Protein AF-A0A3D2JBI0-F1 (afdb_monomer)

Secondary structure (DSSP, 8-state):
-EEEEEEEEEEE-TT----S--S--SEEEEEE-HHHHGGG-EEEEE-PPPSS-BTTEEEEEEEHHHHHHHT--TT-EEEEEEEEB-SSPPSS-EEEEEEEEEEEEEE--GGGTTTTTT---PPEEEEEEETTEEEEEEEEEEEEEHHHHHHHHHHHHHHTT-S--B-SS--EEEEEE---GGG--GGGHHHHHHHHHHHHHHHHHHHTT----TT--S--------TTS-BTTB--HHHHHHHHHHHHHHHHHHHHHHHHHHHHHHHHHHHHHHHHHHHHHHHHHHHTT--HHHHHHHHHHHHHHHHHHHHHHHHHHHHHHHHHHHHHHS-HHHHHHHHHHHTSHHHHHHHHHHHHHHHHHHHHHHHHHHHHHHHHHTTTSTTTGGG------HHHHTTHHHHHHHHHHHHHHHHHHHHHHTTSS-HHHIIIIIHHHHHHHHHHHHHHHHHHHHHHHHHHHHHHTT-

Nearest PDB structures (foldseek):
  3ja6-assembly1_H  TM=1.755E-01  e=7.170E+00  Escherichia coli

Radius of gyration: 37.88 Å; Cα contacts (8 Å, |Δi|>4): 504; chains: 1; bounding box: 90×50×101 Å

pLDDT: mean 74.89, std 14.41, range [35.53, 95.75]

Sequence (467 aa):
TVRRDIHSYDFAFPGATHSDGLQNPQLTIFATSLAQAAPHLKLLQGRLPSTTSFKNALEIMLTAETAGQLGVGLNSEISFIYNYYLNPPPAQPEQIRLQARVVGIFDTGKENVTYWHGENFNPQYFQQSSGTTATTITTDTFFVADTALLDLIDTISHNSHITSTFSMFDDEIDWFYTLAPLKIDISQLGSLISRLTNLQATISKLSNSSGASFPYSSLNSIDMLSPLVNTINQASTLERFRERVNASRIPVAIITIQVIALLLFVVSLLVDLLIECQVDVIAVLRSRGASRCQIFSALLVQCAALCLFAVIVGLLLVPSVVQWITQRDLPTTQLDALRLITDTPFKAVLSVGWYALAAAVVALLTMSLSLIRATRMDALSVRRESAHSTHISLWQRLRLDLVLGVVALVGYLLSLYLTSIGSLLNANMKATISTPLTLIAPTFLVLALMLLLLRFFPLLLQSGAWL

Foldseek 3Di:
DKWKKWKDQQKFAPPDDPPDDDAHGLEIEIATACVVCVVQKAFPDFDAWDLAADPLEGEWEFEPQLCVVVVHDAQDKGKMKGWWAAVVGDPGTDIDIGIYTHGTYIFSDPVNCVVVVNDGQHKDWDWDDDDPDIDIRIYHYIYGHPNHVVNSQVVVCVVVVGDHIFGPHDIDMDMDDDDDVLVDDPVCLVVVQVVQAVVQVVQVVVQVPQPDDPPPGPQNGGHDDDLQHDDPPDDHPSVLVVLVVVLVVVLVVLVVVLVLVVVLVVLLVVLLVVCVVCVVVVVVCVVVPDDLVNVLVVVLVVQLVVLVVVLVVCLVCVLVVVVVVCVPPDDPVVVVVVVSVSVCVNVVSVVCVVVSVVSSVVSSVSSSVSSVVNSVVPDPCVVPCPVDDDDDDPVNVPCVLVVLLVVLVVLLVVLVVCVVCVVPDDPVVCSNPNSSSVSVNVSSNVSSVVSVVVVCVVVVVVVVVVD

Solvent-accessible surface area (backbone atoms only — not comparable to full-atom values): 26451 Å² total; per-residue (Å²): 106,76,48,56,40,37,43,37,42,41,32,34,57,79,86,69,72,95,73,70,100,64,98,68,51,50,25,34,41,41,20,30,52,56,88,73,44,52,88,50,46,43,75,76,45,78,46,83,49,51,60,60,47,54,92,65,28,41,38,24,30,31,25,66,61,40,26,61,72,72,73,50,54,81,71,36,76,42,68,32,30,45,44,31,34,57,80,88,59,70,102,60,70,47,77,47,81,34,38,35,34,27,40,20,32,37,43,47,51,90,88,30,35,77,80,51,74,67,59,69,59,52,62,43,80,45,83,44,70,63,87,95,47,76,44,79,46,58,28,38,46,40,39,34,22,36,56,14,53,50,49,42,52,51,50,50,22,57,76,67,76,44,96,55,74,29,58,84,46,90,61,44,77,47,75,49,76,64,82,65,69,91,79,60,53,80,87,46,46,65,60,51,51,52,51,53,53,53,49,52,58,48,41,51,52,55,32,75,62,42,81,52,65,81,75,71,39,98,53,66,74,52,86,84,91,53,70,68,43,70,50,102,88,44,82,12,58,52,54,53,47,50,52,52,53,57,44,54,46,55,44,52,50,51,50,51,53,47,52,49,52,53,50,53,50,54,51,44,54,52,50,54,52,51,48,64,77,37,45,68,59,52,51,54,44,45,75,73,68,54,51,72,66,58,55,51,50,55,54,48,51,53,54,51,53,52,48,53,50,49,51,58,52,46,66,67,46,48,61,58,54,52,53,54,53,47,72,71,76,50,58,78,83,57,45,57,69,47,48,72,59,53,77,44,50,67,60,58,50,56,76,51,40,64,58,56,52,53,50,49,52,52,51,50,53,50,52,50,51,47,52,52,54,54,61,70,60,62,84,74,46,81,87,62,46,89,79,61,92,80,80,80,53,73,69,73,74,63,49,54,69,60,55,50,33,49,51,24,49,50,47,28,53,52,27,56,50,51,58,71,51,51,85,79,51,60,71,76,59,40,61,75,52,48,56,41,38,57,52,37,22,61,52,38,41,53,51,31,49,51,56,49,49,63,61,47,48,64,56,51,52,54,54,60,72,73,105

Structure (mmCIF, N/CA/C/O backbone):
data_AF-A0A3D2JBI0-F1
#
_entry.id   AF-A0A3D2JBI0-F1
#
loop_
_atom_site.group_PDB
_atom_site.id
_atom_site.type_symbol
_atom_site.label_atom_id
_atom_site.label_alt_id
_atom_site.label_comp_id
_atom_site.label_asym_id
_atom_site.label_entity_id
_atom_site.label_seq_id
_atom_site.pdbx_PDB_ins_code
_atom_site.Cartn_x
_atom_site.Cartn_y
_atom_site.Cartn_z
_atom_site.occupancy
_atom_site.B_iso_or_equiv
_atom_site.auth_seq_id
_atom_site.auth_comp_id
_atom_site.auth_asym_id
_atom_site.auth_atom_id
_atom_site.pdbx_PDB_model_num
ATOM 1 N N . THR A 1 1 ? 4.679 -9.577 -6.314 1.00 67.00 1 THR A N 1
ATOM 2 C CA . THR A 1 1 ? 5.397 -9.921 -7.558 1.00 67.00 1 THR A CA 1
ATOM 3 C C . THR A 1 1 ? 6.441 -8.849 -7.786 1.00 67.00 1 THR A C 1
ATOM 5 O O . THR A 1 1 ? 6.250 -7.749 -7.279 1.00 67.00 1 THR A O 1
ATOM 8 N N . VAL A 1 2 ? 7.561 -9.187 -8.427 1.00 83.75 2 VAL A N 1
ATOM 9 C CA . VAL A 1 2 ? 8.626 -8.225 -8.751 1.00 83.75 2 VAL A CA 1
ATOM 10 C C . VAL A 1 2 ? 8.773 -8.208 -10.263 1.00 83.75 2 VAL A C 1
ATOM 12 O O . VAL A 1 2 ? 8.953 -9.277 -10.853 1.00 83.75 2 VAL A O 1
ATOM 15 N N . ARG A 1 3 ? 8.665 -7.020 -10.858 1.00 87.69 3 ARG A N 1
ATOM 16 C CA . ARG A 1 3 ? 8.972 -6.790 -12.272 1.00 87.69 3 ARG A CA 1
ATOM 17 C C . ARG A 1 3 ? 10.316 -6.087 -12.372 1.00 87.69 3 ARG A C 1
ATOM 19 O O . ARG A 1 3 ? 10.593 -5.217 -11.551 1.00 87.69 3 ARG A O 1
ATOM 26 N N . ARG A 1 4 ? 11.131 -6.498 -13.341 1.00 91.12 4 ARG A N 1
ATOM 27 C CA . ARG A 1 4 ? 12.394 -5.848 -13.682 1.00 91.12 4 ARG A CA 1
ATOM 28 C C . ARG A 1 4 ? 12.276 -5.274 -15.085 1.00 91.12 4 ARG A C 1
ATOM 30 O O . ARG A 1 4 ? 11.998 -6.045 -16.005 1.00 91.12 4 ARG A O 1
ATOM 37 N N . ASP A 1 5 ? 12.538 -3.985 -15.208 1.00 92.31 5 ASP A N 1
ATOM 38 C CA . ASP A 1 5 ? 12.614 -3.278 -16.481 1.00 92.31 5 ASP A CA 1
ATOM 39 C C . ASP A 1 5 ? 14.027 -2.702 -16.643 1.00 92.31 5 ASP A C 1
ATOM 41 O O . ASP A 1 5 ? 14.708 -2.418 -15.657 1.00 92.31 5 ASP A O 1
ATOM 45 N N . ILE A 1 6 ? 14.496 -2.613 -17.883 1.00 92.31 6 ILE A N 1
ATOM 46 C CA . ILE A 1 6 ? 15.801 -2.066 -18.255 1.00 92.31 6 ILE A CA 1
ATOM 47 C C . ILE A 1 6 ? 15.544 -0.976 -19.288 1.00 92.31 6 ILE A C 1
ATOM 49 O O . ILE A 1 6 ? 14.911 -1.243 -20.314 1.00 92.31 6 ILE A O 1
ATOM 53 N N . HIS A 1 7 ? 16.045 0.222 -19.025 1.00 91.31 7 HIS A N 1
ATOM 54 C CA . HIS A 1 7 ? 16.030 1.342 -19.952 1.00 91.31 7 HIS A CA 1
ATOM 55 C C . HIS A 1 7 ? 17.467 1.642 -20.353 1.00 91.31 7 HIS A C 1
ATOM 57 O O . HIS A 1 7 ? 18.311 1.878 -19.492 1.00 91.31 7 HIS A O 1
ATOM 63 N N . SER A 1 8 ? 17.747 1.613 -21.653 1.00 89.44 8 SER A N 1
ATOM 64 C CA . SER A 1 8 ? 19.063 1.981 -22.165 1.00 89.44 8 SER A CA 1
ATOM 65 C C . SER A 1 8 ? 18.966 3.062 -23.227 1.00 89.44 8 SER A C 1
ATOM 67 O O . SER A 1 8 ? 18.095 3.018 -24.104 1.00 89.44 8 SER A O 1
ATOM 69 N N . TYR A 1 9 ? 19.868 4.033 -23.126 1.00 86.44 9 TYR A N 1
ATOM 70 C CA . TYR A 1 9 ? 19.791 5.318 -23.827 1.00 86.44 9 TYR A CA 1
ATOM 71 C C . TYR A 1 9 ? 20.966 5.551 -24.791 1.00 86.44 9 TYR A C 1
ATOM 73 O O . TYR A 1 9 ? 21.037 6.562 -25.485 1.00 86.44 9 TYR A O 1
ATOM 81 N N . ASP A 1 10 ? 21.881 4.591 -24.884 1.00 83.38 10 ASP A N 1
ATOM 82 C CA . ASP A 1 10 ? 23.119 4.683 -25.667 1.00 83.38 10 ASP A CA 1
ATOM 83 C C . ASP A 1 10 ? 22.982 4.346 -27.155 1.00 83.38 10 ASP A C 1
ATOM 85 O O . ASP A 1 10 ? 23.962 4.329 -27.921 1.00 83.38 10 ASP A O 1
ATOM 89 N N . PHE A 1 11 ? 21.756 4.069 -27.581 1.00 85.25 11 PHE A N 1
ATOM 90 C CA . PHE A 1 11 ? 21.449 3.680 -28.941 1.00 85.25 11 PHE A CA 1
ATOM 91 C C . PHE A 1 11 ? 21.097 4.899 -29.802 1.00 85.25 11 PHE A C 1
ATOM 93 O O . PHE A 1 11 ? 20.492 5.869 -29.350 1.00 85.25 11 PHE A O 1
ATOM 100 N N . ALA A 1 12 ? 21.479 4.857 -31.078 1.00 85.50 12 ALA A N 1
ATOM 101 C CA . ALA A 1 12 ? 21.201 5.933 -32.029 1.00 85.50 12 ALA A CA 1
ATOM 102 C C . ALA A 1 12 ? 20.986 5.407 -33.453 1.00 85.50 12 ALA A C 1
ATOM 104 O O . ALA A 1 12 ? 21.448 4.320 -33.813 1.00 85.50 12 ALA A O 1
ATOM 105 N N . PHE A 1 13 ? 20.325 6.197 -34.300 1.00 85.12 13 PHE A N 1
ATOM 106 C CA . PHE A 1 13 ? 20.217 5.886 -35.725 1.00 85.12 13 PHE A CA 1
ATOM 107 C C . PHE A 1 13 ? 21.525 6.217 -36.477 1.00 85.12 13 PHE A C 1
ATOM 109 O O . PHE A 1 13 ? 22.237 7.156 -36.111 1.00 85.12 13 PHE A O 1
ATOM 116 N N . PRO A 1 14 ? 21.874 5.481 -37.551 1.00 78.06 14 PRO A N 1
ATOM 117 C CA . PRO A 1 14 ? 23.075 5.758 -38.332 1.00 78.06 14 PRO A CA 1
ATOM 118 C C . PRO A 1 14 ? 23.052 7.161 -38.947 1.00 78.06 14 PRO A C 1
ATOM 120 O O . PRO A 1 14 ? 22.073 7.544 -39.580 1.00 78.06 14 PRO A O 1
ATOM 123 N N . GLY A 1 15 ? 24.154 7.904 -38.814 1.00 63.53 15 GLY A N 1
ATOM 124 C CA . GLY A 1 15 ? 24.272 9.275 -39.331 1.00 63.53 15 GLY A CA 1
ATOM 125 C C . GLY A 1 15 ? 23.877 10.367 -38.335 1.00 63.53 15 GLY A C 1
ATOM 126 O O . GLY A 1 15 ? 24.055 11.544 -38.642 1.00 63.53 15 GLY A O 1
ATOM 127 N N . ALA A 1 16 ? 23.412 10.001 -37.138 1.00 59.91 16 ALA A N 1
ATOM 128 C CA . ALA A 1 16 ? 23.322 10.927 -36.021 1.00 59.91 16 ALA A CA 1
ATOM 129 C C . ALA A 1 16 ? 24.736 11.358 -35.596 1.00 59.91 16 ALA A C 1
ATOM 131 O O . ALA A 1 16 ? 25.550 10.532 -35.179 1.00 59.91 16 ALA A O 1
ATOM 132 N N . THR A 1 17 ? 25.061 12.644 -35.736 1.00 48.97 17 THR A N 1
ATOM 133 C CA . THR A 1 17 ? 26.297 13.197 -35.182 1.00 48.97 17 THR A CA 1
ATOM 134 C C . THR A 1 17 ? 26.072 13.506 -33.708 1.00 48.97 17 THR A C 1
ATOM 136 O O . THR A 1 17 ? 25.222 14.328 -33.375 1.00 48.97 17 THR A O 1
ATOM 139 N N . HIS A 1 18 ? 26.869 12.893 -32.825 1.00 51.62 18 HIS A N 1
ATOM 140 C CA . HIS A 1 18 ? 27.068 13.345 -31.437 1.00 51.62 18 HIS A CA 1
ATOM 141 C C . HIS A 1 18 ? 27.848 14.671 -31.443 1.00 51.62 18 HIS A C 1
ATOM 143 O O . HIS A 1 18 ? 28.968 14.771 -30.947 1.00 51.62 18 HIS A O 1
ATOM 149 N N . SER A 1 19 ? 27.318 15.676 -32.135 1.00 40.06 19 SER A N 1
ATOM 150 C CA . SER A 1 19 ? 27.869 17.021 -32.184 1.00 40.06 19 SER A CA 1
ATOM 151 C C . SER A 1 19 ? 27.083 17.865 -31.194 1.00 40.06 19 SER A C 1
ATOM 153 O O . SER A 1 19 ? 25.939 18.223 -31.463 1.00 40.06 19 SER A O 1
ATOM 155 N N . ASP A 1 20 ? 27.750 18.152 -30.082 1.00 36.41 20 ASP A N 1
ATOM 156 C CA . ASP A 1 20 ? 27.351 18.988 -28.951 1.00 36.41 20 ASP A CA 1
ATOM 157 C C . ASP A 1 20 ? 26.571 18.251 -27.856 1.00 36.41 20 ASP A C 1
ATOM 159 O O . ASP A 1 20 ? 25.504 17.690 -28.072 1.00 36.41 20 ASP A O 1
ATOM 163 N N . GLY A 1 21 ? 27.166 18.233 -26.656 1.00 42.34 21 GLY A N 1
ATOM 164 C CA . GLY A 1 21 ? 26.708 17.505 -25.473 1.00 42.34 21 GLY A CA 1
ATOM 165 C C . GLY A 1 21 ? 25.296 17.884 -25.038 1.00 42.34 21 GLY A C 1
ATOM 166 O O . GLY A 1 21 ? 25.102 18.777 -24.213 1.00 42.34 21 GLY A O 1
ATOM 167 N N . LEU A 1 22 ? 24.314 17.184 -25.592 1.00 44.81 22 LEU A N 1
ATOM 168 C CA . LEU A 1 22 ? 22.901 17.468 -25.422 1.00 44.81 22 LEU A CA 1
ATOM 169 C C . LEU A 1 22 ? 22.206 16.215 -24.887 1.00 44.81 22 LEU A C 1
ATOM 171 O O . LEU A 1 22 ? 22.306 15.125 -25.434 1.00 44.81 22 LEU A O 1
ATOM 175 N N . GLN A 1 23 ? 21.545 16.416 -23.751 1.00 54.16 23 GLN A N 1
ATOM 176 C CA . GLN A 1 23 ? 21.178 15.439 -22.724 1.00 54.16 23 GLN A CA 1
ATOM 177 C C . GLN A 1 23 ? 20.110 14.396 -23.109 1.00 54.16 23 GLN A C 1
ATOM 179 O O . GLN A 1 23 ? 19.657 13.680 -22.224 1.00 54.16 23 GLN A O 1
ATOM 184 N N . ASN A 1 24 ? 19.689 14.302 -24.376 1.00 56.34 24 ASN A N 1
ATOM 185 C CA . ASN A 1 24 ? 18.516 13.507 -24.750 1.00 56.34 24 ASN A CA 1
ATOM 186 C C . ASN A 1 24 ? 18.848 12.433 -25.803 1.00 56.34 24 ASN A C 1
ATOM 188 O O . ASN A 1 24 ? 19.293 12.784 -26.900 1.00 56.34 24 ASN A O 1
ATOM 192 N N . PRO A 1 25 ? 18.588 11.147 -25.511 1.00 63.25 25 PRO A N 1
ATOM 193 C CA . PRO A 1 25 ? 18.820 10.051 -26.444 1.00 63.25 25 PRO A CA 1
ATOM 194 C C . PRO A 1 25 ? 17.813 10.090 -27.599 1.00 63.25 25 PRO A C 1
ATOM 196 O O . PRO A 1 25 ? 16.643 10.417 -27.409 1.00 63.25 25 PRO A O 1
ATOM 199 N N . GLN A 1 26 ? 18.253 9.751 -28.812 1.00 74.81 26 GLN A N 1
ATOM 200 C CA . GLN A 1 26 ? 17.364 9.656 -29.983 1.00 74.81 26 GLN A CA 1
ATOM 201 C C . GLN A 1 26 ? 16.592 8.331 -30.026 1.00 74.81 26 GLN A C 1
ATOM 203 O O . GLN A 1 26 ? 15.511 8.258 -30.606 1.00 74.81 26 GLN A O 1
ATOM 208 N N . LEU A 1 27 ? 17.150 7.282 -29.422 1.00 86.25 27 LEU A N 1
ATOM 209 C CA . LEU A 1 27 ? 16.569 5.950 -29.394 1.00 86.25 27 LEU A CA 1
ATOM 210 C C . LEU A 1 27 ? 16.744 5.347 -27.999 1.00 86.25 27 LEU A C 1
ATOM 212 O O . LEU A 1 27 ? 17.864 5.203 -27.514 1.00 86.25 27 LEU A O 1
ATOM 216 N N . THR A 1 28 ? 15.633 4.950 -27.394 1.00 89.81 28 THR A N 1
ATOM 217 C CA . THR A 1 28 ? 15.591 4.260 -26.106 1.00 89.81 28 THR A CA 1
ATOM 218 C C . THR A 1 28 ? 15.242 2.798 -26.334 1.00 89.81 28 THR A C 1
ATOM 220 O O . THR A 1 28 ? 14.259 2.479 -27.007 1.00 89.81 28 THR A O 1
ATOM 223 N N . ILE A 1 29 ? 16.010 1.881 -25.751 1.00 92.81 29 ILE A N 1
ATOM 224 C CA . ILE A 1 29 ? 15.622 0.470 -25.681 1.00 92.81 29 ILE A CA 1
ATOM 225 C C . ILE A 1 29 ? 14.983 0.216 -24.322 1.00 92.81 29 ILE A C 1
ATOM 227 O O . ILE A 1 29 ? 15.636 0.333 -23.289 1.00 92.81 29 ILE A O 1
ATOM 231 N N . PHE A 1 30 ? 13.707 -0.162 -24.342 1.00 94.62 30 PHE A N 1
ATOM 232 C CA . PHE A 1 30 ? 12.981 -0.642 -23.176 1.00 94.62 30 PHE A CA 1
ATOM 233 C C . PHE A 1 30 ? 12.931 -2.167 -23.211 1.00 94.62 30 PHE A C 1
ATOM 235 O O . PHE A 1 30 ? 12.354 -2.758 -24.131 1.00 94.62 30 PHE A O 1
ATOM 242 N N . ALA A 1 31 ? 13.506 -2.816 -22.205 1.00 94.19 31 ALA A N 1
ATOM 243 C CA . ALA A 1 31 ? 13.524 -4.265 -22.110 1.00 94.19 31 ALA A CA 1
ATOM 244 C C . ALA A 1 31 ? 12.890 -4.758 -20.807 1.00 94.19 31 ALA A C 1
ATOM 246 O O . ALA A 1 31 ? 13.205 -4.289 -19.719 1.00 94.19 31 ALA A O 1
ATOM 247 N N . THR A 1 32 ? 11.987 -5.732 -20.910 1.00 94.19 32 THR A N 1
ATOM 248 C CA . THR A 1 32 ? 11.276 -6.300 -19.753 1.00 94.19 32 THR A CA 1
ATOM 249 C C . THR A 1 32 ? 11.061 -7.802 -19.924 1.00 94.19 32 THR A C 1
ATOM 251 O O . THR A 1 32 ? 11.262 -8.373 -21.002 1.00 94.19 32 THR A O 1
ATOM 254 N N . SER A 1 33 ? 10.624 -8.466 -18.856 1.00 92.94 33 SER A N 1
ATOM 255 C CA . SER A 1 33 ? 10.259 -9.879 -18.903 1.00 92.94 33 SER A CA 1
ATOM 256 C C . SER A 1 33 ? 8.976 -10.080 -19.714 1.00 92.94 33 SER A C 1
ATOM 258 O O . SER A 1 33 ? 7.872 -9.788 -19.245 1.00 92.94 33 SER A O 1
ATOM 260 N N . LEU A 1 34 ? 9.098 -10.663 -20.911 1.00 90.62 34 LEU A N 1
ATOM 261 C CA . LEU A 1 34 ? 7.949 -10.931 -21.787 1.00 90.62 34 LEU A CA 1
ATOM 262 C C . LEU A 1 34 ? 6.892 -11.835 -21.144 1.00 90.62 34 LEU A C 1
ATOM 264 O O . LEU A 1 34 ? 5.706 -11.663 -21.405 1.00 90.62 34 LEU A O 1
ATOM 268 N N . ALA A 1 35 ? 7.296 -12.759 -20.267 1.00 89.94 35 ALA A N 1
ATOM 269 C CA . ALA A 1 35 ? 6.365 -13.623 -19.543 1.00 89.94 35 ALA A CA 1
ATOM 270 C C . ALA A 1 35 ? 5.441 -12.831 -18.602 1.00 89.94 35 ALA A C 1
ATOM 272 O O . ALA A 1 35 ? 4.278 -13.194 -18.433 1.00 89.94 35 ALA A O 1
ATOM 273 N N . GLN A 1 36 ? 5.949 -11.750 -18.000 1.00 89.19 36 GLN A N 1
ATOM 274 C CA . GLN A 1 36 ? 5.168 -10.871 -17.128 1.00 89.19 36 GLN A CA 1
ATOM 275 C C . GLN A 1 36 ? 4.420 -9.798 -17.928 1.00 89.19 36 GLN A C 1
ATOM 277 O O . GLN A 1 36 ? 3.289 -9.467 -17.589 1.00 89.19 36 GLN A O 1
ATOM 282 N N . ALA A 1 37 ? 5.025 -9.280 -19.000 1.00 89.56 37 ALA A N 1
ATOM 283 C CA . ALA A 1 37 ? 4.462 -8.214 -19.825 1.00 89.56 37 ALA A CA 1
ATOM 284 C C . ALA A 1 37 ? 3.336 -8.673 -20.766 1.00 89.56 37 ALA A C 1
ATOM 286 O O . ALA A 1 37 ? 2.390 -7.919 -20.975 1.00 89.56 37 ALA A O 1
ATOM 287 N N . ALA A 1 38 ? 3.397 -9.894 -21.310 1.00 90.19 38 ALA A N 1
ATOM 288 C CA . ALA A 1 38 ? 2.436 -10.415 -22.288 1.00 90.19 38 ALA A CA 1
ATOM 289 C C . ALA A 1 38 ? 0.943 -10.206 -21.941 1.00 90.19 38 ALA A C 1
ATOM 291 O O . ALA A 1 38 ? 0.216 -9.733 -22.813 1.00 90.19 38 ALA A O 1
ATOM 292 N N . PRO A 1 39 ? 0.449 -10.500 -20.716 1.00 91.12 39 PRO A N 1
ATOM 293 C CA . PRO A 1 39 ? -0.960 -10.271 -20.370 1.00 91.12 39 PRO A CA 1
ATOM 294 C C . PRO A 1 39 ? -1.353 -8.787 -20.298 1.00 91.12 39 PRO A C 1
ATOM 296 O O . PRO A 1 39 ? -2.540 -8.470 -20.322 1.00 91.12 39 PRO A O 1
ATOM 299 N N . HIS A 1 40 ? -0.376 -7.882 -20.213 1.00 90.69 40 HIS A N 1
ATOM 300 C CA . HIS A 1 40 ? -0.572 -6.437 -20.089 1.00 90.69 40 HIS A CA 1
ATOM 301 C C . HIS A 1 40 ? -0.299 -5.674 -21.393 1.00 90.69 40 HIS A C 1
ATOM 303 O O . HIS A 1 40 ? -0.303 -4.442 -21.398 1.00 90.69 40 HIS A O 1
ATOM 309 N N . LEU A 1 41 ? -0.070 -6.393 -22.495 1.00 91.25 41 LEU A N 1
ATOM 310 C CA . LEU A 1 41 ? 0.126 -5.837 -23.829 1.00 91.25 41 LEU A CA 1
ATOM 311 C C . LEU A 1 41 ? -1.028 -6.237 -24.740 1.00 91.25 41 LEU A C 1
ATOM 313 O O . LEU A 1 41 ? -1.430 -7.400 -24.800 1.00 91.25 41 LEU A O 1
ATOM 317 N N . LYS A 1 42 ? -1.521 -5.278 -25.519 1.00 91.25 42 LYS A N 1
ATOM 318 C CA . LYS A 1 42 ? -2.453 -5.537 -26.609 1.00 91.25 42 LYS A CA 1
ATOM 319 C C . LYS A 1 42 ? -1.684 -5.560 -27.920 1.00 91.25 42 LYS A C 1
ATOM 321 O O . LYS A 1 42 ? -1.297 -4.526 -28.458 1.00 91.25 42 LYS A O 1
ATOM 326 N N . LEU A 1 43 ? -1.481 -6.757 -28.452 1.00 91.75 43 LEU A N 1
ATOM 327 C CA . LEU A 1 43 ? -0.844 -6.925 -29.748 1.00 91.75 43 LEU A CA 1
ATOM 328 C C . LEU A 1 43 ? -1.817 -6.515 -30.861 1.00 91.75 43 LEU A C 1
ATOM 330 O O . LEU A 1 43 ? -2.896 -7.094 -30.993 1.00 91.75 43 LEU A O 1
ATOM 334 N N . LEU A 1 44 ? -1.445 -5.509 -31.650 1.00 91.44 44 LEU A N 1
ATOM 335 C CA . LEU A 1 44 ? -2.225 -5.060 -32.803 1.00 91.44 44 LEU A CA 1
ATOM 336 C C . LEU A 1 44 ? -1.890 -5.904 -34.033 1.00 91.44 44 LEU A C 1
ATOM 338 O O . LEU A 1 44 ? -2.786 -6.282 -34.783 1.00 91.44 44 LEU A O 1
ATOM 342 N N . GLN A 1 45 ? -0.603 -6.203 -34.234 1.00 91.94 45 GLN A N 1
ATOM 343 C CA . GLN A 1 45 ? -0.116 -7.033 -35.335 1.00 91.94 45 GLN A CA 1
ATOM 344 C C . GLN A 1 45 ? 1.159 -7.791 -34.926 1.00 91.94 45 GLN A C 1
ATOM 346 O O . GLN A 1 45 ? 1.948 -7.288 -34.129 1.00 91.94 45 GLN A O 1
ATOM 351 N N . GLY A 1 46 ? 1.399 -8.966 -35.516 1.00 92.69 46 GLY A N 1
ATOM 352 C CA . GLY A 1 46 ? 2.659 -9.708 -35.377 1.00 92.69 46 GLY A CA 1
ATOM 353 C C . GLY A 1 46 ? 2.710 -10.674 -34.192 1.00 92.69 46 GLY A C 1
ATOM 354 O O . GLY A 1 46 ? 1.740 -11.386 -33.936 1.00 92.69 46 GLY A O 1
ATOM 355 N N . ARG A 1 47 ? 3.858 -10.734 -33.506 1.00 93.25 47 ARG A N 1
ATOM 356 C CA . ARG A 1 47 ? 4.127 -11.581 -32.328 1.00 93.25 47 ARG A CA 1
ATOM 357 C C . ARG A 1 47 ? 5.046 -10.878 -31.323 1.00 93.25 47 ARG A C 1
ATOM 359 O O . ARG A 1 47 ? 5.656 -9.863 -31.647 1.00 93.25 47 ARG A O 1
ATOM 366 N N . LEU A 1 48 ? 5.175 -11.461 -30.130 1.00 91.94 48 LEU A N 1
ATOM 367 C CA . LEU A 1 48 ? 6.186 -11.049 -29.153 1.00 91.94 48 LEU A CA 1
ATOM 368 C C . LEU A 1 48 ? 7.613 -11.363 -29.660 1.00 91.94 48 LEU A C 1
ATOM 370 O O . LEU A 1 48 ? 7.788 -12.347 -30.398 1.00 91.94 48 LEU A O 1
ATOM 374 N N . PRO A 1 49 ? 8.619 -10.553 -29.282 1.00 92.38 49 PRO A N 1
ATOM 375 C CA . PRO A 1 49 ? 10.001 -10.753 -29.677 1.00 92.38 49 PRO A CA 1
ATOM 376 C C . PRO A 1 49 ? 10.611 -11.982 -29.020 1.00 92.38 49 PRO A C 1
ATOM 378 O O . PRO A 1 49 ? 10.149 -12.464 -27.987 1.00 92.38 49 PRO A O 1
ATOM 381 N N . SER A 1 50 ? 11.633 -12.528 -29.671 1.00 90.12 50 SER A N 1
ATOM 382 C CA . SER A 1 50 ? 12.423 -13.626 -29.132 1.00 90.12 50 SER A CA 1
ATOM 383 C C . SER A 1 50 ? 13.163 -13.200 -27.864 1.00 90.12 50 SER A C 1
ATOM 385 O O . SER A 1 50 ? 13.540 -12.042 -27.698 1.00 90.12 50 SER A O 1
ATOM 387 N N . THR A 1 51 ? 13.408 -14.164 -26.980 1.00 87.25 51 THR A N 1
ATOM 388 C CA . THR A 1 51 ? 14.194 -13.994 -25.749 1.00 87.25 51 THR A CA 1
ATOM 389 C C . THR A 1 51 ? 15.701 -14.148 -25.969 1.00 87.25 51 THR A C 1
ATOM 391 O O . THR A 1 51 ? 16.462 -14.093 -25.013 1.00 87.25 51 THR A O 1
ATOM 394 N N . THR A 1 52 ? 16.141 -14.375 -27.207 1.00 83.25 52 THR A N 1
ATOM 395 C CA . THR A 1 52 ? 17.557 -14.535 -27.571 1.00 83.25 52 THR A CA 1
ATOM 396 C C . THR A 1 52 ? 17.924 -13.594 -28.707 1.00 83.25 52 THR A C 1
ATOM 398 O O . THR A 1 52 ? 17.132 -13.424 -29.642 1.00 83.25 52 THR A O 1
ATOM 401 N N . SER A 1 53 ? 19.134 -13.044 -28.664 1.00 80.25 53 SER A N 1
ATOM 402 C CA . SER A 1 53 ? 19.704 -12.296 -29.783 1.00 80.25 53 SER A CA 1
ATOM 403 C C . SER A 1 53 ? 20.260 -13.264 -30.834 1.00 80.25 53 SER A C 1
ATOM 405 O O . SER A 1 53 ? 20.667 -14.384 -30.522 1.00 80.25 53 SER A O 1
ATOM 407 N N . PHE A 1 54 ? 20.273 -12.870 -32.108 1.00 73.75 54 PHE A N 1
ATOM 408 C 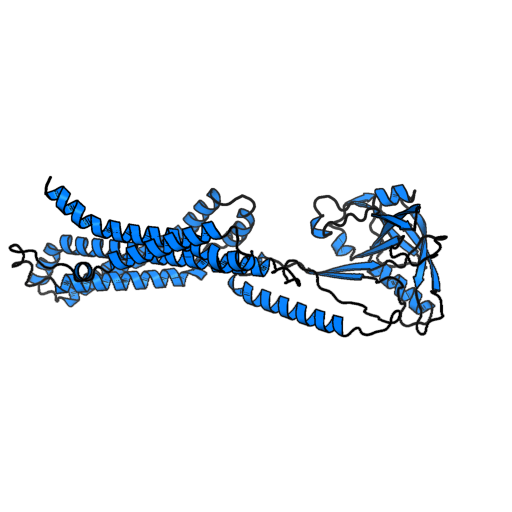CA . PHE A 1 54 ? 20.919 -13.663 -33.160 1.00 73.75 54 PHE A CA 1
ATOM 409 C C . PHE A 1 54 ? 21.765 -12.771 -34.063 1.00 73.75 54 PHE A C 1
ATOM 411 O O . PHE A 1 54 ? 21.236 -11.884 -34.719 1.00 73.75 54 PHE A O 1
ATOM 418 N N . LYS A 1 55 ? 23.079 -13.033 -34.144 1.00 73.31 55 LYS A N 1
ATOM 419 C CA . LYS A 1 55 ? 24.024 -12.320 -35.033 1.00 73.31 55 LYS A CA 1
ATOM 420 C C . LYS A 1 55 ? 23.925 -10.786 -34.943 1.00 73.31 55 LYS A C 1
ATOM 422 O O . LYS A 1 55 ? 23.810 -10.118 -35.967 1.00 73.31 55 LYS A O 1
ATOM 427 N N . ASN A 1 56 ? 23.973 -10.235 -33.729 1.00 78.56 56 ASN A N 1
ATOM 428 C CA . ASN A 1 56 ? 23.853 -8.790 -33.477 1.00 78.56 56 ASN A CA 1
ATOM 429 C C . ASN A 1 56 ? 22.516 -8.191 -33.959 1.00 78.56 56 ASN A C 1
ATOM 431 O O . ASN A 1 56 ? 22.437 -6.995 -34.256 1.00 78.56 56 ASN A O 1
ATOM 435 N N . ALA A 1 57 ? 21.476 -9.027 -34.050 1.00 87.19 57 ALA A N 1
ATOM 436 C CA . ALA A 1 57 ? 20.127 -8.611 -34.376 1.00 87.19 57 ALA A CA 1
ATOM 437 C C . ALA A 1 57 ? 19.162 -8.859 -33.210 1.00 87.19 57 ALA A C 1
ATOM 439 O O . ALA A 1 57 ? 19.134 -9.949 -32.633 1.00 87.19 57 ALA A O 1
ATOM 440 N N . LEU A 1 58 ? 18.345 -7.850 -32.907 1.00 92.38 58 LEU A N 1
ATOM 441 C CA . LEU A 1 58 ? 17.263 -7.919 -31.930 1.00 92.38 58 LEU A CA 1
ATOM 442 C C . LEU A 1 58 ? 15.916 -7.990 -32.635 1.00 92.38 58 LEU A C 1
ATOM 444 O O . LEU A 1 58 ? 15.665 -7.293 -33.617 1.00 92.38 58 LEU A O 1
ATOM 448 N N . GLU A 1 59 ? 15.014 -8.801 -32.101 1.00 94.88 59 GLU A N 1
ATOM 449 C CA . GLU A 1 59 ? 13.605 -8.693 -32.448 1.00 94.88 59 GLU A CA 1
ATOM 450 C C . GLU A 1 59 ? 12.961 -7.629 -31.567 1.00 94.88 59 GLU A C 1
ATOM 452 O O . GLU A 1 59 ? 13.102 -7.667 -30.345 1.00 94.88 59 GLU A O 1
ATOM 457 N N . ILE A 1 60 ? 12.255 -6.688 -32.186 1.00 95.25 60 ILE A N 1
ATOM 458 C CA . ILE A 1 60 ? 11.673 -5.543 -31.490 1.00 95.25 60 ILE A CA 1
ATOM 459 C C . ILE A 1 60 ? 10.172 -5.443 -31.738 1.00 95.25 60 ILE A C 1
ATOM 461 O O . ILE A 1 60 ? 9.645 -5.867 -32.776 1.00 95.25 60 ILE A O 1
ATOM 465 N N . MET A 1 61 ? 9.490 -4.830 -30.783 1.00 95.75 61 MET A N 1
ATOM 466 C CA . MET A 1 61 ? 8.119 -4.368 -30.909 1.00 95.75 61 MET A CA 1
ATOM 467 C C . MET A 1 61 ? 8.060 -2.848 -30.830 1.00 95.75 61 MET A C 1
ATOM 469 O O . MET A 1 61 ? 8.833 -2.224 -30.108 1.00 95.75 61 MET A O 1
ATOM 473 N N . LEU A 1 62 ? 7.119 -2.266 -31.569 1.00 95.50 62 LEU A N 1
ATOM 474 C CA . LEU A 1 62 ? 6.923 -0.821 -31.658 1.00 95.50 62 LEU A CA 1
ATOM 475 C C . LEU A 1 62 ? 5.469 -0.458 -31.370 1.00 95.50 62 LEU A C 1
ATOM 477 O O . LEU A 1 62 ? 4.559 -1.248 -31.640 1.00 95.50 62 LEU A O 1
ATOM 481 N N . THR A 1 63 ? 5.232 0.752 -30.874 1.00 94.69 63 THR A N 1
ATOM 482 C CA . THR A 1 63 ? 3.878 1.313 -30.875 1.00 94.69 63 THR A CA 1
ATOM 483 C C . THR A 1 63 ? 3.468 1.674 -32.303 1.00 94.69 63 THR A C 1
ATOM 485 O O . THR A 1 63 ? 4.309 1.854 -33.190 1.00 94.69 63 THR A O 1
ATOM 488 N N . ALA A 1 64 ? 2.162 1.778 -32.557 1.00 92.81 64 ALA A N 1
ATOM 489 C CA . ALA A 1 64 ? 1.668 2.179 -33.877 1.00 92.81 64 ALA A CA 1
ATOM 490 C C . ALA A 1 64 ? 2.162 3.581 -34.288 1.00 92.81 64 ALA A C 1
ATOM 492 O O . ALA A 1 64 ? 2.387 3.826 -35.472 1.00 92.81 64 ALA A O 1
ATOM 493 N N . GLU A 1 65 ? 2.356 4.478 -33.316 1.00 91.19 65 GLU A N 1
ATOM 494 C CA . GLU A 1 65 ? 2.880 5.826 -33.547 1.00 91.19 65 GLU A CA 1
ATOM 495 C C . GLU A 1 65 ? 4.359 5.779 -33.956 1.00 91.19 65 GLU A C 1
ATOM 497 O O . GLU A 1 65 ? 4.700 6.296 -35.019 1.00 91.19 65 GLU A O 1
ATOM 502 N N . THR A 1 66 ? 5.209 5.067 -33.205 1.00 91.69 66 THR A N 1
ATOM 503 C CA . THR A 1 66 ? 6.635 4.894 -33.544 1.00 91.69 66 THR A CA 1
ATOM 504 C C . THR A 1 66 ? 6.823 4.211 -34.902 1.00 91.69 66 THR A C 1
ATOM 506 O O . THR A 1 66 ? 7.637 4.646 -35.715 1.00 91.69 66 THR A O 1
ATOM 509 N N . ALA A 1 67 ? 6.035 3.171 -35.201 1.00 91.25 67 ALA A N 1
ATOM 510 C CA . ALA A 1 67 ? 6.098 2.491 -36.495 1.00 91.25 67 ALA A CA 1
ATOM 511 C C . ALA A 1 67 ? 5.725 3.426 -37.662 1.00 91.25 67 ALA A C 1
ATOM 513 O O . ALA A 1 67 ? 6.393 3.431 -38.697 1.00 91.25 67 ALA A O 1
ATOM 514 N N . GLY A 1 68 ? 4.688 4.253 -37.478 1.00 89.50 68 GLY A N 1
ATOM 515 C CA . GLY A 1 68 ? 4.269 5.250 -38.462 1.00 89.50 68 GLY A CA 1
ATOM 516 C C . GLY A 1 68 ? 5.319 6.336 -38.703 1.00 89.50 68 GLY A C 1
ATOM 517 O O . GLY A 1 68 ? 5.533 6.722 -39.850 1.00 89.50 68 GLY A O 1
ATOM 518 N N . GLN A 1 69 ? 6.003 6.790 -37.651 1.00 86.94 69 GLN A N 1
ATOM 519 C CA . GLN A 1 69 ? 7.055 7.805 -37.756 1.00 86.94 69 GLN A CA 1
ATOM 520 C C . GLN A 1 69 ? 8.309 7.310 -38.462 1.00 86.94 69 GLN A C 1
ATOM 522 O O . GLN A 1 69 ? 8.821 7.986 -39.353 1.00 86.94 69 GLN A O 1
ATOM 527 N N . LEU A 1 70 ? 8.774 6.114 -38.106 1.00 86.81 70 LEU A N 1
ATOM 528 C CA . LEU A 1 70 ? 9.942 5.505 -38.737 1.00 86.81 70 LEU A CA 1
ATOM 529 C C . LEU A 1 70 ? 9.635 4.983 -40.153 1.00 86.81 70 LEU A C 1
ATOM 531 O O . LEU A 1 70 ? 10.550 4.597 -40.877 1.00 86.81 70 LEU A O 1
ATOM 535 N N . GLY A 1 71 ? 8.360 4.965 -40.563 1.00 89.00 71 GLY A N 1
ATOM 536 C CA . GLY A 1 71 ? 7.930 4.439 -41.860 1.00 89.00 71 GLY A CA 1
ATOM 537 C C . GLY A 1 71 ? 8.140 2.928 -41.984 1.00 89.00 71 GLY A C 1
ATOM 538 O O . GLY A 1 71 ? 8.387 2.421 -43.079 1.00 89.00 71 GLY A O 1
ATOM 539 N N . VAL A 1 72 ? 8.075 2.210 -40.861 1.00 90.38 72 VAL A N 1
ATOM 540 C CA . VAL A 1 72 ? 8.402 0.785 -40.751 1.00 90.38 72 VAL A CA 1
ATOM 541 C C . VAL A 1 72 ? 7.162 -0.061 -40.483 1.00 90.38 72 VAL A C 1
ATOM 543 O O . VAL A 1 72 ? 6.186 0.384 -39.885 1.00 90.38 72 VAL A O 1
ATOM 546 N N . GLY A 1 73 ? 7.197 -1.310 -40.941 1.00 90.81 73 GLY A N 1
ATOM 547 C CA . GLY A 1 73 ? 6.099 -2.265 -40.798 1.00 90.81 73 GLY A CA 1
ATOM 548 C C . GLY A 1 73 ? 6.580 -3.603 -40.253 1.00 90.81 73 GLY A C 1
ATOM 549 O O . GLY A 1 73 ? 7.737 -3.772 -39.884 1.00 90.81 73 GLY A O 1
ATOM 550 N N . LEU A 1 74 ? 5.700 -4.601 -40.222 1.00 91.44 74 LEU A N 1
ATOM 551 C CA . LEU A 1 74 ? 6.105 -5.951 -39.831 1.00 91.44 74 LEU A CA 1
ATOM 552 C C . LEU A 1 74 ? 7.216 -6.494 -40.740 1.00 91.44 74 LEU A C 1
ATOM 554 O O . LEU A 1 74 ? 7.137 -6.405 -41.963 1.00 91.44 74 LEU A O 1
ATOM 558 N N . ASN A 1 75 ? 8.207 -7.134 -40.123 1.00 91.06 75 ASN A N 1
ATOM 559 C CA . ASN A 1 75 ? 9.418 -7.686 -40.731 1.00 91.06 75 ASN A CA 1
ATOM 560 C C . ASN A 1 75 ? 10.380 -6.670 -41.359 1.00 91.06 75 ASN A C 1
ATOM 562 O O . ASN A 1 75 ? 11.331 -7.098 -42.009 1.00 91.06 75 ASN A O 1
ATOM 566 N N . SER A 1 76 ? 10.188 -5.364 -41.171 1.00 91.88 76 SER A N 1
ATOM 567 C CA . SER A 1 76 ? 11.214 -4.398 -41.566 1.00 91.88 76 SER A CA 1
ATOM 568 C C . SER A 1 76 ? 12.465 -4.557 -40.704 1.00 91.88 76 SER A C 1
ATOM 570 O O . SER A 1 76 ? 12.364 -4.795 -39.495 1.00 91.88 76 SER A O 1
ATOM 572 N N . GLU A 1 77 ? 13.627 -4.356 -41.315 1.00 91.94 77 GLU A N 1
ATOM 573 C CA . GLU A 1 77 ? 14.912 -4.297 -40.625 1.00 91.94 77 GLU A CA 1
ATOM 574 C C . GLU A 1 77 ? 15.353 -2.841 -40.461 1.00 91.94 77 GLU A C 1
ATOM 576 O O . GLU A 1 77 ? 15.397 -2.074 -41.422 1.00 91.94 77 GLU A O 1
ATOM 581 N N . ILE A 1 78 ? 15.683 -2.466 -39.230 1.00 91.00 78 ILE A N 1
ATOM 582 C CA . ILE A 1 78 ? 16.153 -1.138 -38.852 1.00 91.00 78 ILE A CA 1
ATOM 583 C C . ILE A 1 78 ? 17.618 -1.260 -38.440 1.00 91.00 78 ILE A C 1
ATOM 585 O O . ILE A 1 78 ? 17.965 -2.066 -37.581 1.00 91.00 78 ILE A O 1
ATOM 589 N N . SER A 1 79 ? 18.497 -0.469 -39.052 1.00 90.38 79 SER A N 1
ATOM 590 C CA . SER A 1 79 ? 19.878 -0.335 -38.576 1.00 90.38 79 SER A CA 1
ATOM 591 C C . SER A 1 79 ? 19.932 0.674 -37.436 1.00 90.38 79 SER A C 1
ATOM 593 O O . SER A 1 79 ? 19.388 1.765 -37.577 1.00 90.38 79 SER A O 1
ATOM 595 N N . PHE A 1 80 ? 20.657 0.355 -36.371 1.00 90.25 80 PHE A N 1
ATOM 596 C CA . PHE A 1 80 ? 20.972 1.288 -35.288 1.00 90.25 80 PHE A CA 1
ATOM 597 C C . PHE A 1 80 ? 22.402 1.053 -34.788 1.00 90.25 80 PHE A C 1
ATOM 599 O O . PHE A 1 80 ? 23.067 0.100 -35.201 1.00 90.25 80 PHE A O 1
ATOM 606 N N . ILE A 1 81 ? 22.915 1.968 -33.978 1.00 89.00 81 ILE A N 1
ATOM 607 C CA . ILE A 1 81 ? 24.280 1.954 -33.453 1.00 89.00 81 ILE A CA 1
ATOM 608 C C . ILE A 1 81 ? 24.198 1.905 -31.934 1.00 89.00 81 ILE A C 1
ATOM 610 O O . ILE A 1 81 ? 23.416 2.646 -31.347 1.00 89.00 81 ILE A O 1
ATOM 614 N N . TYR A 1 82 ? 25.008 1.046 -31.323 1.00 87.62 82 TYR A N 1
ATOM 615 C CA . TYR A 1 82 ? 25.282 1.067 -29.890 1.00 87.62 82 TYR A CA 1
ATOM 616 C C . TYR A 1 82 ? 26.625 1.758 -29.663 1.00 87.62 82 TYR A C 1
ATOM 618 O O . TYR A 1 82 ? 27.635 1.334 -30.236 1.00 87.62 82 TYR A O 1
ATOM 626 N N . ASN A 1 83 ? 26.613 2.840 -28.886 1.00 84.75 83 ASN A N 1
ATOM 627 C CA . ASN A 1 83 ? 27.816 3.553 -28.470 1.00 84.75 83 ASN A CA 1
ATOM 628 C C . ASN A 1 83 ? 28.218 3.028 -27.092 1.00 84.75 83 ASN A C 1
ATOM 630 O O . ASN A 1 83 ? 27.376 3.002 -26.207 1.00 84.75 83 ASN A O 1
ATOM 634 N N . TYR A 1 84 ? 29.466 2.611 -26.900 1.00 81.62 84 TYR A N 1
ATOM 635 C CA . TYR A 1 84 ? 29.918 2.107 -25.602 1.00 81.62 84 TYR A CA 1
ATOM 636 C C . TYR A 1 84 ? 31.391 2.421 -25.343 1.00 81.62 84 TYR A C 1
ATOM 638 O O . TYR A 1 84 ? 32.178 2.636 -26.266 1.00 81.62 84 TYR A O 1
ATOM 646 N N . TYR A 1 85 ? 31.787 2.414 -24.073 1.00 78.31 85 TYR A N 1
ATOM 647 C CA . TYR A 1 85 ? 33.175 2.560 -23.643 1.00 78.31 85 TYR A CA 1
ATOM 648 C C . TYR A 1 85 ? 33.754 1.229 -23.147 1.00 78.31 85 TYR A C 1
ATOM 650 O O . TYR A 1 85 ? 33.072 0.420 -22.514 1.00 78.31 85 TYR A O 1
ATOM 658 N N . LEU A 1 86 ? 35.042 1.023 -23.428 1.00 74.62 86 LEU A N 1
ATOM 659 C CA . LEU A 1 86 ? 35.850 -0.100 -22.942 1.00 74.62 86 LEU A CA 1
ATOM 660 C C . LEU A 1 86 ? 36.610 0.285 -21.659 1.00 74.62 86 LEU A C 1
ATOM 662 O O . LEU A 1 86 ? 36.829 1.462 -21.399 1.00 74.62 86 LEU A O 1
ATOM 666 N N . ASN A 1 87 ? 37.088 -0.690 -20.880 1.00 66.50 87 ASN A N 1
ATOM 667 C CA . ASN A 1 87 ? 37.978 -0.447 -19.734 1.00 66.50 87 ASN A CA 1
ATOM 668 C C . ASN A 1 87 ? 39.297 -1.245 -19.864 1.00 66.50 87 ASN A C 1
ATOM 670 O O . ASN A 1 87 ? 39.219 -2.470 -19.993 1.00 66.50 87 ASN A O 1
ATOM 674 N N . PRO A 1 88 ? 40.491 -0.608 -19.778 1.00 60.12 88 PRO A N 1
ATOM 675 C CA . PRO A 1 88 ? 40.734 0.844 -19.723 1.00 60.12 88 PRO A CA 1
ATOM 676 C C . PRO A 1 88 ? 40.469 1.500 -21.093 1.00 60.12 88 PRO A C 1
ATOM 678 O O . PRO A 1 88 ? 40.773 0.887 -22.117 1.00 60.12 88 PRO A O 1
ATOM 681 N N . PRO A 1 89 ? 39.890 2.711 -21.162 1.00 56.50 89 PRO A N 1
ATOM 682 C CA . PRO A 1 89 ? 39.288 3.186 -22.402 1.00 56.50 89 PRO A CA 1
ATOM 683 C C . PRO A 1 89 ? 40.295 3.823 -23.364 1.00 56.50 89 PRO A C 1
ATOM 685 O O . PRO A 1 89 ? 41.269 4.454 -22.937 1.00 56.50 89 PRO A O 1
ATOM 688 N N . PRO A 1 90 ? 40.005 3.780 -24.674 1.00 55.62 90 PRO A N 1
ATOM 689 C CA . PRO A 1 90 ? 40.455 4.804 -25.608 1.00 55.62 90 PRO A CA 1
ATOM 690 C C . PRO A 1 90 ? 39.725 6.141 -25.356 1.00 55.62 90 PRO A C 1
ATOM 692 O O . PRO A 1 90 ? 38.655 6.189 -24.761 1.00 55.62 90 PRO A O 1
ATOM 695 N N . ALA A 1 91 ? 40.274 7.258 -25.841 1.00 60.69 91 ALA A N 1
ATOM 696 C CA . ALA A 1 91 ? 39.716 8.604 -25.632 1.00 60.69 91 ALA A CA 1
ATOM 697 C C . ALA A 1 91 ? 38.333 8.866 -26.288 1.00 60.69 91 ALA A C 1
ATOM 699 O O . ALA A 1 91 ? 37.827 9.982 -26.190 1.00 60.69 91 ALA A O 1
ATOM 700 N N . GLN A 1 92 ? 37.740 7.885 -26.982 1.00 71.38 92 GLN A N 1
ATOM 701 C CA . GLN A 1 92 ? 36.471 8.000 -27.711 1.00 71.38 92 GLN A CA 1
ATOM 702 C C . GLN A 1 92 ? 35.620 6.726 -27.565 1.00 71.38 92 GLN A C 1
ATOM 704 O O . GLN A 1 92 ? 36.199 5.649 -27.406 1.00 71.38 92 GLN A O 1
ATOM 709 N N . PRO A 1 93 ? 34.278 6.830 -27.631 1.00 75.44 93 PRO A N 1
ATOM 710 C CA . PRO A 1 93 ? 33.388 5.672 -27.586 1.00 75.44 93 PRO A CA 1
ATOM 711 C C . PRO A 1 93 ? 33.590 4.773 -28.811 1.00 75.44 93 PRO A C 1
ATOM 713 O O . PRO A 1 93 ? 33.774 5.257 -29.931 1.00 75.44 93 PRO A O 1
ATOM 716 N N . GLU A 1 94 ? 33.518 3.461 -28.606 1.00 81.00 94 GLU A N 1
ATOM 717 C CA . GLU A 1 94 ? 33.395 2.506 -29.700 1.00 81.00 94 GLU A CA 1
ATOM 718 C C . GLU A 1 94 ? 31.949 2.449 -30.194 1.00 81.00 94 GLU A C 1
ATOM 720 O O . GLU A 1 94 ? 30.994 2.679 -29.450 1.00 81.00 94 GLU A O 1
ATOM 725 N N . GLN A 1 95 ? 31.795 2.145 -31.480 1.00 84.94 95 GLN A N 1
ATOM 726 C CA . GLN A 1 95 ? 30.500 2.055 -32.135 1.00 84.94 95 GLN A CA 1
ATOM 727 C C . GLN A 1 95 ? 30.361 0.706 -32.817 1.00 84.94 95 GLN A C 1
ATOM 729 O O . GLN A 1 95 ? 31.188 0.331 -33.652 1.00 84.94 95 GLN A O 1
ATOM 734 N N . ILE A 1 96 ? 29.267 0.010 -32.522 1.00 85.88 96 ILE A N 1
ATOM 735 C CA . ILE A 1 96 ? 28.891 -1.209 -33.232 1.00 85.88 96 ILE A CA 1
ATOM 736 C C . ILE A 1 96 ? 27.526 -1.037 -33.885 1.00 85.88 96 ILE A C 1
ATOM 738 O O . ILE A 1 96 ? 26.572 -0.544 -33.284 1.00 85.88 96 ILE A O 1
ATOM 742 N N . ARG A 1 97 ? 27.437 -1.442 -35.154 1.00 89.94 97 ARG A N 1
ATOM 743 C CA . ARG A 1 97 ? 26.187 -1.415 -35.909 1.00 89.94 97 ARG A CA 1
ATOM 744 C C . ARG A 1 97 ? 25.388 -2.682 -35.624 1.00 89.94 97 ARG A C 1
ATOM 746 O O . ARG A 1 97 ? 25.889 -3.790 -35.813 1.00 89.94 97 ARG A O 1
ATOM 753 N N . LEU A 1 98 ? 24.142 -2.493 -35.219 1.00 91.19 98 LEU A N 1
ATOM 754 C CA . LEU A 1 98 ? 23.187 -3.534 -34.867 1.00 91.19 98 LEU A CA 1
ATOM 755 C C . LEU A 1 98 ? 21.986 -3.495 -35.816 1.00 91.19 98 LEU A C 1
ATOM 757 O O . LEU A 1 98 ? 21.747 -2.501 -36.516 1.00 91.19 98 LEU A O 1
ATOM 761 N N . GLN A 1 99 ? 21.240 -4.596 -35.854 1.00 92.69 99 GLN A N 1
ATOM 762 C CA . GLN A 1 99 ? 20.014 -4.703 -36.642 1.00 92.69 99 GLN A CA 1
ATOM 763 C C . GLN A 1 99 ? 18.811 -4.999 -35.749 1.00 92.69 99 GLN A C 1
ATOM 765 O O . GLN A 1 99 ? 18.882 -5.786 -34.815 1.00 92.69 99 GLN A O 1
ATOM 770 N N . ALA A 1 100 ? 17.686 -4.359 -36.027 1.00 92.88 100 ALA A N 1
ATOM 771 C CA . ALA A 1 100 ? 16.431 -4.565 -35.323 1.00 92.88 100 ALA A CA 1
ATOM 772 C C . ALA A 1 100 ? 15.398 -5.074 -36.321 1.00 92.88 100 ALA A C 1
ATOM 774 O O . ALA A 1 100 ? 15.109 -4.396 -37.305 1.00 92.88 100 ALA A O 1
ATOM 775 N N . ARG A 1 101 ? 14.814 -6.244 -36.077 1.00 94.88 101 ARG A N 1
ATOM 776 C CA . ARG A 1 101 ? 13.703 -6.763 -36.874 1.00 94.88 101 ARG A CA 1
ATOM 777 C C . ARG A 1 101 ? 12.390 -6.476 -36.164 1.00 94.88 101 ARG A C 1
ATOM 779 O O . ARG A 1 101 ? 12.159 -6.972 -35.063 1.00 94.88 101 ARG A O 1
ATOM 786 N N . VAL A 1 102 ? 11.503 -5.732 -36.815 1.00 95.44 102 VAL A N 1
ATOM 787 C CA . VAL A 1 102 ? 10.169 -5.439 -36.275 1.00 95.44 102 VAL A CA 1
ATOM 788 C C . VAL A 1 102 ? 9.303 -6.690 -36.375 1.00 95.44 102 VAL A C 1
ATOM 790 O O . VAL A 1 102 ? 8.961 -7.132 -37.472 1.00 95.44 102 VAL A O 1
ATOM 793 N N . VAL A 1 103 ? 8.938 -7.283 -35.242 1.00 95.25 103 VAL A N 1
ATOM 794 C CA . VAL A 1 103 ? 8.137 -8.523 -35.203 1.00 95.25 103 VAL A CA 1
ATOM 795 C C . VAL A 1 103 ? 6.725 -8.321 -34.674 1.00 95.25 103 VAL A C 1
ATOM 797 O O . VAL A 1 103 ? 5.879 -9.195 -34.872 1.00 95.25 103 VAL A O 1
ATOM 800 N N . GLY A 1 104 ? 6.444 -7.172 -34.060 1.00 94.31 104 GLY A N 1
ATOM 801 C CA . GLY A 1 104 ? 5.115 -6.851 -33.561 1.00 94.31 104 GLY A CA 1
ATOM 802 C C . GLY A 1 104 ? 4.861 -5.356 -33.423 1.00 94.31 104 GLY A C 1
ATOM 803 O O . GLY A 1 104 ? 5.775 -4.570 -33.180 1.00 94.31 104 GLY A O 1
ATOM 804 N N . ILE A 1 105 ? 3.593 -4.984 -33.567 1.00 94.81 105 ILE A N 1
ATOM 805 C CA . ILE A 1 105 ? 3.080 -3.647 -33.264 1.00 94.81 105 ILE A CA 1
ATOM 806 C C . ILE A 1 105 ? 2.105 -3.788 -32.101 1.00 94.81 105 ILE A C 1
ATOM 808 O O . ILE A 1 105 ? 1.216 -4.648 -32.145 1.00 94.81 105 ILE A O 1
ATOM 812 N N . PHE A 1 106 ? 2.261 -2.967 -31.066 1.00 94.44 106 PHE A N 1
ATOM 813 C CA . PHE A 1 106 ? 1.474 -3.074 -29.841 1.00 94.44 106 PHE A CA 1
ATOM 814 C C . PHE A 1 106 ? 0.874 -1.758 -29.369 1.00 94.44 106 PHE A C 1
ATOM 816 O O . PHE A 1 106 ? 1.200 -0.675 -29.848 1.00 94.44 106 PHE A O 1
ATOM 823 N N . ASP A 1 107 ? -0.026 -1.913 -28.409 1.00 91.75 107 ASP A N 1
ATOM 824 C CA . ASP A 1 107 ? -0.617 -0.871 -27.590 1.00 91.75 107 ASP A CA 1
ATOM 825 C C . ASP A 1 107 ? -0.633 -1.374 -26.135 1.00 91.75 107 ASP A C 1
ATOM 827 O O . ASP A 1 107 ? -0.809 -2.572 -25.880 1.00 91.75 107 ASP A O 1
ATOM 831 N N . THR A 1 108 ? -0.430 -0.489 -25.164 1.00 87.00 108 THR A N 1
ATOM 832 C CA . THR A 1 108 ? -0.484 -0.844 -23.738 1.00 87.00 108 THR A CA 1
ATOM 833 C C . THR A 1 108 ? -1.920 -1.053 -23.264 1.00 87.00 108 THR A C 1
ATOM 835 O O . THR A 1 108 ? -2.158 -1.819 -22.329 1.00 87.00 108 THR A O 1
ATOM 838 N N . GLY A 1 109 ? -2.901 -0.464 -23.956 1.00 80.56 109 GLY A N 1
ATOM 839 C CA . GLY A 1 109 ? -4.314 -0.557 -23.607 1.00 80.56 109 GLY A CA 1
ATOM 840 C C . GLY A 1 109 ? -4.653 0.218 -22.326 1.00 80.56 109 GLY A C 1
ATOM 841 O O . GLY A 1 109 ? -3.976 0.137 -21.304 1.00 80.56 109 GLY A O 1
ATOM 842 N N . LYS A 1 110 ? -5.767 0.959 -22.346 1.00 80.31 110 LYS A N 1
ATOM 843 C CA . LYS A 1 110 ? -6.162 1.862 -21.242 1.00 80.31 110 LYS A CA 1
ATOM 844 C C . LYS A 1 110 ? -6.361 1.166 -19.886 1.00 80.31 110 LYS A C 1
ATOM 846 O O . LYS A 1 110 ? -6.295 1.822 -18.853 1.00 80.31 110 LYS A O 1
ATOM 851 N N . GLU A 1 111 ? -6.605 -0.141 -19.881 1.00 81.44 111 GLU A N 1
ATOM 852 C CA . GLU A 1 111 ? -6.826 -0.936 -18.667 1.00 81.44 111 GLU A CA 1
ATOM 853 C C . GLU A 1 111 ? -5.518 -1.275 -17.927 1.00 81.44 111 GLU A C 1
ATOM 855 O O . GLU A 1 111 ? -5.541 -1.489 -16.718 1.00 81.44 111 GLU A O 1
ATOM 860 N N . ASN A 1 112 ? -4.364 -1.258 -18.611 1.00 86.06 112 ASN A N 1
ATOM 861 C CA . ASN A 1 112 ? -3.064 -1.628 -18.034 1.00 86.06 112 ASN A CA 1
ATOM 862 C C . ASN A 1 112 ? -2.188 -0.425 -17.654 1.00 86.06 112 ASN A C 1
ATOM 864 O O . ASN A 1 112 ? -1.013 -0.600 -17.334 1.00 86.06 112 ASN A O 1
ATOM 868 N N . VAL A 1 113 ? -2.740 0.792 -17.637 1.00 83.88 113 VAL A N 1
ATOM 869 C CA . VAL A 1 113 ? -1.994 2.023 -17.302 1.00 83.88 113 VAL A CA 1
ATOM 870 C C . VAL A 1 113 ? -1.310 1.918 -15.934 1.00 83.88 113 VAL A C 1
ATOM 872 O O . VAL A 1 113 ? -0.187 2.379 -15.763 1.00 83.88 113 VAL A O 1
ATOM 875 N N . THR A 1 114 ? -1.949 1.263 -14.958 1.00 83.38 114 THR A N 1
ATOM 876 C CA . THR A 1 114 ? -1.357 1.042 -13.628 1.00 83.38 114 THR A CA 1
ATOM 877 C C . THR A 1 114 ? -0.185 0.064 -13.658 1.00 83.38 114 THR A C 1
ATOM 879 O O . THR A 1 114 ? 0.761 0.253 -12.898 1.00 83.38 114 THR A O 1
ATOM 882 N N . TYR A 1 115 ? -0.231 -0.959 -14.521 1.00 87.56 115 TYR A N 1
ATOM 883 C CA . TYR A 1 115 ? 0.893 -1.877 -14.693 1.00 87.56 115 TYR A CA 1
ATOM 884 C C . TYR A 1 115 ? 2.079 -1.115 -15.284 1.00 87.56 115 TYR A C 1
ATOM 886 O O . TYR A 1 115 ? 3.158 -1.151 -14.712 1.00 87.56 115 TYR A O 1
ATOM 894 N N . TRP A 1 116 ? 1.877 -0.342 -16.349 1.00 88.69 116 TRP A N 1
ATOM 895 C CA . TRP A 1 116 ? 2.943 0.420 -17.011 1.00 88.69 116 TRP A CA 1
ATOM 896 C C . TRP A 1 116 ? 3.312 1.742 -16.321 1.00 88.69 116 TRP A C 1
ATOM 898 O O . TRP A 1 116 ? 4.057 2.530 -16.879 1.00 88.69 116 TRP A O 1
ATOM 908 N N . HIS A 1 117 ? 2.800 2.012 -15.116 1.00 85.75 117 HIS A N 1
ATOM 909 C CA . HIS A 1 117 ? 3.063 3.248 -14.361 1.00 85.75 117 HIS A CA 1
ATOM 910 C C . HIS A 1 117 ? 2.775 4.556 -15.121 1.00 85.75 117 HIS A C 1
ATOM 912 O O . HIS A 1 117 ? 3.309 5.602 -14.770 1.00 85.75 117 HIS A O 1
ATOM 918 N N . GLY A 1 118 ? 1.874 4.520 -16.106 1.00 84.06 118 GLY A N 1
ATOM 919 C CA . GLY A 1 118 ? 1.565 5.668 -16.963 1.00 84.06 118 GLY A CA 1
ATOM 920 C C . GLY A 1 118 ? 2.316 5.696 -18.294 1.00 84.06 118 GLY A C 1
ATOM 921 O O . GLY A 1 118 ? 1.933 6.485 -19.156 1.00 84.06 118 GLY A O 1
ATOM 922 N N . GLU A 1 119 ? 3.303 4.821 -18.495 1.00 86.94 119 GLU A N 1
ATOM 923 C CA . GLU A 1 119 ? 4.059 4.737 -19.744 1.00 86.94 119 GLU A CA 1
ATOM 924 C C . GLU A 1 119 ? 3.198 4.205 -20.894 1.00 86.94 119 GLU A C 1
ATOM 926 O O . GLU A 1 119 ? 2.450 3.227 -20.766 1.00 86.94 119 GLU A O 1
ATOM 931 N N . ASN A 1 120 ? 3.309 4.868 -22.044 1.00 88.62 120 ASN A N 1
ATOM 932 C CA . ASN A 1 120 ? 2.637 4.484 -23.285 1.00 88.62 120 ASN A CA 1
ATOM 933 C C . ASN A 1 120 ? 3.613 4.032 -24.381 1.00 88.62 120 ASN A C 1
ATOM 935 O O . ASN A 1 120 ? 3.157 3.494 -25.384 1.00 88.62 120 ASN A O 1
ATOM 939 N N . PHE A 1 121 ? 4.924 4.210 -24.175 1.00 91.50 121 PHE A N 1
ATOM 940 C CA . PHE A 1 121 ? 5.995 3.875 -25.123 1.00 91.50 121 PHE A CA 1
ATOM 941 C C . PHE A 1 121 ? 5.867 4.549 -26.500 1.00 91.50 121 PHE A C 1
ATOM 943 O O . PHE A 1 121 ? 6.481 4.105 -27.471 1.00 91.50 121 PHE A O 1
ATOM 950 N N . ASN A 1 122 ? 5.065 5.610 -26.602 1.00 91.00 122 ASN A N 1
ATOM 951 C CA . ASN A 1 122 ? 4.968 6.409 -27.819 1.00 91.00 122 ASN A CA 1
ATOM 952 C C . ASN A 1 122 ? 6.199 7.325 -27.954 1.00 91.00 122 ASN A C 1
ATOM 954 O O . ASN A 1 122 ? 6.872 7.586 -26.952 1.00 91.00 122 ASN A O 1
ATOM 958 N N . PRO A 1 123 ? 6.487 7.839 -29.164 1.00 88.00 123 PRO A N 1
ATOM 959 C CA . PRO A 1 123 ? 7.581 8.778 -29.382 1.00 88.00 123 PRO A CA 1
ATOM 960 C C . PRO A 1 123 ? 7.460 10.005 -28.477 1.00 88.00 123 PRO A C 1
ATOM 962 O O . PRO A 1 123 ? 6.395 10.626 -28.380 1.00 88.00 123 PRO A O 1
ATOM 965 N N . GLN A 1 124 ? 8.557 10.364 -27.816 1.00 87.00 124 GLN A N 1
ATOM 966 C CA . GLN A 1 124 ? 8.634 11.556 -26.977 1.00 87.00 124 GLN A CA 1
ATOM 967 C C . GLN A 1 124 ? 9.280 12.707 -27.752 1.00 87.00 124 GLN A C 1
ATOM 969 O O . GLN A 1 124 ? 10.215 12.498 -28.520 1.00 87.00 124 GLN A O 1
ATOM 974 N N . TYR A 1 125 ? 8.785 13.932 -27.554 1.00 83.94 125 TYR A N 1
ATOM 975 C CA . TYR A 1 125 ? 9.256 15.120 -28.273 1.00 83.94 125 TYR A CA 1
ATOM 976 C C . TYR A 1 125 ? 9.839 16.130 -27.294 1.00 83.94 125 TYR A C 1
ATOM 978 O O . TYR A 1 125 ? 9.138 16.652 -26.424 1.00 83.94 125 TYR A O 1
ATOM 986 N N . PHE A 1 126 ? 11.107 16.463 -27.488 1.00 79.44 126 PHE A N 1
ATOM 987 C CA . PHE A 1 126 ? 11.835 17.428 -26.683 1.00 79.44 126 PHE A CA 1
ATOM 988 C C . PHE A 1 126 ? 12.141 18.668 -27.515 1.00 79.44 126 PHE A C 1
ATOM 990 O O . PHE A 1 126 ? 12.666 18.581 -28.622 1.00 79.44 126 PHE A O 1
ATOM 997 N N . GLN A 1 127 ? 11.814 19.843 -26.982 1.00 76.12 127 GLN A N 1
ATOM 998 C CA . GLN A 1 127 ? 12.205 21.112 -27.588 1.00 76.12 127 GLN A CA 1
ATOM 999 C C . GLN A 1 127 ? 13.540 21.547 -27.000 1.00 76.12 127 GLN A C 1
ATOM 1001 O O . GLN A 1 127 ? 13.659 21.739 -25.790 1.00 76.12 127 GLN A O 1
ATOM 1006 N N . GLN A 1 128 ? 14.530 21.733 -27.861 1.00 69.25 128 GLN A N 1
ATOM 1007 C CA . GLN A 1 128 ? 15.846 22.203 -27.481 1.00 69.25 128 GLN A CA 1
ATOM 1008 C C . GLN A 1 128 ? 16.142 23.533 -28.156 1.00 69.25 128 GLN A C 1
ATOM 1010 O O . GLN A 1 128 ? 16.161 23.637 -29.382 1.00 69.25 128 GLN A O 1
ATOM 1015 N N . SER A 1 129 ? 16.376 24.560 -27.343 1.00 67.44 129 SER A N 1
ATOM 1016 C CA . SER A 1 129 ? 16.721 25.894 -27.823 1.00 67.44 129 SER A CA 1
ATOM 1017 C C . SER A 1 129 ? 18.214 26.132 -27.640 1.00 67.44 129 SER A C 1
ATOM 1019 O O . SER A 1 129 ? 18.679 26.301 -26.515 1.00 67.44 129 SER A O 1
ATOM 1021 N N . SER A 1 130 ? 18.944 26.199 -28.750 1.00 66.69 130 SER A N 1
ATOM 1022 C CA . SER A 1 130 ? 20.341 26.637 -28.779 1.00 66.69 130 SER A CA 1
ATOM 1023 C C . SER A 1 130 ? 20.388 28.006 -29.450 1.00 66.69 130 SER A C 1
ATOM 1025 O O . SER A 1 130 ? 20.222 28.128 -30.663 1.00 66.69 130 SER A O 1
ATOM 1027 N N . GLY A 1 131 ? 20.544 29.064 -28.649 1.00 71.94 131 GLY A N 1
ATOM 1028 C CA . GLY A 1 131 ? 20.477 30.444 -29.139 1.00 71.94 131 GLY A CA 1
ATOM 1029 C C . GLY A 1 131 ? 19.087 30.806 -29.680 1.00 71.94 131 GLY A C 1
ATOM 1030 O O . GLY A 1 131 ? 18.095 30.684 -28.966 1.00 71.94 131 GLY A O 1
ATOM 1031 N N . THR A 1 132 ? 19.015 31.273 -30.930 1.00 68.38 132 THR A N 1
ATOM 1032 C CA . THR A 1 132 ? 17.771 31.673 -31.622 1.00 68.38 132 THR A CA 1
ATOM 1033 C C . THR A 1 132 ? 17.073 30.536 -32.373 1.00 68.38 132 THR A C 1
ATOM 1035 O O . THR A 1 132 ? 15.976 30.740 -32.893 1.00 68.38 132 THR A O 1
ATOM 1038 N N . THR A 1 133 ? 17.677 29.350 -32.448 1.00 61.22 133 THR A N 1
ATOM 1039 C CA . THR A 1 133 ? 17.118 28.183 -33.141 1.00 61.22 133 THR A CA 1
ATOM 1040 C C . THR A 1 133 ? 16.562 27.173 -32.145 1.00 61.22 133 THR A C 1
ATOM 1042 O O . THR A 1 133 ? 17.296 26.644 -31.310 1.00 61.22 133 THR A O 1
ATOM 1045 N N . ALA A 1 134 ? 15.262 26.895 -32.262 1.00 69.31 134 ALA A N 1
ATOM 1046 C CA . ALA A 1 134 ? 14.616 25.772 -31.600 1.00 69.31 134 ALA A CA 1
ATOM 1047 C C . ALA A 1 134 ? 14.673 24.546 -32.520 1.00 69.31 134 ALA A C 1
ATOM 1049 O O . ALA A 1 134 ? 14.247 24.604 -33.673 1.00 69.31 134 ALA A O 1
ATOM 1050 N N . THR A 1 135 ? 15.205 23.446 -32.004 1.00 69.56 135 THR A N 1
ATOM 1051 C CA . THR A 1 135 ? 15.237 22.138 -32.660 1.00 69.56 135 THR A CA 1
ATOM 1052 C C . THR A 1 135 ? 14.366 21.177 -31.864 1.00 69.56 135 THR A C 1
ATOM 1054 O O . THR A 1 135 ? 14.382 21.182 -30.634 1.00 69.56 135 THR A O 1
ATOM 1057 N N . THR A 1 136 ? 13.548 20.388 -32.557 1.00 72.06 136 THR A N 1
ATOM 1058 C CA . THR A 1 136 ? 12.752 19.331 -31.928 1.00 72.06 136 THR A CA 1
ATOM 1059 C C . THR A 1 136 ? 13.514 18.021 -32.048 1.00 72.06 136 THR A C 1
ATOM 1061 O O . THR A 1 136 ? 13.824 17.603 -33.160 1.00 72.06 136 THR A O 1
ATOM 1064 N N . ILE A 1 137 ? 13.809 17.391 -30.916 1.00 74.00 137 ILE A N 1
ATOM 1065 C CA . ILE A 1 137 ? 14.406 16.058 -30.843 1.00 74.00 137 ILE A CA 1
ATOM 1066 C C . ILE A 1 137 ? 13.286 15.070 -30.545 1.00 74.00 137 ILE A C 1
ATOM 1068 O O . ILE A 1 137 ? 12.480 15.299 -29.642 1.00 74.00 137 ILE A O 1
ATOM 1072 N N . THR A 1 138 ? 13.229 13.991 -31.312 1.00 81.75 138 THR A N 1
ATOM 1073 C CA . THR A 1 138 ? 12.329 12.864 -31.073 1.00 81.75 138 THR A CA 1
ATOM 1074 C C . THR A 1 138 ? 13.106 11.716 -30.452 1.00 81.75 138 THR A C 1
ATOM 1076 O O . THR A 1 138 ? 14.206 11.405 -30.908 1.00 81.75 138 THR A O 1
ATOM 1079 N N . THR A 1 139 ? 12.523 11.092 -29.435 1.00 85.56 139 THR A N 1
ATOM 1080 C CA . THR A 1 139 ? 13.043 9.876 -28.812 1.00 85.56 139 THR A CA 1
ATOM 1081 C C . THR A 1 139 ? 12.064 8.745 -29.069 1.00 85.56 139 THR A C 1
ATOM 1083 O O . THR A 1 139 ? 10.930 8.772 -28.581 1.00 85.56 139 THR A O 1
ATOM 1086 N N . ASP A 1 140 ? 12.503 7.763 -29.850 1.00 89.69 140 ASP A N 1
ATOM 1087 C CA . ASP A 1 140 ? 11.730 6.563 -30.160 1.00 89.69 140 ASP A CA 1
ATOM 1088 C C . ASP A 1 140 ? 12.039 5.443 -29.165 1.00 89.69 140 ASP A C 1
ATOM 1090 O O . ASP A 1 140 ? 13.179 5.299 -28.729 1.00 89.69 140 ASP A O 1
ATOM 1094 N N . THR A 1 141 ? 11.044 4.613 -28.838 1.00 92.56 141 THR A N 1
ATOM 1095 C CA . THR A 1 141 ? 11.221 3.497 -27.896 1.00 92.56 141 THR A CA 1
ATOM 1096 C C . THR A 1 141 ? 11.102 2.149 -28.597 1.00 92.56 141 THR A C 1
ATOM 1098 O O . THR A 1 141 ? 10.070 1.829 -29.193 1.00 92.56 141 THR A O 1
ATOM 1101 N N . PHE A 1 142 ? 12.143 1.323 -28.498 1.00 94.31 142 PHE A N 1
ATOM 1102 C CA . PHE A 1 142 ? 12.132 -0.070 -28.950 1.00 94.31 142 PHE A CA 1
ATOM 1103 C C . PHE A 1 142 ? 11.819 -0.993 -27.780 1.00 94.31 142 PHE A C 1
ATOM 1105 O O . PHE A 1 142 ? 12.558 -1.031 -26.801 1.00 94.31 142 PHE A O 1
ATOM 1112 N N . PHE A 1 143 ? 10.741 -1.767 -27.899 1.00 95.25 143 PHE A N 1
ATOM 1113 C CA . PHE A 1 143 ? 10.337 -2.730 -26.882 1.00 95.25 143 PHE A CA 1
ATOM 1114 C C . PHE A 1 143 ? 10.955 -4.104 -27.169 1.00 95.25 143 PHE A C 1
ATOM 1116 O O . PHE A 1 143 ? 10.703 -4.696 -28.224 1.00 95.25 143 PHE A O 1
ATOM 1123 N N . VAL A 1 144 ? 11.749 -4.629 -26.235 1.00 95.25 144 VAL A N 1
ATOM 1124 C CA . VAL A 1 144 ? 12.563 -5.847 -26.414 1.00 95.25 144 VAL A CA 1
ATOM 1125 C C . VAL A 1 144 ? 12.416 -6.786 -25.209 1.00 95.25 144 VAL A C 1
ATOM 1127 O O . VAL A 1 144 ? 11.980 -6.389 -24.129 1.00 95.25 144 VAL A O 1
ATOM 1130 N N . ALA A 1 145 ? 12.760 -8.065 -25.377 1.00 95.12 145 ALA A N 1
ATOM 1131 C CA . ALA A 1 145 ? 12.929 -8.971 -24.243 1.00 95.12 145 ALA A CA 1
ATOM 1132 C C . ALA A 1 145 ? 14.180 -8.598 -23.429 1.00 95.12 145 ALA A C 1
ATOM 1134 O O . ALA A 1 145 ? 15.261 -8.444 -24.000 1.00 95.12 145 ALA A O 1
ATOM 1135 N N . ASP A 1 146 ? 14.061 -8.536 -22.102 1.00 93.31 146 ASP A N 1
ATOM 1136 C CA . ASP A 1 146 ? 15.189 -8.285 -21.188 1.00 93.31 146 ASP A CA 1
ATOM 1137 C C . ASP A 1 146 ? 16.364 -9.250 -21.415 1.00 93.31 146 ASP A C 1
ATOM 1139 O O . ASP A 1 146 ? 17.515 -8.843 -21.528 1.00 93.31 146 ASP A O 1
ATOM 1143 N N . THR A 1 147 ? 16.056 -10.533 -21.557 1.00 93.25 147 THR A N 1
ATOM 1144 C CA . THR A 1 147 ? 17.019 -11.603 -21.839 1.00 93.25 147 THR A CA 1
ATOM 1145 C C . THR A 1 147 ? 17.730 -11.442 -23.181 1.00 93.25 147 THR A C 1
ATOM 1147 O O . THR A 1 147 ? 18.930 -11.682 -23.240 1.00 93.25 147 THR A O 1
ATOM 1150 N N . ALA A 1 148 ? 17.040 -10.980 -24.229 1.00 92.81 148 ALA A N 1
ATOM 1151 C CA . ALA A 1 148 ? 17.652 -10.778 -25.543 1.00 92.81 148 ALA A CA 1
ATOM 1152 C C . ALA A 1 148 ? 18.612 -9.581 -25.556 1.00 92.81 148 ALA A C 1
ATOM 1154 O O . ALA A 1 148 ? 19.657 -9.643 -26.201 1.00 92.81 148 ALA A O 1
ATOM 1155 N N . LEU A 1 149 ? 18.270 -8.503 -24.839 1.00 91.69 149 LEU A N 1
ATOM 1156 C CA . LEU A 1 149 ? 19.150 -7.342 -24.699 1.00 91.69 149 LEU A CA 1
ATOM 1157 C C . LEU A 1 149 ? 20.423 -7.705 -23.924 1.00 91.69 149 LEU A C 1
ATOM 1159 O O . LEU A 1 149 ? 21.521 -7.391 -24.377 1.00 91.69 149 LEU A O 1
ATOM 1163 N N . LEU A 1 150 ? 20.282 -8.404 -22.794 1.00 90.81 150 LEU A N 1
ATOM 1164 C CA . LEU A 1 150 ? 21.424 -8.843 -21.986 1.00 90.81 150 LEU A CA 1
ATOM 1165 C C . LEU A 1 150 ? 22.334 -9.809 -22.762 1.00 90.81 150 LEU A C 1
ATOM 1167 O O . LEU A 1 150 ? 23.543 -9.618 -22.778 1.00 90.81 150 LEU A O 1
ATOM 1171 N N . ASP A 1 151 ? 21.756 -10.778 -23.477 1.00 91.00 151 ASP A N 1
ATOM 1172 C CA . ASP A 1 151 ? 22.488 -11.719 -24.339 1.00 91.00 151 ASP A CA 1
ATOM 1173 C C . ASP A 1 151 ? 23.264 -11.003 -25.463 1.00 91.00 151 ASP A C 1
ATOM 1175 O O . ASP A 1 151 ? 24.400 -11.362 -25.785 1.00 91.00 151 ASP A O 1
ATOM 1179 N N . LEU A 1 152 ? 22.688 -9.937 -26.034 1.00 90.25 152 LEU A N 1
ATOM 1180 C CA . LEU A 1 152 ? 23.377 -9.091 -27.008 1.00 90.25 152 LEU A CA 1
ATOM 1181 C C . LEU A 1 152 ? 24.580 -8.372 -26.384 1.00 90.25 152 LEU A C 1
ATOM 1183 O O . LEU A 1 152 ? 25.660 -8.393 -26.976 1.00 90.25 152 LEU A O 1
ATOM 1187 N N . ILE A 1 153 ? 24.412 -7.756 -25.212 1.00 87.69 153 ILE A N 1
ATOM 1188 C CA . ILE A 1 153 ? 25.491 -7.031 -24.523 1.00 87.69 153 ILE A CA 1
ATOM 1189 C C . ILE A 1 153 ? 26.609 -8.000 -24.107 1.00 87.69 153 ILE A C 1
ATOM 1191 O O . ILE A 1 153 ? 27.782 -7.723 -24.364 1.00 87.69 153 ILE A O 1
ATOM 1195 N N . ASP A 1 154 ? 26.263 -9.173 -23.571 1.00 88.06 154 ASP A N 1
ATOM 1196 C CA . ASP A 1 154 ? 27.222 -10.225 -23.210 1.00 88.06 154 ASP A CA 1
ATOM 1197 C C . ASP A 1 154 ? 28.013 -10.710 -24.434 1.00 88.06 154 ASP A C 1
ATOM 1199 O O . ASP A 1 154 ? 29.239 -10.854 -24.381 1.00 88.06 154 ASP A O 1
ATOM 1203 N N . THR A 1 155 ? 27.334 -10.903 -25.569 1.00 87.31 155 THR A N 1
ATOM 1204 C CA . THR A 1 155 ? 27.973 -11.288 -26.836 1.00 87.31 155 THR A CA 1
ATOM 1205 C C . THR A 1 155 ? 28.959 -10.219 -27.315 1.00 87.31 155 THR A C 1
ATOM 1207 O O . THR A 1 155 ? 30.059 -10.554 -27.761 1.00 87.31 155 THR A O 1
ATOM 1210 N N . ILE A 1 156 ? 28.603 -8.934 -27.210 1.00 84.44 156 ILE A N 1
ATOM 1211 C CA . ILE A 1 156 ? 29.497 -7.818 -27.560 1.00 84.44 156 ILE A CA 1
ATOM 1212 C C . ILE A 1 156 ? 30.718 -7.811 -26.641 1.00 84.44 156 ILE A C 1
ATOM 1214 O O . ILE A 1 156 ? 31.847 -7.776 -27.132 1.00 84.44 156 ILE A O 1
ATOM 1218 N N . SER A 1 157 ? 30.512 -7.921 -25.328 1.00 82.94 157 SER A N 1
ATOM 1219 C CA . SER A 1 157 ? 31.604 -7.952 -24.352 1.00 82.94 157 SER A CA 1
ATOM 1220 C C . SER A 1 157 ? 32.565 -9.115 -24.623 1.00 82.94 157 SER A C 1
ATOM 1222 O O . SER A 1 157 ? 33.785 -8.937 -24.615 1.00 82.94 157 SER A O 1
ATOM 1224 N N . HIS A 1 158 ? 32.030 -10.300 -24.932 1.00 84.69 158 HIS A N 1
ATOM 1225 C CA . HIS A 1 158 ? 32.839 -11.480 -25.224 1.00 84.69 158 HIS A CA 1
ATOM 1226 C C . HIS A 1 158 ? 33.645 -11.337 -26.523 1.00 84.69 158 HIS A C 1
ATOM 1228 O O . HIS A 1 158 ? 34.838 -11.651 -26.541 1.00 84.69 158 HIS A O 1
ATOM 1234 N N . ASN A 1 159 ? 33.022 -10.822 -27.588 1.00 83.00 159 ASN A N 1
ATOM 1235 C CA . ASN A 1 159 ? 33.675 -10.602 -28.883 1.00 83.00 159 ASN A CA 1
ATOM 1236 C C . ASN A 1 159 ? 34.782 -9.541 -28.810 1.00 83.00 159 ASN A C 1
ATOM 1238 O O . ASN A 1 159 ? 35.786 -9.659 -29.510 1.00 83.00 159 ASN A O 1
ATOM 1242 N N . SER A 1 160 ? 34.618 -8.541 -27.945 1.00 77.12 160 SER A N 1
ATOM 1243 C CA . SER A 1 160 ? 35.614 -7.494 -27.700 1.00 77.12 160 SER A CA 1
ATOM 1244 C C . SER A 1 160 ? 36.639 -7.873 -26.619 1.00 77.12 160 SER A C 1
ATOM 1246 O O . SER A 1 160 ? 37.461 -7.042 -26.241 1.00 77.12 160 SER A O 1
ATOM 1248 N N . HIS A 1 161 ? 36.623 -9.121 -26.123 1.00 78.31 161 HIS A N 1
ATOM 1249 C CA . HIS A 1 161 ? 37.529 -9.643 -25.088 1.00 78.31 161 HIS A CA 1
ATOM 1250 C C . HIS A 1 161 ? 37.591 -8.801 -23.800 1.00 78.31 161 HIS A C 1
ATOM 1252 O O . HIS A 1 161 ? 38.618 -8.765 -23.117 1.00 78.31 161 HIS A O 1
ATOM 1258 N N . ILE A 1 162 ? 36.486 -8.152 -23.443 1.00 74.31 162 ILE A N 1
ATOM 1259 C CA . ILE A 1 162 ? 36.360 -7.318 -22.245 1.00 74.31 162 ILE A CA 1
ATOM 1260 C C . ILE A 1 162 ? 35.333 -7.891 -21.273 1.00 74.31 162 ILE A C 1
ATOM 1262 O O . ILE A 1 162 ? 34.479 -8.701 -21.630 1.00 74.31 162 ILE A O 1
ATOM 1266 N N . THR A 1 163 ? 35.442 -7.484 -20.009 1.00 71.00 163 THR A N 1
ATOM 1267 C CA . THR A 1 163 ? 34.561 -7.946 -18.927 1.00 71.00 163 THR A CA 1
ATOM 1268 C C . THR A 1 163 ? 33.257 -7.162 -18.822 1.00 71.00 163 THR A C 1
ATOM 1270 O O . THR A 1 163 ? 32.311 -7.671 -18.233 1.00 71.00 163 THR A O 1
ATOM 1273 N N . SER A 1 164 ? 33.218 -5.925 -19.323 1.00 73.38 164 SER A N 1
ATOM 1274 C CA . SER A 1 164 ? 32.042 -5.054 -19.250 1.00 73.38 164 SER A CA 1
ATOM 1275 C C . SER A 1 164 ? 32.139 -3.904 -20.249 1.00 73.38 164 SER A C 1
ATOM 1277 O O . SER A 1 164 ? 33.211 -3.312 -20.407 1.00 73.38 164 SER A O 1
ATOM 1279 N N . THR A 1 165 ? 31.013 -3.552 -20.863 1.00 77.31 165 THR A N 1
ATOM 1280 C CA . THR A 1 165 ? 30.828 -2.280 -21.567 1.00 77.31 165 THR A CA 1
ATOM 1281 C C . THR A 1 165 ? 30.302 -1.231 -20.589 1.00 77.31 165 THR A C 1
ATOM 1283 O O . THR A 1 165 ? 29.608 -1.564 -19.628 1.00 77.31 165 THR A O 1
ATOM 1286 N N . PHE A 1 166 ? 30.653 0.032 -20.810 1.00 76.12 166 PHE A N 1
ATOM 1287 C CA . PHE A 1 166 ? 30.132 1.159 -20.036 1.00 76.12 166 PHE A CA 1
ATOM 1288 C C . PHE A 1 166 ? 29.337 2.076 -20.947 1.00 76.12 166 PHE A C 1
ATOM 1290 O O . PHE A 1 166 ? 29.779 2.344 -22.070 1.00 76.12 166 PHE A O 1
ATOM 1297 N N . SER A 1 167 ? 28.190 2.542 -20.461 1.00 74.38 167 SER A N 1
ATOM 1298 C CA . SER A 1 167 ? 27.339 3.436 -21.225 1.00 74.38 167 SER A CA 1
ATOM 1299 C C . SER A 1 167 ? 27.737 4.905 -21.064 1.00 74.38 167 SER A C 1
ATOM 1301 O O . SER A 1 167 ? 28.376 5.296 -20.081 1.00 74.38 167 SER A O 1
ATOM 1303 N N . MET A 1 168 ? 27.428 5.722 -22.070 1.00 69.62 168 MET A N 1
ATOM 1304 C CA . MET A 1 168 ? 27.626 7.173 -22.033 1.00 69.62 168 MET A CA 1
ATOM 1305 C C . MET A 1 168 ? 26.515 7.867 -21.245 1.00 69.62 168 MET A C 1
ATOM 1307 O O . MET A 1 168 ? 26.784 8.814 -20.502 1.00 69.62 168 MET A O 1
ATOM 1311 N N . PHE A 1 169 ? 25.282 7.413 -21.443 1.00 73.06 169 PHE A N 1
ATOM 1312 C CA . PHE A 1 169 ? 24.104 7.825 -20.694 1.00 73.06 169 PHE A CA 1
ATOM 1313 C C . PHE A 1 169 ? 23.861 6.861 -19.530 1.00 73.06 169 PHE A C 1
ATOM 1315 O O . PHE A 1 169 ? 24.270 5.703 -19.581 1.00 73.06 169 PHE A O 1
ATOM 1322 N N . ASP A 1 170 ? 23.213 7.334 -18.467 1.00 73.56 170 ASP A N 1
ATOM 1323 C CA . ASP A 1 170 ? 22.868 6.487 -17.326 1.00 73.56 170 ASP A CA 1
ATOM 1324 C C . ASP A 1 170 ? 21.798 5.468 -17.748 1.00 73.56 170 ASP A C 1
ATOM 1326 O O . ASP A 1 170 ? 20.624 5.809 -17.862 1.00 73.56 170 ASP A O 1
ATOM 1330 N N . ASP A 1 171 ? 22.205 4.222 -18.001 1.00 83.31 171 ASP A N 1
ATOM 1331 C CA . ASP A 1 171 ? 21.274 3.113 -18.207 1.00 83.31 171 ASP A CA 1
ATOM 1332 C C . ASP A 1 171 ? 20.600 2.760 -16.870 1.00 83.31 171 ASP A C 1
ATOM 1334 O O . ASP A 1 171 ? 21.258 2.596 -15.836 1.00 83.31 171 ASP A O 1
ATOM 1338 N N . GLU A 1 172 ? 19.277 2.618 -16.884 1.00 87.88 172 GLU A N 1
ATOM 1339 C CA . GLU A 1 172 ? 18.470 2.417 -15.681 1.00 87.88 172 GLU A CA 1
ATOM 1340 C C . GLU A 1 172 ? 17.980 0.968 -15.601 1.00 87.88 172 GLU A C 1
ATOM 1342 O O . GLU A 1 172 ? 17.495 0.383 -16.574 1.00 87.88 172 GLU A O 1
ATOM 1347 N N . ILE A 1 173 ? 18.089 0.374 -14.412 1.00 90.06 173 ILE A N 1
ATOM 1348 C CA . ILE A 1 173 ? 17.483 -0.923 -14.105 1.00 90.06 173 ILE A CA 1
ATOM 1349 C C . ILE A 1 173 ? 16.495 -0.717 -12.965 1.00 90.06 173 ILE A C 1
ATOM 1351 O O . ILE A 1 173 ? 16.887 -0.472 -11.822 1.00 90.06 173 ILE A O 1
ATOM 1355 N N . ASP A 1 174 ? 15.215 -0.887 -13.273 1.00 90.25 174 ASP A N 1
ATOM 1356 C CA . ASP A 1 174 ? 14.125 -0.654 -12.340 1.00 90.25 174 ASP A CA 1
ATOM 1357 C C . ASP A 1 174 ? 13.543 -1.960 -11.814 1.00 90.25 174 ASP A C 1
ATOM 1359 O O . ASP A 1 174 ? 13.201 -2.876 -12.566 1.00 90.25 174 ASP A O 1
ATOM 1363 N N . TRP A 1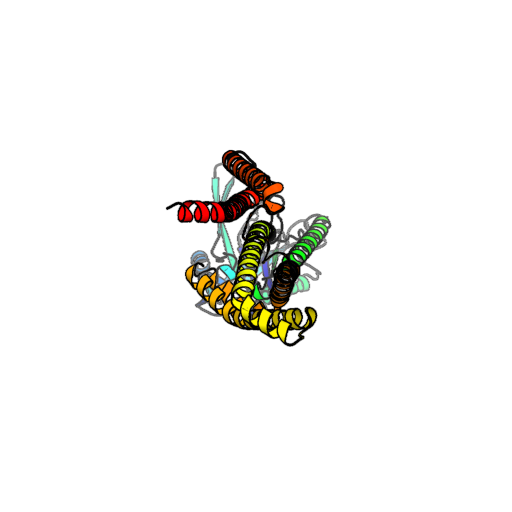 175 ? 13.358 -2.027 -10.495 1.00 90.50 175 TRP A N 1
ATOM 1364 C CA . TRP A 1 175 ? 12.638 -3.116 -9.840 1.00 90.50 175 TRP A CA 1
ATOM 1365 C C . TRP A 1 175 ? 11.349 -2.611 -9.203 1.00 90.50 175 TRP A C 1
ATOM 1367 O O . TRP A 1 175 ? 11.355 -1.916 -8.185 1.00 90.50 175 TRP A O 1
ATOM 1377 N N . PHE A 1 176 ? 10.220 -3.052 -9.748 1.00 88.50 176 PHE A N 1
ATOM 1378 C CA . PHE A 1 176 ? 8.900 -2.675 -9.262 1.00 88.50 176 PHE A CA 1
ATOM 1379 C C . PHE A 1 176 ? 8.383 -3.682 -8.237 1.00 88.50 176 PHE A C 1
ATOM 1381 O O . PHE A 1 176 ? 8.151 -4.857 -8.539 1.00 88.50 176 PHE A O 1
ATOM 1388 N N . TYR A 1 177 ? 8.150 -3.199 -7.014 1.00 86.44 177 TYR A N 1
ATOM 1389 C CA . TYR A 1 177 ? 7.599 -3.979 -5.907 1.00 86.44 177 TYR A CA 1
ATOM 1390 C C . TYR A 1 177 ? 6.163 -3.549 -5.598 1.00 86.44 177 TYR A C 1
ATOM 1392 O O . TYR A 1 177 ? 5.910 -2.448 -5.112 1.00 86.44 177 TYR A O 1
ATOM 1400 N N . THR A 1 178 ? 5.204 -4.450 -5.810 1.00 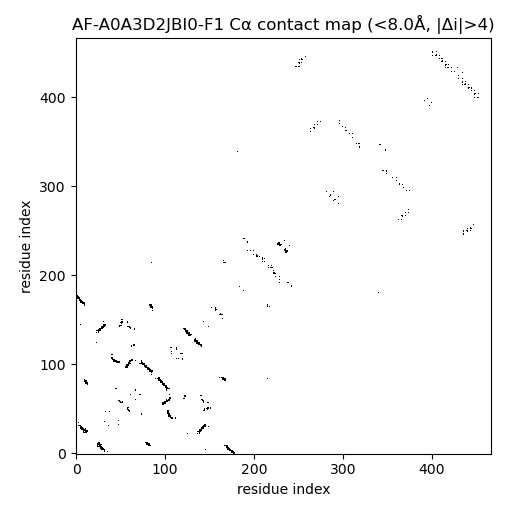81.56 178 THR A N 1
ATOM 1401 C CA . THR A 1 178 ? 3.794 -4.209 -5.465 1.00 81.56 178 THR A CA 1
ATOM 1402 C C . THR A 1 178 ? 3.487 -4.699 -4.048 1.00 81.56 178 THR A C 1
ATOM 1404 O O . THR A 1 178 ? 3.680 -5.886 -3.754 1.00 81.56 178 THR A O 1
ATOM 1407 N N . LEU A 1 179 ? 2.942 -3.841 -3.179 1.00 78.44 179 LEU A N 1
ATOM 1408 C CA . LEU A 1 179 ? 2.400 -4.294 -1.894 1.00 78.44 179 LEU A CA 1
ATOM 1409 C C . LEU A 1 179 ? 1.025 -4.940 -2.090 1.00 78.44 179 LEU A C 1
ATOM 1411 O O . LEU A 1 179 ? 0.190 -4.434 -2.832 1.00 78.44 179 LEU A O 1
ATOM 1415 N N . ALA A 1 180 ? 0.782 -6.043 -1.381 1.00 80.50 180 ALA A N 1
ATOM 1416 C CA . ALA A 1 180 ? -0.525 -6.688 -1.315 1.00 80.50 180 ALA A CA 1
ATOM 1417 C C . ALA A 1 180 ? -1.284 -6.165 -0.079 1.00 80.50 180 ALA A C 1
ATOM 1419 O O . ALA A 1 180 ? -1.066 -6.695 1.015 1.00 80.50 180 ALA A O 1
ATOM 1420 N N . PRO A 1 181 ? -2.164 -5.152 -0.210 1.00 71.75 181 PRO A N 1
ATOM 1421 C CA . PRO A 1 181 ? -2.790 -4.490 0.940 1.00 71.75 181 PRO A CA 1
ATOM 1422 C C . PRO A 1 181 ? -3.620 -5.449 1.802 1.00 71.75 181 PRO A C 1
ATOM 1424 O O . PRO A 1 181 ? -3.705 -5.280 3.009 1.00 71.75 181 PRO A O 1
ATOM 1427 N N . LEU A 1 182 ? -4.147 -6.518 1.204 1.00 70.19 182 LEU A N 1
ATOM 1428 C CA . LEU A 1 182 ? -4.971 -7.534 1.869 1.00 70.19 182 LEU A CA 1
ATOM 1429 C C . LEU A 1 182 ? -4.235 -8.368 2.914 1.00 70.19 182 LEU A C 1
ATOM 1431 O O . LEU A 1 182 ? -4.862 -9.030 3.734 1.00 70.19 182 LEU A O 1
ATOM 1435 N N . LYS A 1 183 ? -2.904 -8.366 2.869 1.00 75.38 183 LYS A N 1
ATOM 1436 C CA . LYS A 1 183 ? -2.065 -9.070 3.842 1.00 75.38 183 LYS A CA 1
ATOM 1437 C C . LYS A 1 183 ? -1.547 -8.142 4.939 1.00 75.38 183 LYS A C 1
ATOM 1439 O O . LYS A 1 183 ? -0.794 -8.600 5.792 1.00 75.38 183 LYS A O 1
ATOM 1444 N N . ILE A 1 184 ? -1.898 -6.857 4.891 1.00 74.62 184 ILE A N 1
ATOM 1445 C CA . ILE A 1 184 ? -1.383 -5.834 5.795 1.00 74.62 184 ILE A CA 1
ATOM 1446 C C . ILE A 1 184 ? -2.474 -5.498 6.800 1.00 74.62 184 ILE A C 1
ATOM 1448 O O . ILE A 1 184 ? -3.499 -4.916 6.454 1.00 74.62 184 ILE A O 1
ATOM 1452 N N . ASP A 1 185 ? -2.233 -5.853 8.056 1.00 76.56 185 ASP A N 1
ATOM 1453 C CA . ASP A 1 185 ? -3.111 -5.464 9.153 1.00 76.56 185 ASP A CA 1
ATOM 1454 C C . ASP A 1 185 ? -2.714 -4.085 9.707 1.00 76.56 185 ASP A C 1
ATOM 1456 O O . ASP A 1 185 ? -1.539 -3.699 9.719 1.00 76.56 185 ASP A O 1
ATOM 1460 N N . ILE A 1 186 ? -3.691 -3.340 10.223 1.00 79.31 186 ILE A N 1
ATOM 1461 C CA . ILE A 1 186 ? -3.477 -2.020 10.823 1.00 79.31 186 ILE A CA 1
ATOM 1462 C C . ILE A 1 186 ? -2.539 -2.091 12.033 1.00 79.31 186 ILE A C 1
ATOM 1464 O O . ILE A 1 186 ? -1.807 -1.141 12.315 1.00 79.31 186 ILE A O 1
ATOM 1468 N N . SER A 1 187 ? -2.525 -3.229 12.732 1.00 78.94 187 SER A N 1
ATOM 1469 C CA . SER A 1 187 ? -1.612 -3.506 13.845 1.00 78.94 187 SER A CA 1
ATOM 1470 C C . SER A 1 187 ? -0.140 -3.498 13.408 1.00 78.94 187 SER A C 1
ATOM 1472 O O . SER A 1 187 ? 0.735 -3.063 14.157 1.00 78.94 187 SER A O 1
ATOM 1474 N N . GLN A 1 188 ? 0.133 -3.909 12.168 1.00 84.62 188 GLN A N 1
ATOM 1475 C CA . GLN A 1 188 ? 1.474 -4.017 11.596 1.00 84.62 188 GLN A CA 1
ATOM 1476 C C . GLN A 1 188 ? 1.944 -2.724 10.922 1.00 84.62 188 GLN A C 1
ATOM 1478 O O . GLN A 1 188 ? 3.134 -2.608 10.617 1.00 84.62 188 GLN A O 1
ATOM 1483 N N . LEU A 1 189 ? 1.056 -1.741 10.733 1.00 84.94 189 LEU A N 1
ATOM 1484 C CA . LEU A 1 189 ? 1.331 -0.491 10.018 1.00 84.94 189 LEU A CA 1
ATOM 1485 C C . LEU A 1 189 ? 2.603 0.212 10.515 1.00 84.94 189 LEU A C 1
ATOM 1487 O O . LEU A 1 189 ? 3.449 0.594 9.713 1.00 84.94 189 LEU A O 1
ATOM 1491 N N . GLY A 1 190 ? 2.779 0.332 11.835 1.00 86.62 190 GLY A N 1
ATOM 1492 C CA . GLY A 1 190 ? 3.971 0.964 12.410 1.00 86.62 190 GLY A CA 1
ATOM 1493 C C . GLY A 1 190 ? 5.260 0.212 12.072 1.00 86.62 190 GLY A C 1
ATOM 1494 O O . GLY A 1 190 ? 6.253 0.825 11.692 1.00 86.62 190 GLY A O 1
ATOM 1495 N N . SER A 1 191 ? 5.230 -1.122 12.139 1.00 88.38 191 SER A N 1
ATOM 1496 C CA . SER A 1 191 ? 6.387 -1.954 11.793 1.00 88.38 191 SER A CA 1
ATOM 1497 C C . SER A 1 191 ? 6.734 -1.882 10.303 1.00 88.38 191 SER A C 1
ATOM 1499 O O . SER A 1 191 ? 7.913 -1.877 9.951 1.00 88.38 191 SER A O 1
ATOM 1501 N N . LEU A 1 192 ? 5.721 -1.784 9.436 1.00 89.19 192 LEU A N 1
ATOM 1502 C CA . LEU A 1 192 ? 5.893 -1.620 7.996 1.00 89.19 192 LEU A CA 1
ATOM 1503 C C . LEU A 1 192 ? 6.554 -0.277 7.680 1.00 89.19 192 LEU A C 1
ATOM 1505 O O . LEU A 1 192 ? 7.551 -0.256 6.963 1.00 89.19 192 LEU A O 1
ATOM 1509 N N . ILE A 1 193 ? 6.053 0.814 8.271 1.00 88.75 193 ILE A N 1
ATOM 1510 C CA . ILE A 1 193 ? 6.643 2.153 8.135 1.00 88.75 193 ILE A CA 1
ATOM 1511 C C . ILE A 1 193 ? 8.116 2.121 8.558 1.00 88.75 193 ILE A C 1
ATOM 1513 O O . ILE A 1 193 ? 8.980 2.517 7.784 1.00 88.75 193 ILE A O 1
ATOM 1517 N N . SER A 1 194 ? 8.436 1.576 9.737 1.00 90.19 194 SER A N 1
ATOM 1518 C CA . SER A 1 194 ? 9.827 1.500 10.205 1.00 90.19 194 SER A CA 1
ATOM 1519 C C . SER A 1 194 ? 10.729 0.677 9.282 1.00 90.19 194 SER A C 1
ATOM 1521 O O . SER A 1 194 ? 11.868 1.067 9.033 1.00 90.19 194 SER A O 1
ATOM 1523 N N . ARG A 1 195 ? 10.239 -0.450 8.750 1.00 90.81 195 ARG A N 1
ATOM 1524 C CA . ARG A 1 195 ? 10.998 -1.283 7.803 1.00 90.81 195 ARG A CA 1
ATOM 1525 C C . ARG A 1 195 ? 11.275 -0.547 6.494 1.00 90.81 195 ARG A C 1
ATOM 1527 O O . ARG A 1 195 ? 12.399 -0.619 6.008 1.00 90.81 195 ARG A O 1
ATOM 1534 N N . LEU A 1 196 ? 10.291 0.173 5.960 1.00 89.69 196 LEU A N 1
ATOM 1535 C CA . LEU A 1 196 ? 10.453 0.970 4.742 1.00 89.69 196 LEU A CA 1
ATOM 1536 C C . LEU A 1 196 ? 11.425 2.137 4.950 1.00 89.69 196 LEU A C 1
ATOM 1538 O O . LEU A 1 196 ? 12.300 2.349 4.114 1.00 89.69 196 LEU A O 1
ATOM 1542 N N . THR A 1 197 ? 11.347 2.835 6.084 1.00 89.00 197 THR A N 1
ATOM 1543 C CA . THR A 1 197 ? 12.297 3.905 6.428 1.00 89.00 197 THR A CA 1
ATOM 1544 C C . THR A 1 197 ? 13.724 3.369 6.579 1.00 89.00 197 THR A C 1
ATOM 1546 O O . THR A 1 197 ? 14.671 3.979 6.088 1.00 89.00 197 THR A O 1
ATOM 1549 N N . ASN A 1 198 ? 13.899 2.203 7.209 1.00 91.12 198 ASN A N 1
ATOM 1550 C CA . ASN A 1 198 ? 15.215 1.568 7.337 1.00 91.12 198 ASN A CA 1
ATOM 1551 C C . ASN A 1 198 ? 15.782 1.125 5.983 1.00 91.12 198 ASN A C 1
ATOM 1553 O O . ASN A 1 198 ? 16.981 1.268 5.738 1.00 91.12 198 ASN A O 1
ATOM 1557 N N . LEU A 1 199 ? 14.930 0.597 5.103 1.00 89.88 199 LEU A N 1
ATOM 1558 C CA . LEU A 1 199 ? 15.305 0.244 3.738 1.00 89.88 199 LEU A CA 1
ATOM 1559 C C . LEU A 1 199 ? 15.740 1.493 2.960 1.00 89.88 199 LEU A C 1
ATOM 1561 O O . LEU A 1 199 ? 16.826 1.487 2.386 1.00 89.88 199 LEU A O 1
ATOM 1565 N N . GLN A 1 200 ? 14.977 2.589 3.028 1.00 88.44 200 GLN A N 1
ATOM 1566 C CA . GLN A 1 200 ? 15.349 3.865 2.405 1.00 88.44 200 GLN A CA 1
ATOM 1567 C C . GLN A 1 200 ? 16.706 4.374 2.909 1.00 88.44 200 GLN A C 1
ATOM 1569 O O . GLN A 1 200 ? 17.552 4.766 2.112 1.00 88.44 200 GLN A O 1
ATOM 1574 N N . ALA A 1 201 ? 16.936 4.330 4.224 1.00 87.50 201 ALA A N 1
ATOM 1575 C CA . ALA A 1 201 ? 18.199 4.745 4.830 1.00 87.50 201 ALA A CA 1
ATOM 1576 C C . ALA A 1 201 ? 19.382 3.841 4.441 1.00 87.50 201 ALA A C 1
ATOM 1578 O O . ALA A 1 201 ? 20.532 4.269 4.488 1.00 87.50 201 ALA A O 1
ATOM 1579 N N . THR A 1 202 ? 19.118 2.579 4.100 1.00 89.00 202 THR A N 1
ATOM 1580 C CA . THR A 1 202 ? 20.143 1.653 3.604 1.00 89.00 202 THR A CA 1
ATOM 1581 C C . THR A 1 202 ? 20.477 1.977 2.152 1.00 89.00 202 THR A C 1
ATOM 1583 O O . THR A 1 202 ? 21.650 2.130 1.832 1.00 89.00 202 THR A O 1
ATOM 1586 N N . ILE A 1 203 ? 19.466 2.176 1.302 1.00 86.31 203 ILE A N 1
ATOM 1587 C CA . ILE A 1 203 ? 19.654 2.553 -0.107 1.00 86.31 203 ILE A CA 1
ATOM 1588 C C . ILE A 1 203 ? 20.417 3.875 -0.229 1.00 86.31 203 ILE A C 1
ATOM 1590 O O . ILE A 1 203 ? 21.409 3.938 -0.950 1.00 86.31 203 ILE A O 1
ATOM 1594 N N . SER A 1 204 ? 20.048 4.899 0.544 1.00 83.69 204 SER A N 1
ATOM 1595 C CA . SER A 1 204 ? 20.744 6.191 0.502 1.00 83.69 204 SER A CA 1
ATOM 1596 C C . SER A 1 204 ? 22.207 6.106 0.952 1.00 83.69 204 SER A C 1
ATOM 1598 O O . SER A 1 204 ? 23.052 6.841 0.449 1.00 83.69 204 SER A O 1
ATOM 1600 N N . LYS A 1 205 ? 22.546 5.182 1.862 1.00 84.25 205 LYS A N 1
ATOM 1601 C CA . LYS A 1 205 ? 23.947 4.904 2.220 1.00 84.25 205 LYS A CA 1
ATOM 1602 C C . LYS A 1 205 ? 24.720 4.252 1.080 1.00 84.25 205 LYS A C 1
ATOM 1604 O O . LYS A 1 205 ? 25.875 4.617 0.890 1.00 84.25 205 LYS A O 1
ATOM 1609 N N . LEU A 1 206 ? 24.111 3.309 0.353 1.00 81.62 206 LEU A N 1
ATOM 1610 C CA . LEU A 1 206 ? 24.746 2.711 -0.823 1.00 81.62 206 LEU A CA 1
ATOM 1611 C C . LEU A 1 206 ? 24.972 3.767 -1.913 1.00 81.62 206 LEU A C 1
ATOM 1613 O O . LEU A 1 206 ? 26.083 3.855 -2.429 1.00 81.62 206 LEU A O 1
ATOM 1617 N N . SER A 1 207 ? 23.972 4.610 -2.184 1.00 77.94 207 SER A N 1
ATOM 1618 C CA . SER A 1 207 ? 24.066 5.705 -3.161 1.00 77.94 207 SER A CA 1
ATOM 1619 C C . SER A 1 207 ? 25.202 6.686 -2.833 1.00 77.94 207 SER A C 1
ATOM 1621 O O . SER A 1 207 ? 26.009 7.027 -3.683 1.00 77.94 207 SER A O 1
ATOM 1623 N N . ASN A 1 208 ? 25.390 7.053 -1.561 1.00 70.31 208 ASN A N 1
ATOM 1624 C CA . ASN A 1 208 ? 26.496 7.938 -1.163 1.00 70.31 208 ASN A CA 1
ATOM 1625 C C . ASN A 1 208 ? 27.897 7.292 -1.241 1.00 70.31 208 ASN A C 1
ATOM 1627 O O . ASN A 1 208 ? 28.895 7.979 -1.025 1.00 70.31 208 ASN A O 1
ATOM 1631 N N . SER A 1 209 ? 27.989 5.979 -1.481 1.00 63.72 209 SER A N 1
ATOM 1632 C CA . SER A 1 209 ? 29.259 5.241 -1.545 1.00 63.72 209 SER A CA 1
ATOM 1633 C C . SER A 1 209 ? 29.764 4.977 -2.969 1.00 63.72 209 SER A C 1
ATOM 1635 O O . SER A 1 209 ? 30.920 4.578 -3.122 1.00 63.72 209 SER A O 1
ATOM 1637 N N . SER A 1 210 ? 28.964 5.251 -4.009 1.00 61.22 210 SER A N 1
ATOM 1638 C CA . SER A 1 210 ? 29.364 5.159 -5.423 1.00 61.22 210 SER A CA 1
ATOM 1639 C C . SER A 1 210 ? 30.199 6.374 -5.857 1.00 61.22 210 SER A C 1
ATOM 1641 O O . SER A 1 210 ? 29.851 7.136 -6.748 1.00 61.22 210 SER A O 1
ATOM 1643 N N . GLY A 1 211 ? 31.354 6.571 -5.219 1.00 54.69 211 GLY A N 1
ATOM 1644 C CA . GLY A 1 211 ? 32.322 7.618 -5.567 1.00 54.69 211 GLY A CA 1
ATOM 1645 C C . GLY A 1 211 ? 33.254 7.240 -6.723 1.00 54.69 211 GLY A C 1
ATOM 1646 O O . GLY A 1 211 ? 34.460 7.451 -6.609 1.00 54.69 211 GLY A O 1
ATOM 1647 N N . ALA A 1 212 ? 32.742 6.637 -7.798 1.00 56.03 212 ALA A N 1
ATOM 1648 C CA . ALA A 1 212 ? 33.552 6.316 -8.972 1.00 56.03 212 ALA A CA 1
ATOM 1649 C C . ALA A 1 212 ? 33.442 7.431 -10.023 1.00 56.03 212 ALA A C 1
ATOM 1651 O O . ALA A 1 212 ? 32.360 7.894 -10.367 1.00 56.03 212 ALA A O 1
ATOM 1652 N N . SER A 1 213 ? 34.593 7.878 -10.520 1.00 57.97 213 SER A N 1
ATOM 1653 C CA . SER A 1 213 ? 34.702 8.845 -11.609 1.00 57.97 213 SER A CA 1
ATOM 1654 C C . SER A 1 213 ? 34.098 8.271 -12.892 1.00 57.97 213 SER A C 1
ATOM 1656 O O . SER A 1 213 ? 34.577 7.245 -13.381 1.00 57.97 213 SER A O 1
ATOM 1658 N N . PHE A 1 214 ? 33.093 8.951 -13.448 1.00 56.31 214 PHE A N 1
ATOM 1659 C CA . PHE A 1 214 ? 32.629 8.740 -14.821 1.00 56.31 214 PHE A CA 1
ATOM 1660 C C . PHE A 1 214 ? 33.820 8.631 -15.793 1.00 56.31 214 PHE A C 1
ATOM 1662 O O . PHE A 1 214 ? 34.764 9.422 -15.666 1.00 56.31 214 PHE A O 1
ATOM 1669 N N . PRO A 1 215 ? 33.804 7.697 -16.765 1.00 55.97 215 PRO A N 1
ATOM 1670 C CA . PRO A 1 215 ? 32.735 6.744 -17.112 1.00 55.97 215 PRO A CA 1
ATOM 1671 C C . PRO A 1 215 ? 32.849 5.352 -16.439 1.00 55.97 215 PRO A C 1
ATOM 1673 O O . PRO A 1 215 ? 32.298 4.383 -16.944 1.00 55.97 215 PRO A O 1
ATOM 1676 N N . TYR A 1 216 ? 33.586 5.199 -15.330 1.00 59.34 216 TYR A N 1
ATOM 1677 C CA . TYR A 1 216 ? 33.975 3.871 -14.804 1.00 59.34 216 TYR A CA 1
ATOM 1678 C C 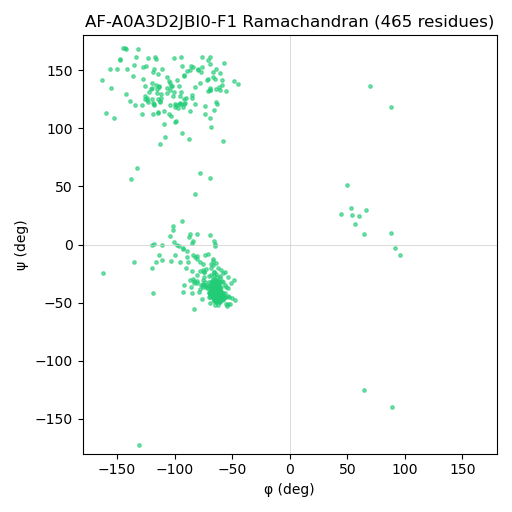. TYR A 1 216 ? 33.149 3.359 -13.620 1.00 59.34 216 TYR A C 1
ATOM 1680 O O . TYR A 1 216 ? 33.585 2.451 -12.905 1.00 59.34 216 TYR A O 1
ATOM 1688 N N . SER A 1 217 ? 31.985 3.943 -13.356 1.00 65.69 217 SER A N 1
ATOM 1689 C CA . SER A 1 217 ? 31.082 3.448 -12.323 1.00 65.69 217 SER A CA 1
ATOM 1690 C C . SER A 1 217 ? 30.186 2.362 -12.921 1.00 65.69 217 SER A C 1
ATOM 1692 O O . SER A 1 217 ? 29.349 2.622 -13.771 1.00 65.69 217 SER A O 1
ATOM 1694 N N . SER A 1 218 ? 30.317 1.118 -12.447 1.00 70.81 218 SER A N 1
ATOM 1695 C CA . SER A 1 218 ? 29.335 0.063 -12.761 1.00 70.81 218 SER A CA 1
ATOM 1696 C C . SER A 1 218 ? 27.959 0.345 -12.145 1.00 70.81 218 SER A C 1
ATOM 1698 O O . SER A 1 218 ? 26.993 -0.361 -12.411 1.00 70.81 218 SER A O 1
ATOM 1700 N N . LEU A 1 219 ? 27.901 1.318 -11.237 1.00 75.00 219 LEU A N 1
ATOM 1701 C CA . LEU A 1 219 ? 26.713 1.749 -10.530 1.00 75.00 219 LEU A CA 1
ATOM 1702 C C . LEU A 1 219 ? 26.905 3.219 -10.156 1.00 75.00 219 LEU A C 1
ATOM 1704 O O . LEU A 1 219 ? 27.756 3.536 -9.321 1.00 75.00 219 LEU A O 1
ATOM 1708 N N . ASN A 1 220 ? 26.161 4.099 -10.823 1.00 75.00 220 ASN A N 1
ATOM 1709 C CA . ASN A 1 220 ? 26.254 5.545 -10.642 1.00 75.00 220 ASN A CA 1
ATOM 1710 C C . ASN A 1 220 ? 25.410 6.007 -9.440 1.00 75.00 220 ASN A C 1
ATOM 1712 O O . ASN A 1 220 ? 25.943 6.548 -8.470 1.00 75.00 220 ASN A O 1
ATOM 1716 N N . SER A 1 221 ? 24.116 5.681 -9.446 1.00 77.94 221 SER A N 1
ATOM 1717 C CA . SER A 1 221 ? 23.179 5.955 -8.355 1.00 77.94 221 SER A CA 1
ATOM 1718 C C . SER A 1 221 ? 22.297 4.738 -8.061 1.00 77.94 221 SER A C 1
ATOM 1720 O O . SER A 1 221 ? 22.072 3.875 -8.908 1.00 77.94 221 SER A O 1
ATOM 1722 N N . ILE A 1 222 ? 21.808 4.647 -6.822 1.00 83.81 222 ILE A N 1
ATOM 1723 C CA . ILE A 1 222 ? 20.679 3.777 -6.473 1.00 83.81 222 ILE A CA 1
ATOM 1724 C C . ILE A 1 222 ? 19.683 4.643 -5.736 1.00 83.81 222 ILE A C 1
ATOM 1726 O O . ILE A 1 222 ? 19.976 5.136 -4.644 1.00 83.81 222 ILE A O 1
ATOM 1730 N N . ASP A 1 223 ? 18.487 4.745 -6.289 1.00 82.69 223 ASP A N 1
ATOM 1731 C CA . ASP A 1 223 ? 17.402 5.485 -5.677 1.00 82.69 223 ASP A CA 1
ATOM 1732 C C . ASP A 1 223 ? 16.183 4.593 -5.462 1.00 82.69 223 ASP A C 1
ATOM 1734 O O . ASP A 1 223 ? 16.029 3.517 -6.036 1.00 82.69 223 ASP A O 1
ATOM 1738 N N . MET A 1 224 ? 15.309 5.033 -4.561 1.00 84.12 224 MET A N 1
ATOM 1739 C CA . MET A 1 224 ? 14.018 4.397 -4.343 1.00 84.12 224 MET A CA 1
ATOM 1740 C C . MET A 1 224 ? 12.925 5.452 -4.416 1.00 84.12 224 MET A C 1
ATOM 1742 O O . MET A 1 224 ? 12.788 6.282 -3.513 1.00 84.12 224 MET A O 1
ATOM 1746 N N . LEU A 1 225 ? 12.096 5.363 -5.452 1.00 82.62 225 LEU A N 1
ATOM 1747 C CA . LEU A 1 225 ? 10.880 6.154 -5.572 1.00 82.62 225 LEU A CA 1
ATOM 1748 C C . LEU A 1 225 ? 9.685 5.371 -5.030 1.00 82.62 225 LEU A C 1
ATOM 1750 O O . LEU A 1 225 ? 9.336 4.296 -5.513 1.00 82.62 225 LEU A O 1
ATOM 1754 N N . SER A 1 226 ? 9.016 5.920 -4.019 1.00 83.25 226 SER A N 1
ATOM 1755 C CA . SER A 1 226 ? 7.730 5.389 -3.576 1.00 83.25 226 SER A CA 1
ATOM 1756 C C . SER A 1 226 ? 6.895 6.458 -2.874 1.00 83.25 226 SER A C 1
ATOM 1758 O O . SER A 1 226 ? 7.400 7.114 -1.963 1.00 83.25 226 SER A O 1
ATOM 1760 N N . PRO A 1 227 ? 5.590 6.582 -3.185 1.00 80.88 227 PRO A N 1
ATOM 1761 C CA . PRO A 1 227 ? 4.687 7.459 -2.433 1.00 80.88 227 PRO A CA 1
ATOM 1762 C C . PRO A 1 227 ? 4.462 6.980 -0.987 1.00 80.88 227 PRO A C 1
ATOM 1764 O O . PRO A 1 227 ? 3.913 7.717 -0.158 1.00 80.88 227 PRO A O 1
ATOM 1767 N N . LEU A 1 228 ? 4.852 5.735 -0.684 1.00 83.81 228 LEU A N 1
ATOM 1768 C CA . LEU A 1 228 ? 4.725 5.098 0.627 1.00 83.81 228 LEU A CA 1
ATOM 1769 C C . LEU A 1 228 ? 5.860 5.471 1.582 1.00 83.81 228 LEU A C 1
ATOM 1771 O O . LEU A 1 228 ? 5.773 5.166 2.769 1.00 83.81 228 LEU A O 1
ATOM 1775 N N . VAL A 1 229 ? 6.910 6.114 1.076 1.00 83.19 229 VAL A N 1
ATOM 1776 C CA . VAL A 1 229 ? 8.117 6.450 1.825 1.00 83.19 229 VAL A CA 1
ATOM 1777 C C . VAL A 1 229 ? 8.279 7.967 1.876 1.00 83.19 229 VAL A C 1
ATOM 1779 O O . VAL A 1 229 ? 7.745 8.691 1.039 1.00 83.19 229 VAL A O 1
ATOM 1782 N N . ASN A 1 230 ? 8.914 8.469 2.934 1.00 79.88 230 ASN A N 1
ATOM 1783 C CA . ASN A 1 230 ? 9.053 9.905 3.138 1.00 79.88 230 ASN A CA 1
ATOM 1784 C C . ASN A 1 230 ? 10.001 10.492 2.088 1.00 79.88 230 ASN A C 1
ATOM 1786 O O . ASN A 1 230 ? 11.096 9.972 1.872 1.00 79.88 230 ASN A O 1
ATOM 1790 N N . THR A 1 231 ? 9.602 11.600 1.473 1.00 74.06 231 THR A N 1
ATOM 1791 C CA . THR A 1 231 ? 10.494 12.410 0.638 1.00 74.06 231 THR A CA 1
ATOM 1792 C C . THR A 1 231 ? 10.962 13.622 1.437 1.00 74.06 231 THR A C 1
ATOM 1794 O O . THR A 1 231 ? 10.337 13.992 2.432 1.00 74.06 231 THR A O 1
ATOM 1797 N N . ILE A 1 232 ? 12.067 14.247 1.012 1.00 68.75 232 ILE A N 1
ATOM 1798 C CA . ILE A 1 232 ? 12.767 15.329 1.739 1.00 68.75 232 ILE A CA 1
ATOM 1799 C C . ILE A 1 232 ? 11.808 16.436 2.220 1.00 68.75 232 ILE A C 1
ATOM 1801 O O . ILE A 1 232 ? 12.017 17.013 3.282 1.00 68.75 232 ILE A O 1
ATOM 1805 N N . ASN A 1 233 ? 10.715 16.676 1.486 1.00 70.38 233 ASN A N 1
ATOM 1806 C CA . ASN A 1 233 ? 9.762 17.750 1.764 1.00 70.38 233 ASN A CA 1
ATOM 1807 C C . ASN A 1 233 ? 8.327 17.279 2.049 1.00 70.38 233 ASN A C 1
ATOM 1809 O O . ASN A 1 233 ? 7.452 18.121 2.261 1.00 70.38 233 ASN A O 1
ATOM 1813 N N . GLN A 1 234 ? 8.034 15.972 2.021 1.00 75.19 234 GLN A N 1
ATOM 1814 C CA . GLN A 1 234 ? 6.663 15.482 2.184 1.00 75.19 234 GLN A CA 1
ATOM 1815 C C . GLN A 1 234 ? 6.588 14.186 2.995 1.00 75.19 234 GLN A C 1
ATOM 1817 O O . GLN A 1 234 ? 7.232 13.183 2.687 1.00 75.19 234 GLN A O 1
ATOM 1822 N N . ALA A 1 235 ? 5.708 14.195 4.002 1.00 79.12 235 ALA A N 1
ATOM 1823 C CA . ALA A 1 235 ? 5.318 12.986 4.715 1.00 79.12 235 ALA A CA 1
ATOM 1824 C C . ALA A 1 235 ? 4.659 11.995 3.747 1.00 79.12 235 ALA A C 1
ATOM 1826 O O . ALA A 1 235 ? 3.796 12.391 2.945 1.00 79.12 235 ALA A O 1
ATOM 1827 N N . SER A 1 236 ? 5.052 10.727 3.862 1.00 84.50 236 SER A N 1
ATOM 1828 C CA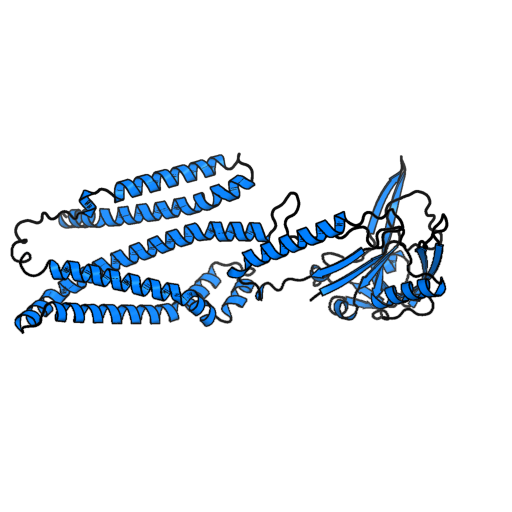 . SER A 1 236 ? 4.517 9.619 3.073 1.00 84.50 236 SER A CA 1
ATOM 1829 C C . SER A 1 236 ? 3.004 9.482 3.220 1.00 84.50 236 SER A C 1
ATOM 1831 O O . SER A 1 236 ? 2.406 9.866 4.232 1.00 84.50 236 SER A O 1
ATOM 1833 N N . THR A 1 237 ? 2.362 8.875 2.222 1.00 85.94 237 THR A N 1
ATOM 1834 C CA . THR A 1 237 ? 0.933 8.524 2.324 1.00 85.94 237 THR A CA 1
ATOM 1835 C C . THR A 1 237 ? 0.646 7.607 3.513 1.00 85.94 237 THR A C 1
ATOM 1837 O O . THR A 1 237 ? -0.410 7.728 4.135 1.00 85.94 237 THR A O 1
ATOM 1840 N N . LEU A 1 238 ? 1.601 6.747 3.875 1.00 85.00 238 LEU A N 1
ATOM 1841 C CA . LEU A 1 238 ? 1.498 5.829 5.006 1.00 85.00 238 LEU A CA 1
ATOM 1842 C C . LEU A 1 238 ? 1.538 6.561 6.356 1.00 85.00 238 LEU A C 1
ATOM 1844 O O . LEU A 1 238 ? 0.724 6.262 7.232 1.00 85.00 238 LEU A O 1
ATOM 1848 N N . GLU A 1 239 ? 2.410 7.563 6.508 1.00 84.50 239 GLU A N 1
ATOM 1849 C CA . GLU A 1 239 ? 2.462 8.381 7.727 1.00 84.50 239 GLU A CA 1
ATOM 1850 C C . GLU A 1 239 ? 1.205 9.250 7.864 1.00 84.50 239 GLU A C 1
ATOM 1852 O O . GLU A 1 239 ? 0.583 9.263 8.924 1.00 84.50 239 GLU A O 1
ATOM 1857 N N . ARG A 1 240 ? 0.734 9.877 6.776 1.00 84.31 240 ARG A N 1
ATOM 1858 C CA . ARG A 1 240 ? -0.536 10.635 6.785 1.00 84.31 240 ARG A CA 1
ATOM 1859 C C . ARG A 1 240 ? -1.726 9.752 7.159 1.00 84.31 240 ARG A C 1
ATOM 1861 O O . ARG A 1 240 ? -2.624 10.174 7.888 1.00 84.31 240 ARG A O 1
ATOM 1868 N N . PHE A 1 241 ? -1.748 8.516 6.663 1.00 84.19 241 PHE A N 1
ATOM 1869 C CA . PHE A 1 241 ? -2.772 7.547 7.035 1.00 84.19 241 PHE A CA 1
ATOM 1870 C C . PHE A 1 241 ? -2.682 7.180 8.522 1.00 84.19 241 PHE A C 1
ATOM 1872 O O . PHE A 1 241 ? -3.703 7.190 9.211 1.00 84.19 241 PHE A O 1
ATOM 1879 N N . ARG A 1 242 ? -1.475 6.936 9.048 1.00 84.19 242 ARG A N 1
ATOM 1880 C CA . ARG A 1 242 ? -1.244 6.680 10.478 1.00 84.19 242 ARG A CA 1
ATOM 1881 C C . ARG A 1 242 ? -1.715 7.844 11.350 1.00 84.19 242 ARG A C 1
ATOM 1883 O O . ARG A 1 242 ? -2.398 7.610 12.347 1.00 84.19 242 ARG A O 1
ATOM 1890 N N . GLU A 1 243 ? -1.396 9.078 10.974 1.00 82.31 243 GLU A N 1
ATOM 1891 C CA . GLU A 1 243 ? -1.860 10.283 11.668 1.00 82.31 243 GLU A CA 1
ATOM 1892 C C . GLU A 1 243 ? -3.388 10.361 11.685 1.00 82.31 243 GLU A C 1
ATOM 1894 O O . GLU A 1 243 ? -3.984 10.556 12.746 1.00 82.31 243 GLU A O 1
ATOM 1899 N N . ARG A 1 244 ? -4.041 10.115 10.544 1.00 80.38 244 ARG A N 1
ATOM 1900 C CA . ARG A 1 244 ? -5.507 10.114 10.440 1.00 80.38 244 ARG A CA 1
ATOM 1901 C C . ARG A 1 244 ? -6.152 9.023 11.298 1.00 80.38 244 ARG A C 1
ATOM 1903 O O . ARG A 1 244 ? -7.150 9.286 11.970 1.00 80.38 244 ARG A O 1
ATOM 1910 N N . VAL A 1 245 ? -5.576 7.820 11.316 1.00 80.94 245 VAL A N 1
ATOM 1911 C CA . VAL A 1 245 ? -6.041 6.706 12.158 1.00 80.94 245 VAL A CA 1
ATOM 1912 C C . VAL A 1 245 ? -5.891 7.053 13.638 1.00 80.94 245 VAL A C 1
ATOM 1914 O O . VAL A 1 245 ? -6.836 6.871 14.405 1.00 80.94 245 VAL A O 1
ATOM 1917 N N . ASN A 1 246 ? -4.744 7.592 14.051 1.00 76.94 246 ASN A N 1
ATOM 1918 C CA . ASN A 1 246 ? -4.505 7.978 15.442 1.00 76.94 246 ASN A CA 1
ATOM 1919 C C . ASN A 1 246 ? -5.429 9.116 15.890 1.00 76.94 246 ASN A C 1
ATOM 1921 O O . ASN A 1 246 ? -6.014 9.035 16.970 1.00 76.94 246 ASN A O 1
ATOM 1925 N N . ALA A 1 247 ? -5.623 10.131 15.047 1.00 74.06 247 ALA A N 1
ATOM 1926 C CA . ALA A 1 247 ? -6.538 11.232 15.326 1.00 74.06 247 ALA A CA 1
ATOM 1927 C C . ALA A 1 247 ? -7.989 10.745 15.473 1.00 74.06 247 ALA A C 1
ATOM 1929 O O . ALA A 1 247 ? -8.703 11.209 16.358 1.00 74.06 247 ALA A O 1
ATOM 1930 N N . SER A 1 248 ? -8.416 9.764 14.669 1.00 76.81 248 SER A N 1
ATOM 1931 C CA . SER A 1 248 ? -9.768 9.194 14.749 1.00 76.81 248 SER A CA 1
ATOM 1932 C C . SER A 1 248 ? -9.997 8.304 15.977 1.00 76.81 248 SER A C 1
ATOM 1934 O O . SER A 1 248 ? -11.150 8.093 16.355 1.00 76.81 248 SER A O 1
ATOM 1936 N N . ARG A 1 249 ? -8.947 7.772 16.619 1.00 75.81 249 ARG A N 1
ATOM 1937 C CA . ARG A 1 249 ? -9.097 6.911 17.808 1.00 75.81 249 ARG A CA 1
ATOM 1938 C C . ARG A 1 249 ? -9.600 7.675 19.028 1.00 75.81 249 ARG A C 1
ATOM 1940 O O . ARG A 1 249 ? -10.368 7.115 19.805 1.00 75.81 249 ARG A O 1
ATOM 1947 N N . ILE A 1 250 ? -9.190 8.933 19.199 1.00 73.44 250 ILE A N 1
ATOM 1948 C CA . ILE A 1 250 ? -9.528 9.719 20.394 1.00 73.44 250 ILE A CA 1
ATOM 1949 C C . ILE A 1 250 ? -11.048 9.977 20.487 1.00 73.44 250 ILE A C 1
ATOM 1951 O O . ILE A 1 250 ? -11.635 9.622 21.509 1.00 73.44 250 ILE A O 1
ATOM 1955 N N . PRO A 1 251 ? -11.728 10.499 19.445 1.00 70.75 251 PRO A N 1
ATOM 1956 C CA . PRO A 1 251 ? -13.176 10.727 19.481 1.00 70.75 251 PRO A CA 1
ATOM 1957 C C . PRO A 1 251 ? -13.975 9.433 19.636 1.00 70.75 251 PRO A C 1
ATOM 1959 O O . PRO A 1 251 ? -14.929 9.387 20.409 1.00 70.75 251 PRO A O 1
ATOM 1962 N N . VAL A 1 252 ? -13.557 8.361 18.951 1.00 79.25 252 VAL A N 1
ATOM 1963 C CA . VAL A 1 252 ? -14.195 7.042 19.074 1.00 79.25 252 VAL A CA 1
ATOM 1964 C C . VAL A 1 252 ? -14.098 6.531 20.512 1.00 79.25 252 VAL A C 1
ATOM 1966 O O . VAL A 1 252 ? -15.094 6.054 21.055 1.00 79.25 252 VAL A O 1
ATOM 1969 N N . ALA A 1 253 ? -12.941 6.677 21.165 1.00 71.31 253 ALA A N 1
ATOM 1970 C CA . ALA A 1 253 ? -12.772 6.294 22.564 1.00 71.31 253 ALA A CA 1
ATOM 1971 C C . ALA A 1 253 ? -13.669 7.119 23.503 1.00 71.31 253 ALA A C 1
ATOM 1973 O O . ALA A 1 253 ? -14.306 6.544 24.383 1.00 71.31 253 ALA A O 1
ATOM 1974 N N . ILE A 1 254 ? -13.775 8.436 23.292 1.00 72.56 254 ILE A N 1
ATOM 1975 C CA . ILE A 1 254 ? -14.647 9.311 24.095 1.00 72.56 254 ILE A CA 1
ATOM 1976 C C . ILE A 1 254 ? -16.115 8.895 23.954 1.00 72.56 254 ILE A C 1
ATOM 1978 O O . ILE A 1 254 ? -16.782 8.684 24.966 1.00 72.56 254 ILE A O 1
ATOM 1982 N N . ILE A 1 255 ? -16.604 8.716 22.722 1.00 75.50 255 ILE A N 1
ATOM 1983 C CA . ILE A 1 255 ? -17.981 8.261 22.466 1.00 75.50 255 ILE A CA 1
ATOM 1984 C C . ILE A 1 255 ? -18.216 6.895 23.114 1.00 75.50 255 ILE A C 1
ATOM 1986 O O . ILE A 1 255 ? -19.244 6.681 23.748 1.00 75.50 255 ILE A O 1
ATOM 1990 N N . THR A 1 256 ? -17.250 5.982 23.012 1.00 75.62 256 THR A N 1
ATOM 1991 C CA . THR A 1 256 ? -17.354 4.650 23.622 1.00 75.62 256 THR A CA 1
ATOM 1992 C C . THR A 1 256 ? -17.491 4.747 25.142 1.00 75.62 256 THR A C 1
ATOM 1994 O O . THR A 1 256 ? -18.392 4.140 25.717 1.00 75.62 256 THR A O 1
ATOM 1997 N N . ILE A 1 257 ? -16.649 5.550 25.800 1.00 71.81 257 ILE A N 1
ATOM 1998 C CA . ILE A 1 257 ? -16.729 5.786 27.249 1.00 71.81 257 ILE A CA 1
ATOM 1999 C C . ILE A 1 257 ? -18.079 6.409 27.620 1.00 71.81 257 ILE A C 1
ATOM 2001 O O . ILE A 1 257 ? -18.694 5.987 28.598 1.00 71.81 257 ILE A O 1
ATOM 2005 N N . GLN A 1 258 ? -18.566 7.370 26.833 1.00 73.00 258 GLN A N 1
ATOM 2006 C CA . GLN A 1 258 ? -19.858 8.013 27.059 1.00 73.00 258 GLN A CA 1
ATOM 2007 C C . GLN A 1 258 ? -21.024 7.022 26.968 1.00 73.00 258 GLN A C 1
ATOM 2009 O O . GLN A 1 258 ? -21.884 6.997 27.848 1.00 73.00 258 GLN A O 1
ATOM 2014 N N . VAL A 1 259 ? -21.052 6.197 25.922 1.00 77.81 259 VAL A N 1
ATOM 2015 C CA . VAL A 1 259 ? -22.094 5.182 25.725 1.00 77.81 259 VAL A CA 1
ATOM 2016 C C . VAL A 1 259 ? -22.070 4.165 26.864 1.00 77.81 259 VAL A C 1
ATOM 2018 O O . VAL A 1 259 ? -23.125 3.830 27.399 1.00 77.81 259 VAL A O 1
ATOM 2021 N N . ILE A 1 260 ? -20.881 3.727 27.293 1.00 72.94 260 ILE A N 1
ATOM 2022 C CA . ILE A 1 260 ? -20.735 2.843 28.456 1.00 72.94 260 ILE A CA 1
ATOM 2023 C C . ILE A 1 260 ? -21.276 3.529 29.716 1.00 72.94 260 ILE A C 1
ATOM 2025 O O . ILE A 1 260 ? -22.063 2.926 30.436 1.00 72.94 260 ILE A O 1
ATOM 2029 N N . ALA A 1 261 ? -20.919 4.789 29.975 1.00 69.81 261 ALA A N 1
ATOM 2030 C CA . ALA A 1 261 ? -21.408 5.522 31.143 1.00 69.81 261 ALA A CA 1
ATOM 2031 C C . ALA A 1 261 ? -22.943 5.646 31.157 1.00 69.81 261 ALA A C 1
ATOM 2033 O O . ALA A 1 261 ? -23.566 5.430 32.198 1.00 69.81 261 ALA A O 1
ATOM 2034 N N . LEU A 1 262 ? -23.559 5.933 30.003 1.00 74.50 262 LEU A N 1
ATOM 2035 C CA . LEU A 1 262 ? -25.016 5.992 29.860 1.00 74.50 262 LEU A CA 1
ATOM 2036 C C . LEU A 1 262 ? -25.660 4.632 30.135 1.00 74.50 262 LEU A C 1
ATOM 2038 O O . LEU A 1 262 ? -26.633 4.551 30.883 1.00 74.50 262 LEU A O 1
ATOM 2042 N N . LEU A 1 263 ? -25.100 3.565 29.562 1.00 76.81 263 LEU A N 1
ATOM 2043 C CA . LEU A 1 263 ? -25.563 2.199 29.792 1.00 76.81 263 LEU A CA 1
ATOM 2044 C C . LEU A 1 263 ? -25.516 1.840 31.274 1.00 76.81 263 LEU A C 1
ATOM 2046 O O . LEU A 1 263 ? -26.502 1.343 31.810 1.00 76.81 263 LEU A O 1
ATOM 2050 N N . LEU A 1 264 ? -24.403 2.131 31.945 1.00 70.00 264 LEU A N 1
ATOM 2051 C CA . LEU A 1 264 ? -24.236 1.858 33.371 1.00 70.00 264 LEU A CA 1
ATOM 2052 C C . LEU A 1 264 ? -25.256 2.612 34.227 1.00 70.00 264 LEU A C 1
ATOM 2054 O O . LEU A 1 264 ? -25.805 2.043 35.170 1.00 70.00 264 LEU A O 1
ATOM 2058 N N . PHE A 1 265 ? -25.547 3.866 33.879 1.00 70.56 265 PHE A N 1
ATOM 2059 C CA . PHE A 1 265 ? -26.591 4.637 34.542 1.00 70.56 265 PHE A CA 1
ATOM 2060 C C . PHE A 1 265 ? -27.976 4.000 34.362 1.00 70.56 265 PHE A C 1
ATOM 2062 O O . PHE A 1 265 ? -28.664 3.746 35.352 1.00 70.56 265 PHE A O 1
ATOM 2069 N N . VAL A 1 266 ? -28.372 3.693 33.124 1.00 71.56 266 VAL A N 1
ATOM 2070 C CA . VAL A 1 266 ? -29.683 3.086 32.836 1.00 71.56 266 VAL A CA 1
ATOM 2071 C C . VAL A 1 266 ? -29.819 1.734 33.532 1.00 71.56 266 VAL A C 1
ATOM 2073 O O . VAL A 1 266 ? -30.852 1.451 34.132 1.00 71.56 266 VAL A O 1
ATOM 2076 N N . VAL A 1 267 ? -28.760 0.925 33.518 1.00 75.69 267 VAL A N 1
ATOM 2077 C CA . VAL A 1 267 ? -28.705 -0.348 34.241 1.00 75.69 267 VAL A CA 1
ATOM 2078 C C . VAL A 1 267 ? -28.908 -0.141 35.740 1.00 75.69 267 VAL A C 1
ATOM 2080 O O . VAL A 1 267 ? -29.676 -0.884 36.343 1.00 75.69 267 VAL A O 1
ATOM 2083 N N . SER A 1 268 ? -28.271 0.865 36.346 1.00 68.06 268 SER A N 1
ATOM 2084 C CA . SER A 1 268 ? -28.453 1.144 37.775 1.00 68.06 268 SER A CA 1
ATOM 2085 C C . SER A 1 268 ? -29.901 1.503 38.120 1.00 68.06 268 SER A C 1
ATOM 2087 O O . SER A 1 268 ? -30.444 0.949 39.069 1.00 68.06 268 SER A O 1
ATOM 2089 N N . LEU A 1 269 ? -30.551 2.324 37.287 1.00 71.62 269 LEU A N 1
ATOM 2090 C CA . LEU A 1 269 ? -31.954 2.709 37.449 1.00 71.62 269 LEU A CA 1
ATOM 2091 C C . LEU A 1 269 ? -32.875 1.485 37.321 1.00 71.62 269 LEU A C 1
ATOM 2093 O O . LEU A 1 269 ? -33.753 1.271 38.152 1.00 71.62 269 LEU A O 1
ATOM 2097 N N . LEU A 1 270 ? -32.647 0.642 36.310 1.00 76.38 270 LEU A N 1
ATOM 2098 C CA . LEU A 1 270 ? -33.426 -0.582 36.111 1.00 76.38 270 LEU A CA 1
ATOM 2099 C C . LEU A 1 270 ? -33.261 -1.577 37.263 1.00 76.38 270 LEU A C 1
ATOM 2101 O O . LEU A 1 270 ? -34.229 -2.242 37.617 1.00 76.38 270 LEU A O 1
ATOM 2105 N N . VAL A 1 271 ? -32.065 -1.684 37.850 1.00 74.69 271 VAL A N 1
ATOM 2106 C CA . VAL A 1 271 ? -31.835 -2.524 39.036 1.00 74.69 271 VAL A CA 1
ATOM 2107 C C . VAL A 1 271 ? -32.613 -1.989 40.237 1.00 74.69 271 VAL A C 1
ATOM 2109 O O . VAL A 1 271 ? -33.244 -2.782 40.931 1.00 74.69 271 VAL A O 1
ATOM 2112 N N . ASP A 1 272 ? -32.621 -0.674 40.459 1.00 71.50 272 ASP A N 1
ATOM 2113 C CA . ASP A 1 272 ? -33.380 -0.068 41.558 1.00 71.50 272 ASP A CA 1
ATOM 2114 C C . ASP A 1 272 ? -34.894 -0.307 41.387 1.00 71.50 272 ASP A C 1
ATOM 2116 O O . ASP A 1 272 ? -35.549 -0.775 42.320 1.00 71.50 272 ASP A O 1
ATOM 2120 N N . LEU A 1 273 ? -35.429 -0.118 40.172 1.00 77.44 273 LEU A N 1
ATOM 2121 C CA . LEU A 1 273 ? -36.828 -0.440 39.846 1.00 77.44 273 LEU A CA 1
ATOM 2122 C C . LEU A 1 273 ? -37.146 -1.930 40.018 1.00 77.44 273 LEU A C 1
ATOM 2124 O O . LEU A 1 273 ? -38.204 -2.288 40.533 1.00 77.44 273 LEU A O 1
ATOM 2128 N N . LEU A 1 274 ? -36.237 -2.814 39.596 1.00 79.88 274 LEU A N 1
ATOM 2129 C CA . LEU A 1 274 ? -36.412 -4.258 39.743 1.00 79.88 274 LEU A CA 1
ATOM 2130 C C . LEU A 1 274 ? -36.523 -4.653 41.218 1.00 79.88 274 LEU A C 1
ATOM 2132 O O . LEU A 1 274 ? -37.344 -5.503 41.560 1.00 79.88 274 LEU A O 1
ATOM 2136 N N . ILE A 1 275 ? -35.711 -4.043 42.084 1.00 74.06 275 ILE A N 1
ATOM 2137 C CA . ILE A 1 275 ? -35.745 -4.295 43.526 1.00 74.06 275 ILE A CA 1
ATOM 2138 C C . ILE A 1 275 ? -37.062 -3.801 44.111 1.00 74.06 275 ILE A C 1
ATOM 2140 O O . ILE A 1 275 ? -37.693 -4.565 44.837 1.00 74.06 275 ILE A O 1
ATOM 2144 N N . GLU A 1 276 ? -37.506 -2.594 43.749 1.00 74.44 276 GLU A N 1
ATOM 2145 C CA . GLU A 1 276 ? -38.778 -2.017 44.199 1.00 74.44 276 GLU A CA 1
ATOM 2146 C C . GLU A 1 276 ? -39.973 -2.914 43.835 1.00 74.44 276 GLU A C 1
ATOM 2148 O O . GLU A 1 276 ? -40.797 -3.240 44.690 1.00 74.44 276 GLU A O 1
ATOM 2153 N N . CYS A 1 277 ? -40.013 -3.434 42.603 1.00 79.25 277 CYS A N 1
ATOM 2154 C CA . CYS A 1 277 ? -41.037 -4.395 42.182 1.00 79.25 277 CYS A CA 1
ATOM 2155 C C . CYS A 1 277 ? -40.963 -5.747 42.914 1.00 79.25 277 CYS A C 1
ATOM 2157 O O . CYS A 1 277 ? -41.957 -6.472 42.961 1.00 79.25 277 CYS A O 1
ATOM 2159 N N . GLN A 1 278 ? -39.803 -6.127 43.455 1.00 82.44 278 GLN A N 1
ATOM 2160 C CA . GLN A 1 278 ? -39.597 -7.412 44.133 1.00 82.44 278 GLN A CA 1
ATOM 2161 C C . GLN A 1 278 ? -39.637 -7.317 45.666 1.00 82.44 278 GLN A C 1
ATOM 2163 O O . GLN A 1 278 ? -39.474 -8.347 46.330 1.00 82.44 278 GLN A O 1
ATOM 2168 N N . VAL A 1 279 ? -39.887 -6.137 46.248 1.00 79.25 279 VAL A N 1
ATOM 2169 C CA . VAL A 1 279 ? -39.889 -5.924 47.710 1.00 79.25 279 VAL A CA 1
ATOM 2170 C C . VAL A 1 279 ? -40.816 -6.906 48.431 1.00 79.25 279 VAL A C 1
ATOM 2172 O O . VAL A 1 279 ? -40.402 -7.521 49.416 1.00 79.25 279 VAL A O 1
ATOM 2175 N N . ASP A 1 280 ? -42.025 -7.134 47.913 1.00 77.44 280 ASP A N 1
ATOM 2176 C CA . ASP A 1 280 ? -43.001 -8.051 48.519 1.00 77.44 280 ASP A CA 1
ATOM 2177 C C . ASP A 1 280 ? -42.500 -9.503 48.541 1.00 77.44 280 ASP A C 1
ATOM 2179 O O . ASP A 1 280 ? -42.619 -10.216 49.543 1.00 77.44 280 ASP A O 1
ATOM 2183 N N . VAL A 1 281 ? -41.862 -9.943 47.453 1.00 81.69 281 VAL A N 1
ATOM 2184 C CA . VAL A 1 281 ? -41.292 -11.294 47.334 1.00 81.69 281 VAL A CA 1
ATOM 2185 C C . VAL A 1 281 ? -40.105 -11.459 48.282 1.00 81.69 281 VAL A C 1
ATOM 2187 O O . VAL A 1 281 ? -39.984 -12.480 48.968 1.00 81.69 281 VAL A O 1
ATOM 2190 N N . ILE A 1 282 ? -39.250 -10.439 48.371 1.00 80.12 282 ILE A N 1
ATOM 2191 C CA . ILE A 1 282 ? -38.105 -10.402 49.285 1.00 80.12 282 ILE A CA 1
ATOM 2192 C C . ILE A 1 282 ? -38.587 -10.449 50.743 1.00 80.12 282 ILE A C 1
ATOM 2194 O O . ILE A 1 282 ? -38.010 -11.181 51.554 1.00 80.12 282 ILE A O 1
ATOM 2198 N N . ALA A 1 283 ? -39.667 -9.737 51.082 1.00 77.12 283 ALA A N 1
ATOM 2199 C CA . ALA A 1 283 ? -40.268 -9.748 52.415 1.00 77.12 283 ALA A CA 1
ATOM 2200 C C . ALA A 1 283 ? -40.800 -11.141 52.795 1.00 77.12 283 ALA A C 1
ATOM 2202 O O . ALA A 1 283 ? -40.517 -11.633 53.894 1.00 77.12 283 ALA A O 1
ATOM 2203 N N . VAL A 1 284 ? -41.486 -11.825 51.873 1.00 84.25 284 VAL A N 1
ATOM 2204 C CA . VAL A 1 284 ? -41.964 -13.202 52.083 1.00 84.25 284 VAL A CA 1
ATOM 2205 C C . VAL A 1 284 ? -40.794 -14.177 52.248 1.00 84.25 284 VAL A C 1
ATOM 2207 O O . VAL A 1 284 ? -40.790 -14.959 53.202 1.00 84.25 284 VAL A O 1
ATOM 2210 N N . LEU A 1 285 ? -39.768 -14.119 51.393 1.00 81.69 285 LEU A N 1
ATOM 2211 C CA . LEU A 1 285 ? -38.577 -14.977 51.499 1.00 81.69 285 LEU A CA 1
ATOM 2212 C C . LEU A 1 285 ? -37.842 -14.778 52.828 1.00 81.69 285 LEU A C 1
ATOM 2214 O O . LEU A 1 285 ? -37.443 -15.748 53.479 1.00 81.69 285 LEU A O 1
ATOM 2218 N N . ARG A 1 286 ? -37.718 -13.527 53.274 1.00 80.12 286 ARG A N 1
ATOM 2219 C CA . ARG A 1 286 ? -37.095 -13.187 54.556 1.00 80.12 286 ARG A CA 1
ATOM 2220 C C . ARG A 1 286 ? -37.915 -13.690 55.747 1.00 80.12 286 ARG A C 1
ATOM 2222 O O . ARG A 1 286 ? -37.325 -14.182 56.705 1.00 80.12 286 ARG A O 1
ATOM 2229 N N . SER A 1 287 ? -39.250 -13.639 55.680 1.00 83.50 287 SER A N 1
ATOM 2230 C CA . SER A 1 287 ? -40.136 -14.195 56.722 1.00 83.50 287 SER A CA 1
ATOM 2231 C C . SER A 1 287 ? -40.021 -15.720 56.863 1.00 83.50 287 SER A C 1
ATOM 2233 O O . SER A 1 287 ? -40.232 -16.259 57.945 1.00 83.50 287 SER A O 1
ATOM 2235 N N . ARG A 1 288 ? -39.606 -16.409 55.790 1.00 86.88 288 ARG A N 1
ATOM 2236 C CA . ARG A 1 288 ? -39.334 -17.856 55.760 1.00 86.88 288 ARG A CA 1
ATOM 2237 C C . ARG A 1 288 ? -37.903 -18.224 56.183 1.00 86.88 288 ARG A C 1
ATOM 2239 O O . ARG A 1 288 ? -37.506 -19.374 56.038 1.00 86.88 288 ARG A O 1
ATOM 2246 N N . GLY A 1 289 ? -37.129 -17.268 56.705 1.00 85.62 289 GLY A N 1
ATOM 2247 C CA . GLY A 1 289 ? -35.792 -17.504 57.258 1.00 85.62 289 GLY A CA 1
ATOM 2248 C C . GLY A 1 289 ? -34.638 -17.425 56.252 1.00 85.62 289 GLY A C 1
ATOM 2249 O O . GLY A 1 289 ? -33.514 -17.778 56.605 1.00 85.62 289 GLY A O 1
ATOM 2250 N N . ALA A 1 290 ? -34.870 -16.954 55.021 1.00 84.31 290 ALA A N 1
ATOM 2251 C CA . ALA A 1 290 ? -33.795 -16.782 54.044 1.00 84.31 290 ALA A CA 1
ATOM 2252 C C . ALA A 1 290 ? -32.769 -15.732 54.514 1.00 84.31 290 ALA A C 1
ATOM 2254 O O . ALA A 1 290 ? -33.125 -14.632 54.951 1.00 84.31 290 ALA A O 1
ATOM 2255 N N . SER A 1 291 ? -31.478 -16.056 54.401 1.00 84.69 291 SER A N 1
ATOM 2256 C CA . SER A 1 291 ? -30.407 -15.130 54.782 1.00 84.69 291 SER A CA 1
ATOM 2257 C C . SER A 1 291 ? -30.213 -14.031 53.728 1.00 84.69 291 SER A C 1
ATOM 2259 O O . SER A 1 291 ? -30.451 -14.233 52.536 1.00 84.69 291 SER A O 1
ATOM 2261 N N . ARG A 1 292 ? -29.714 -12.855 54.138 1.00 74.31 292 ARG A N 1
ATOM 2262 C CA . ARG A 1 292 ? -29.434 -11.730 53.218 1.00 74.31 292 ARG A CA 1
ATOM 2263 C C . ARG A 1 292 ? -28.487 -12.119 52.077 1.00 74.31 292 ARG A C 1
ATOM 2265 O O . ARG A 1 292 ? -28.648 -11.641 50.960 1.00 74.31 292 ARG A O 1
ATOM 2272 N N . CYS A 1 293 ? -27.529 -13.006 52.355 1.00 78.50 293 CYS A N 1
ATOM 2273 C CA . CYS A 1 293 ? -26.564 -13.480 51.366 1.00 78.50 293 CYS A CA 1
ATOM 2274 C C . CYS A 1 293 ? -27.221 -14.395 50.316 1.00 78.50 293 CYS A C 1
ATOM 2276 O O . CYS A 1 293 ? -26.886 -14.311 49.138 1.00 78.50 293 CYS A O 1
ATOM 2278 N N . GLN A 1 294 ? -28.204 -15.213 50.714 1.00 85.38 294 GLN A N 1
ATOM 2279 C CA . GLN A 1 294 ? -28.972 -16.057 49.787 1.00 85.38 294 GLN A CA 1
ATOM 2280 C C . GLN A 1 294 ? -29.843 -15.219 48.844 1.00 85.38 294 GLN A C 1
ATOM 2282 O O . GLN A 1 294 ? -29.869 -15.484 47.646 1.00 85.38 294 GLN A O 1
ATOM 2287 N N . ILE A 1 295 ? -30.499 -14.176 49.365 1.00 82.06 295 ILE A N 1
ATOM 2288 C CA . ILE A 1 295 ? -31.314 -13.255 48.555 1.00 82.06 295 ILE A CA 1
ATOM 2289 C C . ILE A 1 295 ? -30.425 -12.487 47.566 1.00 82.06 295 ILE A C 1
ATOM 2291 O O . ILE A 1 295 ? -30.720 -12.441 46.373 1.00 82.06 295 ILE A O 1
ATOM 2295 N N . PHE A 1 296 ? -29.293 -11.953 48.037 1.00 81.62 296 PHE A N 1
ATOM 2296 C CA . PHE A 1 296 ? -28.313 -11.277 47.185 1.00 81.62 296 PHE A CA 1
ATOM 2297 C C . PHE A 1 296 ? -27.773 -12.197 46.083 1.00 81.62 296 PHE A C 1
ATOM 2299 O O . PHE A 1 296 ? -27.741 -11.806 44.919 1.00 81.62 296 PHE A O 1
ATOM 2306 N N . SER A 1 297 ? -27.389 -13.430 46.427 1.00 82.88 297 SER A N 1
ATOM 2307 C CA . SER A 1 297 ? -26.872 -14.392 45.451 1.00 82.88 297 SER A CA 1
ATOM 2308 C C . SER A 1 297 ? -27.915 -14.769 44.399 1.00 82.88 297 SER A C 1
ATOM 2310 O O . SER A 1 297 ? -27.551 -14.939 43.239 1.00 82.88 297 SER A O 1
ATOM 2312 N N . ALA A 1 298 ? -29.192 -14.898 44.770 1.00 85.12 298 ALA A N 1
ATOM 2313 C CA . ALA A 1 298 ? -30.259 -15.204 43.817 1.00 85.12 298 ALA A CA 1
ATOM 2314 C C . ALA A 1 298 ? -30.448 -14.072 42.792 1.00 85.12 298 ALA A C 1
ATOM 2316 O O . ALA A 1 298 ? -30.521 -14.329 41.590 1.00 85.12 298 ALA A O 1
ATOM 2317 N N . LEU A 1 299 ? -30.445 -12.819 43.257 1.00 81.25 299 LEU A N 1
ATOM 2318 C CA . LEU A 1 299 ? -30.518 -11.631 42.401 1.00 81.25 299 LEU A CA 1
ATOM 2319 C C . LEU A 1 299 ? -29.271 -11.483 41.515 1.00 81.25 299 LEU A C 1
ATOM 2321 O O . LEU A 1 299 ? -29.382 -11.191 40.326 1.00 81.25 299 LEU A O 1
ATOM 2325 N N . LEU A 1 300 ? -28.079 -11.759 42.052 1.00 84.94 300 LEU A N 1
ATOM 2326 C CA . LEU A 1 300 ? -26.833 -11.718 41.282 1.00 84.94 300 LEU A CA 1
ATOM 2327 C C . LEU A 1 300 ? -26.849 -12.747 40.141 1.00 84.94 300 LEU A C 1
ATOM 2329 O O . LEU A 1 300 ? -26.475 -12.415 39.018 1.00 84.94 300 LEU A O 1
ATOM 2333 N N . VAL A 1 301 ? -27.340 -13.965 40.389 1.00 89.25 301 VAL A N 1
ATOM 2334 C CA . VAL A 1 301 ? -27.477 -15.001 39.349 1.00 89.25 301 VAL A CA 1
ATOM 2335 C C . VAL A 1 301 ? -28.437 -14.566 38.236 1.00 89.25 301 VAL A C 1
ATOM 2337 O O . VAL A 1 301 ? -28.136 -14.804 37.067 1.00 89.25 301 VAL A O 1
ATOM 2340 N N . GLN A 1 302 ? -29.540 -13.881 38.557 1.00 86.44 302 GLN A N 1
ATOM 2341 C CA . GLN A 1 302 ? -30.435 -13.316 37.536 1.00 86.44 302 GLN A CA 1
ATOM 2342 C C . GLN A 1 302 ? -29.711 -12.282 36.660 1.00 86.44 302 GLN A C 1
ATOM 2344 O O . GLN A 1 302 ? -29.767 -12.374 35.432 1.00 86.44 302 GLN A O 1
ATOM 2349 N N . CYS A 1 303 ? -28.967 -11.352 37.266 1.00 83.06 303 CYS A N 1
ATOM 2350 C CA . CYS A 1 303 ? -28.171 -10.362 36.531 1.00 83.06 303 CYS A CA 1
ATOM 2351 C C . CYS A 1 303 ? -27.077 -11.013 35.667 1.00 83.06 303 CYS A C 1
ATOM 2353 O O . CYS A 1 303 ? -26.854 -10.600 34.528 1.00 83.06 303 CYS A O 1
ATOM 2355 N N . ALA A 1 304 ? -26.416 -12.055 36.180 1.00 87.00 304 ALA A N 1
ATOM 2356 C CA . ALA A 1 304 ? -25.398 -12.811 35.453 1.00 87.00 304 ALA A CA 1
ATOM 2357 C C . ALA A 1 304 ? -25.974 -13.536 34.233 1.00 87.00 304 ALA A C 1
ATOM 2359 O O . ALA A 1 304 ? -25.397 -13.454 33.147 1.00 87.00 304 ALA A O 1
ATOM 2360 N N . ALA A 1 305 ? -27.131 -14.185 34.383 1.00 89.00 305 ALA A N 1
ATOM 2361 C CA . ALA A 1 305 ? -27.831 -14.822 33.272 1.00 89.00 305 ALA A CA 1
ATOM 2362 C C . ALA A 1 305 ? -28.223 -13.800 32.192 1.00 89.00 305 ALA A C 1
ATOM 2364 O O . ALA A 1 305 ? -28.043 -14.053 31.000 1.00 89.00 305 ALA A O 1
ATOM 2365 N N . LEU A 1 306 ? -28.687 -12.619 32.606 1.00 86.38 306 LEU A N 1
ATOM 2366 C CA . LEU A 1 306 ? -29.084 -11.546 31.697 1.00 86.38 306 LEU A CA 1
ATOM 2367 C C . LEU A 1 306 ? -27.879 -10.946 30.950 1.00 86.38 306 LEU A C 1
ATOM 2369 O O . LEU A 1 306 ? -27.956 -10.730 29.741 1.00 86.38 306 LEU A O 1
ATOM 2373 N N . CYS A 1 307 ? -26.737 -10.765 31.625 1.00 85.81 307 CYS A N 1
ATOM 2374 C CA . CYS A 1 307 ? -25.480 -10.360 30.983 1.00 85.81 307 CYS A CA 1
ATOM 2375 C C . CYS A 1 307 ? -24.983 -11.400 29.973 1.00 85.81 307 CYS A C 1
ATOM 2377 O O . CYS A 1 307 ? -24.587 -11.035 28.867 1.00 85.81 307 CYS A O 1
ATOM 2379 N N . LEU A 1 308 ? -25.022 -12.690 30.321 1.00 88.94 308 LEU A N 1
ATOM 2380 C CA . LEU A 1 308 ? -24.620 -13.762 29.409 1.00 88.94 308 LEU A CA 1
ATOM 2381 C C . LEU A 1 308 ? -25.488 -13.760 28.144 1.00 88.94 308 LEU A C 1
ATOM 2383 O O . LEU A 1 308 ? -24.964 -13.822 27.032 1.00 88.94 308 LEU A O 1
ATOM 2387 N N . PHE A 1 309 ? -26.804 -13.628 28.311 1.00 90.81 309 PHE A N 1
ATOM 2388 C CA . PHE A 1 309 ? -27.737 -13.538 27.193 1.00 90.81 309 PHE A CA 1
ATOM 2389 C C . PHE A 1 309 ? -27.454 -12.310 26.316 1.00 90.81 309 PHE A C 1
ATOM 2391 O O . PHE A 1 309 ? -27.391 -12.427 25.093 1.00 90.81 309 PHE A O 1
ATOM 2398 N N . ALA A 1 310 ? -27.192 -11.151 26.928 1.00 86.81 310 ALA A N 1
ATOM 2399 C CA . ALA A 1 310 ? -26.841 -9.930 26.209 1.00 86.81 310 ALA A CA 1
ATOM 2400 C C . ALA A 1 310 ? -25.551 -10.073 25.381 1.00 86.81 310 ALA A C 1
ATOM 2402 O O . ALA A 1 310 ? -25.508 -9.602 24.246 1.00 86.81 310 ALA A O 1
ATOM 2403 N N . VAL A 1 311 ? -24.521 -10.756 25.897 1.00 86.31 311 VAL A N 1
ATOM 2404 C CA . VAL A 1 311 ? -23.272 -11.014 25.152 1.00 86.31 311 VAL A CA 1
ATOM 2405 C C . VAL A 1 311 ? -23.521 -11.917 23.947 1.00 86.31 311 VAL A C 1
ATOM 2407 O O . VAL A 1 311 ? -23.049 -11.607 22.854 1.00 86.31 311 VAL A O 1
ATOM 2410 N N . ILE A 1 312 ? -24.276 -13.007 24.120 1.00 89.00 312 ILE A N 1
ATOM 2411 C CA . ILE A 1 312 ? -24.585 -13.951 23.034 1.00 89.00 312 ILE A CA 1
ATOM 2412 C C . ILE A 1 312 ? -25.366 -13.244 21.921 1.00 89.00 312 ILE A C 1
ATOM 2414 O O . ILE A 1 312 ? -25.001 -13.338 20.748 1.00 89.00 312 ILE A O 1
ATOM 2418 N N . VAL A 1 313 ? -26.409 -12.498 22.290 1.00 89.69 313 VAL A N 1
ATOM 2419 C CA . VAL A 1 313 ? -27.227 -11.740 21.335 1.00 89.69 313 VAL A CA 1
ATOM 2420 C C . VAL A 1 313 ? -26.403 -10.635 20.670 1.00 89.69 313 VAL A C 1
ATOM 2422 O O . VAL A 1 313 ? -26.462 -10.480 19.453 1.00 89.69 313 VAL A O 1
ATOM 2425 N N . GLY A 1 314 ? -25.582 -9.908 21.430 1.00 86.44 314 GLY A N 1
ATOM 2426 C CA . GLY A 1 314 ? -24.702 -8.869 20.898 1.00 86.44 314 GLY A CA 1
ATOM 2427 C C . GLY A 1 314 ? -23.718 -9.411 19.862 1.00 86.44 314 GLY A C 1
ATOM 2428 O O . GLY A 1 314 ? -23.611 -8.854 18.771 1.00 86.44 314 GLY A O 1
ATOM 2429 N N . LEU A 1 315 ? -23.060 -10.537 20.153 1.00 85.38 315 LEU A N 1
ATOM 2430 C CA . LEU A 1 315 ? -22.115 -11.177 19.233 1.00 85.38 315 LEU A CA 1
ATOM 2431 C C . LEU A 1 315 ? -22.777 -11.579 17.906 1.00 85.38 315 LEU A C 1
ATOM 2433 O O . LEU A 1 315 ? -22.156 -11.469 16.851 1.00 85.38 315 LEU A O 1
ATOM 2437 N N . LEU A 1 316 ? -24.039 -12.015 17.960 1.00 84.94 316 LEU A N 1
ATOM 2438 C CA . LEU A 1 316 ? -24.806 -12.419 16.784 1.00 84.94 316 LEU A CA 1
ATOM 2439 C C . LEU A 1 316 ? -25.315 -11.219 15.967 1.00 84.94 316 LEU A C 1
ATOM 2441 O O . LEU A 1 316 ? -25.378 -11.294 14.742 1.00 84.94 316 LEU A O 1
ATOM 2445 N N . LEU A 1 317 ? -25.667 -10.112 16.627 1.00 86.44 317 LEU A N 1
ATOM 2446 C CA . LEU A 1 317 ? -26.230 -8.927 15.971 1.00 86.44 317 LEU A CA 1
ATOM 2447 C C . LEU A 1 317 ? -25.171 -7.992 15.372 1.00 86.44 317 LEU A C 1
ATOM 2449 O O . LEU A 1 317 ? -25.442 -7.353 14.355 1.00 86.44 317 LEU A O 1
ATOM 2453 N N . VAL A 1 318 ? -23.977 -7.907 15.970 1.00 85.06 318 VAL A N 1
ATOM 2454 C CA . VAL A 1 318 ? -22.916 -6.972 15.545 1.00 85.06 318 VAL A CA 1
ATOM 2455 C C . VAL A 1 318 ? -22.567 -7.087 14.052 1.00 85.06 318 VAL A C 1
ATOM 2457 O O . VAL A 1 318 ? -22.605 -6.051 13.386 1.00 85.06 318 VAL A O 1
ATOM 2460 N N . PRO A 1 319 ? -22.281 -8.278 13.479 1.00 82.06 319 PRO A N 1
ATOM 2461 C CA . PRO A 1 319 ? -21.960 -8.400 12.054 1.00 82.06 319 PRO A CA 1
ATOM 2462 C C . PRO A 1 319 ? -23.045 -7.820 11.144 1.00 82.06 319 PRO A C 1
ATOM 2464 O O . PRO A 1 319 ? -22.745 -7.070 10.217 1.00 82.06 319 PRO A O 1
ATOM 2467 N N . SER A 1 320 ? -24.308 -8.128 11.445 1.00 81.88 320 SER A N 1
ATOM 2468 C CA . SER A 1 320 ? -25.467 -7.714 10.653 1.00 81.88 320 SER A CA 1
ATOM 2469 C C . SER A 1 320 ? -25.651 -6.199 10.674 1.00 81.88 320 SER A C 1
ATOM 2471 O O . SER A 1 320 ? -25.872 -5.582 9.633 1.00 81.88 320 SER A O 1
ATOM 2473 N N . VAL A 1 321 ? -25.515 -5.581 11.851 1.00 83.81 321 VAL A N 1
ATOM 2474 C CA . VAL A 1 321 ? -25.634 -4.124 12.009 1.00 83.81 321 VAL A CA 1
ATOM 2475 C C . VAL A 1 321 ? -24.483 -3.403 11.308 1.00 83.81 321 VAL A C 1
ATOM 2477 O O . VAL A 1 321 ? -24.719 -2.433 10.589 1.00 83.81 321 VAL A O 1
ATOM 2480 N N . VAL A 1 322 ? -23.248 -3.893 11.462 1.00 81.94 322 VAL A N 1
ATOM 2481 C CA . VAL A 1 322 ? -22.069 -3.311 10.801 1.00 81.94 322 VAL A CA 1
ATOM 2482 C C . VAL A 1 322 ? -22.212 -3.380 9.284 1.00 81.94 322 VAL A C 1
ATOM 2484 O O . VAL A 1 322 ? -21.976 -2.381 8.604 1.00 81.94 322 VAL A O 1
ATOM 2487 N N . GLN A 1 323 ? -22.646 -4.523 8.750 1.00 77.31 323 GLN A N 1
ATOM 2488 C CA . GLN A 1 323 ? -22.879 -4.691 7.319 1.00 77.31 323 GLN A CA 1
ATOM 2489 C C . GLN A 1 323 ? -23.963 -3.733 6.809 1.00 77.31 323 GLN A C 1
ATOM 2491 O O . GLN A 1 323 ? -23.788 -3.115 5.759 1.00 77.31 323 GLN A O 1
ATOM 2496 N N . TRP A 1 324 ? -25.052 -3.566 7.561 1.00 79.62 324 TRP A N 1
ATOM 2497 C CA . TRP A 1 324 ? -26.158 -2.692 7.178 1.00 79.62 324 TRP A CA 1
ATOM 2498 C C . TRP A 1 324 ? -25.764 -1.209 7.143 1.00 79.62 324 TRP A C 1
ATOM 2500 O O . TRP A 1 324 ? -26.050 -0.522 6.163 1.00 79.62 324 TRP A O 1
ATOM 2510 N N . ILE A 1 325 ? -25.052 -0.724 8.166 1.00 78.94 325 ILE A N 1
ATOM 2511 C CA . ILE A 1 325 ? -24.543 0.660 8.214 1.00 78.94 325 ILE A CA 1
ATOM 2512 C C . ILE A 1 325 ? -23.543 0.894 7.079 1.00 78.94 325 ILE A C 1
ATOM 2514 O O . ILE A 1 325 ? -23.630 1.879 6.346 1.00 78.94 325 ILE A O 1
ATOM 2518 N N . THR A 1 326 ? -22.626 -0.056 6.888 1.00 72.75 326 THR A N 1
ATOM 2519 C CA . THR A 1 326 ? -21.585 0.029 5.861 1.00 72.75 326 THR A CA 1
ATOM 2520 C C . THR A 1 326 ? -22.171 0.203 4.466 1.00 72.75 326 THR A C 1
ATOM 2522 O O . THR A 1 326 ? -21.702 1.036 3.698 1.00 72.75 326 THR A O 1
ATOM 2525 N N . GLN A 1 327 ? -23.186 -0.589 4.121 1.00 72.44 327 GLN A N 1
ATOM 2526 C CA . GLN A 1 327 ? -23.793 -0.558 2.789 1.00 72.44 327 GLN A CA 1
ATOM 2527 C C . GLN A 1 327 ? -24.498 0.765 2.478 1.00 72.44 327 GLN A C 1
ATOM 2529 O O . GLN A 1 327 ? -24.677 1.089 1.306 1.00 72.44 327 GLN A O 1
ATOM 2534 N N . ARG A 1 328 ? -24.918 1.506 3.508 1.00 72.19 328 ARG A N 1
ATOM 2535 C CA . ARG A 1 328 ? -25.699 2.734 3.362 1.00 72.19 328 ARG A CA 1
ATOM 2536 C C . ARG A 1 328 ? -24.833 3.989 3.315 1.00 72.19 328 ARG A C 1
ATOM 2538 O O . ARG A 1 328 ? -25.122 4.877 2.518 1.00 72.19 328 ARG A O 1
ATOM 2545 N N . ASP A 1 329 ? -23.801 4.051 4.152 1.00 68.19 329 ASP A N 1
ATOM 2546 C CA . ASP A 1 329 ? -23.059 5.294 4.394 1.00 68.19 329 ASP A CA 1
ATOM 2547 C C . ASP A 1 329 ? -21.693 5.358 3.681 1.00 68.19 329 ASP A C 1
ATOM 2549 O O . ASP A 1 329 ? -21.113 6.441 3.579 1.00 68.19 329 ASP A O 1
ATOM 2553 N N . LEU A 1 330 ? -21.162 4.238 3.161 1.00 64.44 330 LEU A N 1
ATOM 2554 C CA . LEU A 1 330 ? -19.871 4.221 2.457 1.00 64.44 330 LEU A CA 1
ATOM 2555 C C . LEU A 1 330 ? -20.025 4.323 0.925 1.00 64.44 330 LEU A C 1
ATOM 2557 O O . LEU A 1 330 ? -20.844 3.617 0.337 1.00 64.44 330 LEU A O 1
ATOM 2561 N N . PRO A 1 331 ? -19.202 5.146 0.243 1.00 63.62 331 PRO A N 1
ATOM 2562 C CA . PRO A 1 331 ? -19.115 5.167 -1.217 1.00 63.62 331 PRO A CA 1
ATOM 2563 C C . PRO A 1 331 ? -18.676 3.810 -1.787 1.00 63.62 331 PRO A C 1
ATOM 2565 O O . PRO A 1 331 ? -17.840 3.121 -1.198 1.00 63.62 331 PRO A O 1
ATOM 2568 N N . THR A 1 332 ? -19.166 3.455 -2.979 1.00 57.16 332 THR A N 1
ATOM 2569 C CA . THR A 1 332 ? -18.914 2.163 -3.656 1.00 57.16 332 THR A CA 1
ATOM 2570 C C . THR A 1 332 ? -17.431 1.802 -3.813 1.00 57.16 332 THR A C 1
ATOM 2572 O O . THR A 1 332 ? -17.089 0.626 -3.787 1.00 57.16 332 THR A O 1
ATOM 2575 N N . THR A 1 333 ? -16.532 2.786 -3.884 1.00 53.88 333 THR A N 1
ATOM 2576 C CA . THR A 1 333 ? -15.072 2.587 -3.973 1.00 53.88 333 THR A CA 1
ATOM 2577 C C . THR A 1 333 ? -14.412 2.162 -2.656 1.00 53.88 333 THR A C 1
ATOM 2579 O O . THR A 1 333 ? -13.333 1.575 -2.672 1.00 53.88 333 THR A O 1
ATOM 2582 N N . GLN A 1 334 ? -15.041 2.427 -1.507 1.00 53.59 334 GLN A N 1
ATOM 2583 C CA . GLN A 1 334 ? -14.577 1.984 -0.183 1.00 53.59 334 GLN A CA 1
ATOM 2584 C C . GLN A 1 334 ? -15.254 0.679 0.264 1.00 53.59 334 GLN A C 1
ATOM 2586 O O . GLN A 1 334 ? -14.758 0.003 1.168 1.00 53.59 334 GLN A O 1
ATOM 2591 N N . LEU A 1 335 ? -16.349 0.296 -0.399 1.00 54.31 335 LEU A N 1
ATOM 2592 C CA . LEU A 1 335 ? -17.044 -0.971 -0.181 1.00 54.31 335 LEU A CA 1
ATOM 2593 C C . LEU A 1 335 ? -16.209 -2.187 -0.587 1.00 54.31 335 LEU A C 1
ATOM 2595 O O . LEU A 1 335 ? -16.327 -3.206 0.083 1.00 54.31 335 LEU A O 1
ATOM 2599 N N . ASP A 1 336 ? -15.351 -2.101 -1.608 1.00 53.94 336 ASP A N 1
ATOM 2600 C CA . ASP A 1 336 ? -14.493 -3.231 -1.999 1.00 53.94 336 ASP A CA 1
ATOM 2601 C C . ASP A 1 336 ? -13.415 -3.514 -0.945 1.00 53.94 336 ASP A C 1
ATOM 2603 O O . ASP A 1 336 ? -13.232 -4.659 -0.535 1.00 53.94 336 ASP A O 1
ATOM 2607 N N . ALA A 1 337 ? -12.779 -2.473 -0.397 1.00 51.50 337 ALA A N 1
ATOM 2608 C CA . ALA A 1 337 ? -11.822 -2.624 0.700 1.00 51.50 337 ALA A CA 1
ATOM 2609 C C . ALA A 1 337 ? -12.466 -3.235 1.960 1.00 51.50 337 ALA A C 1
ATOM 2611 O O . ALA A 1 337 ? -11.825 -4.026 2.652 1.00 51.50 337 ALA A O 1
ATOM 2612 N N . LEU A 1 338 ? -13.736 -2.909 2.245 1.00 51.84 338 LEU A N 1
ATOM 2613 C CA . LEU A 1 338 ? -14.453 -3.478 3.388 1.00 51.84 338 LEU A CA 1
ATOM 2614 C C . LEU A 1 338 ? -15.067 -4.856 3.099 1.00 51.84 338 LEU A C 1
ATOM 2616 O O . LEU A 1 338 ? -15.083 -5.700 3.994 1.00 51.84 338 LEU A O 1
ATOM 2620 N N . ARG A 1 339 ? -15.524 -5.134 1.871 1.00 51.94 339 ARG A N 1
ATOM 2621 C CA . ARG A 1 339 ? -16.004 -6.464 1.449 1.00 51.94 339 ARG A CA 1
ATOM 2622 C C . ARG A 1 339 ? -14.932 -7.524 1.667 1.00 51.94 339 ARG A C 1
ATOM 2624 O O . ARG A 1 339 ? -15.241 -8.554 2.254 1.00 51.94 339 ARG A O 1
ATOM 2631 N N . LEU A 1 340 ? -13.671 -7.219 1.351 1.00 50.16 340 LEU A N 1
ATOM 2632 C CA . LEU A 1 340 ? -12.559 -8.150 1.571 1.00 50.16 340 LEU A CA 1
ATOM 2633 C C . LEU A 1 340 ? -12.215 -8.403 3.056 1.00 50.16 340 LEU A C 1
ATOM 2635 O O . LEU A 1 340 ? -11.625 -9.431 3.377 1.00 50.16 340 LEU A O 1
ATOM 2639 N N . ILE A 1 341 ? -12.612 -7.521 3.981 1.00 51.25 341 ILE A N 1
ATOM 2640 C CA . ILE A 1 341 ? -12.525 -7.745 5.443 1.00 51.25 341 ILE A CA 1
ATOM 2641 C C . ILE A 1 341 ? -13.769 -8.488 5.962 1.00 51.25 341 ILE A C 1
ATOM 2643 O O . ILE A 1 341 ? -13.696 -9.268 6.914 1.00 51.25 341 ILE A O 1
ATOM 2647 N N . THR A 1 342 ? -14.913 -8.278 5.308 1.00 52.19 342 THR A N 1
ATOM 2648 C CA . THR A 1 342 ? -16.214 -8.851 5.681 1.00 52.19 342 THR A CA 1
ATOM 2649 C C . THR A 1 342 ? -16.380 -10.302 5.212 1.00 52.19 342 THR A C 1
ATOM 2651 O O . THR A 1 342 ? -17.289 -10.972 5.687 1.00 52.19 342 THR A O 1
ATOM 2654 N N . ASP A 1 343 ? -15.480 -10.836 4.378 1.00 56.75 343 ASP A N 1
ATOM 2655 C CA . ASP A 1 343 ? -15.484 -12.250 3.956 1.00 56.75 343 ASP A CA 1
ATOM 2656 C C . ASP A 1 343 ? -15.239 -13.240 5.117 1.00 56.75 343 ASP A C 1
ATOM 2658 O O . ASP A 1 343 ? -15.555 -14.425 5.011 1.00 56.75 343 ASP A O 1
ATOM 2662 N N . THR A 1 344 ? -14.730 -12.776 6.270 1.00 60.16 344 THR A N 1
ATOM 2663 C CA . THR A 1 344 ? -14.661 -13.582 7.507 1.00 60.16 344 THR A CA 1
ATOM 2664 C C . THR A 1 344 ? -15.172 -12.808 8.732 1.00 60.16 344 THR A C 1
ATOM 2666 O O . THR A 1 344 ? -14.420 -12.552 9.679 1.00 60.16 344 THR A O 1
ATOM 2669 N N . PRO A 1 345 ? -16.476 -12.470 8.783 1.00 65.00 345 PRO A N 1
ATOM 2670 C CA . PRO A 1 345 ? -17.017 -11.559 9.794 1.00 65.00 345 PRO A CA 1
ATOM 2671 C C . PRO A 1 345 ? -16.848 -12.133 11.208 1.00 65.00 345 PRO A C 1
ATOM 2673 O O . PRO A 1 345 ? -16.588 -11.409 12.165 1.00 65.00 345 PRO A O 1
ATOM 2676 N N . PHE A 1 346 ? -16.887 -13.461 11.327 1.00 64.81 346 PHE A N 1
ATOM 2677 C CA . PHE A 1 346 ? -16.710 -14.163 12.592 1.00 64.81 346 PHE A CA 1
ATOM 2678 C C . PHE A 1 346 ? -15.278 -14.065 13.143 1.00 64.81 346 PHE A C 1
ATOM 2680 O O . PHE A 1 346 ? -15.097 -13.918 14.350 1.00 64.81 346 PHE A O 1
ATOM 2687 N N . LYS A 1 347 ? -14.249 -14.086 12.280 1.00 67.50 347 LYS A N 1
ATOM 2688 C CA . LYS A 1 347 ? -12.849 -13.909 12.714 1.00 67.50 347 LYS A CA 1
ATOM 2689 C C . LYS A 1 347 ? -12.590 -12.475 13.168 1.00 67.50 347 LYS A C 1
ATOM 2691 O O . LYS A 1 347 ? -11.941 -12.274 14.194 1.00 67.50 347 LYS A O 1
ATOM 2696 N N . ALA A 1 348 ? -13.140 -11.497 12.447 1.00 65.94 348 ALA A N 1
ATOM 2697 C CA . ALA A 1 348 ? -13.043 -10.089 12.817 1.00 65.94 348 ALA A CA 1
ATOM 2698 C C . ALA A 1 348 ? -13.706 -9.829 14.180 1.00 65.94 348 ALA A C 1
ATOM 2700 O O . ALA A 1 348 ? -13.081 -9.255 15.071 1.00 65.94 348 ALA A O 1
ATOM 2701 N N . VAL A 1 349 ? -14.921 -10.339 14.395 1.00 70.94 349 VAL A N 1
ATOM 2702 C CA . VAL A 1 349 ? -15.629 -10.199 15.676 1.00 70.94 349 VAL A CA 1
ATOM 2703 C C . VAL A 1 349 ? -14.894 -10.903 16.820 1.00 70.94 349 VAL A C 1
ATOM 2705 O O . VAL A 1 349 ? -14.769 -10.329 17.902 1.00 70.94 349 VAL A O 1
ATOM 2708 N N . LEU A 1 350 ? -14.338 -12.097 16.591 1.00 70.88 350 LEU A N 1
ATOM 2709 C CA . LEU A 1 350 ? -13.583 -12.816 17.620 1.00 70.88 350 LEU A CA 1
ATOM 2710 C C . LEU A 1 350 ? -12.305 -12.067 18.030 1.00 70.88 350 LEU A C 1
ATOM 2712 O O . LEU A 1 350 ? -11.963 -12.053 19.210 1.00 70.88 350 LEU A O 1
ATOM 2716 N N . SER A 1 351 ? -11.639 -11.386 17.090 1.00 69.31 351 SER A N 1
ATOM 2717 C CA . 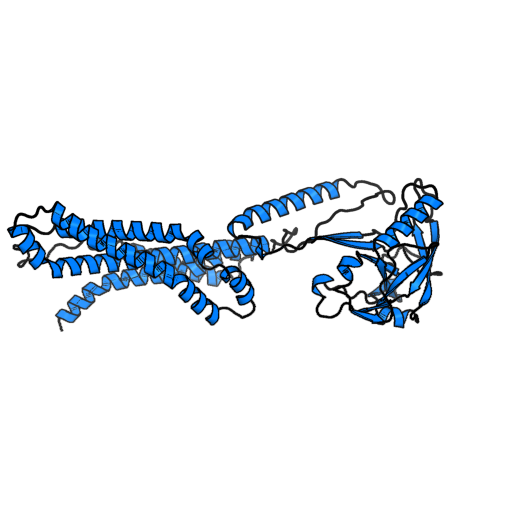SER A 1 351 ? -10.441 -10.586 17.389 1.00 69.31 351 SER A CA 1
ATOM 2718 C C . SER A 1 351 ? -10.724 -9.407 18.335 1.00 69.31 351 SER A C 1
ATOM 2720 O O . SER A 1 351 ? -9.868 -9.013 19.126 1.00 69.31 351 SER A O 1
ATOM 2722 N N . VAL A 1 352 ? -11.957 -8.891 18.313 1.00 70.75 352 VAL A N 1
ATOM 2723 C CA . VAL A 1 352 ? -12.447 -7.800 19.173 1.00 70.75 352 VAL A CA 1
ATOM 2724 C C . VAL A 1 352 ? -13.193 -8.352 20.404 1.00 70.75 352 VAL A C 1
ATOM 2726 O O . VAL A 1 352 ? -13.585 -7.594 21.289 1.00 70.75 352 VAL A O 1
ATOM 2729 N N . GLY A 1 353 ? -13.337 -9.676 20.534 1.00 74.06 353 GLY A N 1
ATOM 2730 C CA . GLY A 1 353 ? -14.123 -10.328 21.589 1.00 74.06 353 GLY A CA 1
ATOM 2731 C C . GLY A 1 353 ? -13.682 -9.990 23.018 1.00 74.06 353 GLY A C 1
ATOM 2732 O O . GLY A 1 353 ? -14.502 -10.013 23.937 1.00 74.06 353 GLY A O 1
ATOM 2733 N N . TRP A 1 354 ? -12.421 -9.590 23.218 1.00 77.50 354 TRP A N 1
ATOM 2734 C CA . TRP A 1 354 ? -11.936 -9.143 24.527 1.00 77.50 354 TRP A CA 1
ATOM 2735 C C . TRP A 1 354 ? -12.666 -7.886 25.030 1.00 77.50 354 TRP A C 1
ATOM 2737 O O . TRP A 1 354 ? -12.922 -7.777 26.228 1.00 77.50 354 TRP A O 1
ATOM 2747 N N . TYR A 1 355 ? -13.065 -6.973 24.133 1.00 76.69 355 TYR A N 1
ATOM 2748 C CA . TYR A 1 355 ? -13.847 -5.787 24.495 1.00 76.69 355 TYR A CA 1
ATOM 2749 C C . TYR A 1 355 ? -15.250 -6.169 24.972 1.00 76.69 355 TYR A C 1
ATOM 2751 O O . TYR A 1 355 ? -15.744 -5.591 25.937 1.00 76.69 355 TYR A O 1
ATOM 2759 N N . ALA A 1 356 ? -15.876 -7.168 24.338 1.00 78.38 356 ALA A N 1
ATOM 2760 C CA . ALA A 1 356 ? -17.178 -7.681 24.761 1.00 78.38 356 ALA A CA 1
ATOM 2761 C C . ALA A 1 356 ? -17.099 -8.319 26.158 1.00 78.38 356 ALA A C 1
ATOM 2763 O O . ALA A 1 356 ? -17.957 -8.069 27.005 1.00 78.38 356 ALA A O 1
ATOM 2764 N N . LEU A 1 357 ? -16.032 -9.078 26.427 1.00 81.81 357 LEU A N 1
ATOM 2765 C CA . LEU A 1 357 ? -15.784 -9.669 27.742 1.00 81.81 357 LEU A CA 1
ATOM 2766 C C . LEU A 1 357 ? -15.535 -8.587 28.802 1.00 81.81 357 LEU A C 1
ATOM 2768 O O . LEU A 1 357 ? -16.147 -8.620 29.869 1.00 81.81 357 LEU A O 1
ATOM 2772 N N . ALA A 1 358 ? -14.699 -7.592 28.497 1.00 81.19 358 ALA A N 1
ATOM 2773 C CA . ALA A 1 358 ? -14.443 -6.468 29.393 1.00 81.19 358 ALA A CA 1
ATOM 2774 C C . ALA A 1 358 ? -15.731 -5.691 29.719 1.00 81.19 358 ALA A C 1
ATOM 2776 O O . ALA A 1 358 ? -15.998 -5.405 30.887 1.00 81.19 358 ALA A O 1
ATOM 2777 N N . ALA A 1 359 ? -16.566 -5.409 28.715 1.00 78.31 359 ALA A N 1
ATOM 2778 C CA . ALA A 1 359 ? -17.850 -4.739 28.904 1.00 78.31 359 ALA A CA 1
ATOM 2779 C C . ALA A 1 359 ? -18.809 -5.557 29.785 1.00 78.31 359 ALA A C 1
ATOM 2781 O O . ALA A 1 359 ? -19.431 -5.000 30.690 1.00 78.31 359 ALA A O 1
ATOM 2782 N N . ALA A 1 360 ? -18.884 -6.876 29.581 1.00 81.00 360 ALA A N 1
ATOM 2783 C CA . ALA A 1 360 ? -19.714 -7.766 30.392 1.00 81.00 360 ALA A CA 1
ATOM 2784 C C . ALA A 1 360 ? -19.284 -7.781 31.868 1.00 81.00 360 ALA A C 1
ATOM 2786 O O . ALA A 1 360 ? -20.126 -7.710 32.763 1.00 81.00 360 ALA A O 1
ATOM 2787 N N . VAL A 1 361 ? -17.974 -7.814 32.134 1.00 83.81 361 VAL A N 1
ATOM 2788 C CA . VAL A 1 361 ? -17.433 -7.759 33.502 1.00 83.81 361 VAL A CA 1
ATOM 2789 C C . VAL A 1 361 ? -17.768 -6.425 34.171 1.00 83.81 361 VAL A C 1
ATOM 2791 O O . VAL A 1 361 ? -18.219 -6.407 35.315 1.00 83.81 361 VAL A O 1
ATOM 2794 N N . VAL A 1 362 ? -17.600 -5.306 33.463 1.00 81.25 362 VAL A N 1
ATOM 2795 C CA . VAL A 1 362 ? -17.931 -3.970 33.988 1.00 81.25 362 VAL A CA 1
ATOM 2796 C C . VAL A 1 362 ? -19.432 -3.841 34.278 1.00 81.25 362 VAL A C 1
ATOM 2798 O O . VAL A 1 362 ? -19.811 -3.325 35.333 1.00 81.25 362 VAL A O 1
ATOM 2801 N N . ALA A 1 363 ? -20.294 -4.355 33.398 1.00 77.38 363 ALA A N 1
ATOM 2802 C CA . ALA A 1 363 ? -21.740 -4.389 33.616 1.00 77.38 363 ALA A CA 1
ATOM 2803 C C . ALA A 1 363 ? -22.119 -5.240 34.842 1.00 77.38 363 ALA A C 1
ATOM 2805 O O . ALA A 1 363 ? -22.913 -4.814 35.679 1.00 77.38 363 ALA A O 1
ATOM 2806 N N . LEU A 1 364 ? -21.494 -6.407 35.019 1.00 81.19 364 LEU A N 1
ATOM 2807 C CA . LEU A 1 364 ? -21.732 -7.248 36.195 1.00 81.19 364 LEU A CA 1
ATOM 2808 C C . LEU A 1 364 ? -21.287 -6.583 37.497 1.00 81.19 364 LEU A C 1
ATOM 2810 O O . LEU A 1 364 ? -22.017 -6.615 38.488 1.00 81.19 364 LEU A O 1
ATOM 2814 N N . LEU A 1 365 ? -20.110 -5.953 37.503 1.00 80.19 365 LEU A N 1
ATOM 2815 C CA . LEU A 1 365 ? -19.597 -5.251 38.680 1.00 80.19 365 LEU A CA 1
ATOM 2816 C C . LEU A 1 365 ? -20.499 -4.087 39.083 1.00 80.19 365 LEU A C 1
ATOM 2818 O O . LEU A 1 365 ? -20.757 -3.892 40.269 1.00 80.19 365 LEU A O 1
ATOM 2822 N N . THR A 1 366 ? -21.001 -3.329 38.113 1.00 74.12 366 THR A N 1
ATOM 2823 C CA . THR A 1 366 ? -21.892 -2.190 38.368 1.00 74.12 366 THR A CA 1
ATOM 2824 C C . THR A 1 366 ? -23.265 -2.627 38.857 1.00 74.12 366 THR A C 1
ATOM 2826 O O . THR A 1 366 ? -23.714 -2.110 39.879 1.00 74.12 366 THR A O 1
ATOM 2829 N N . MET A 1 367 ? -23.879 -3.637 38.230 1.00 73.50 367 MET A N 1
ATOM 2830 C CA . MET A 1 367 ? -25.116 -4.254 38.728 1.00 73.50 367 MET A CA 1
ATOM 2831 C C . MET A 1 367 ? -24.939 -4.780 40.156 1.00 73.50 367 MET A C 1
ATOM 2833 O O . MET A 1 367 ? -25.770 -4.516 41.025 1.00 73.50 367 MET A O 1
ATOM 2837 N N . SER A 1 368 ? -23.826 -5.468 40.429 1.00 76.12 368 SER A N 1
ATOM 2838 C CA . SER A 1 368 ? -23.499 -5.950 41.773 1.00 76.12 368 SER A CA 1
ATOM 2839 C C . SER A 1 368 ? -23.359 -4.798 42.771 1.00 76.12 368 SER A C 1
ATOM 2841 O O . SER A 1 368 ? -23.821 -4.918 43.905 1.00 76.12 368 SER A O 1
ATOM 2843 N N . LEU A 1 369 ? -22.732 -3.683 42.385 1.00 73.62 369 LEU A N 1
ATOM 2844 C CA . LEU A 1 369 ? -22.559 -2.521 43.258 1.00 73.62 369 LEU A CA 1
ATOM 2845 C C . LEU A 1 369 ? -23.901 -1.864 43.605 1.00 73.62 369 LEU A C 1
ATOM 2847 O O . LEU A 1 369 ? -24.127 -1.540 44.774 1.00 73.62 369 LEU A O 1
ATOM 2851 N N . SER A 1 370 ? -24.788 -1.696 42.619 1.00 69.75 370 SER A N 1
ATOM 2852 C CA . SER A 1 370 ? -26.149 -1.185 42.831 1.00 69.75 370 SER A CA 1
ATOM 2853 C C . SER A 1 370 ? -26.946 -2.102 43.754 1.00 69.75 370 SER A C 1
ATOM 2855 O O . SER A 1 370 ? -27.507 -1.642 44.747 1.00 69.75 370 SER A O 1
ATOM 2857 N N . LEU A 1 371 ? -26.881 -3.416 43.524 1.00 71.81 371 LEU A N 1
ATOM 2858 C CA . LEU A 1 371 ? -27.572 -4.409 44.341 1.00 71.81 371 LEU A CA 1
ATOM 2859 C C . LEU A 1 371 ? -27.094 -4.401 45.806 1.00 71.81 371 LEU A C 1
ATOM 2861 O O . LEU A 1 371 ? -27.905 -4.489 46.729 1.00 71.81 371 LEU A O 1
ATOM 2865 N N . ILE A 1 372 ? -25.788 -4.243 46.052 1.00 69.88 372 ILE A N 1
ATOM 2866 C CA . ILE A 1 372 ? -25.238 -4.114 47.415 1.00 69.88 372 ILE A CA 1
ATOM 2867 C C . ILE A 1 372 ? -25.746 -2.837 48.095 1.00 69.88 372 ILE A C 1
ATOM 2869 O O . ILE A 1 372 ? -26.056 -2.863 49.286 1.00 69.88 372 ILE A O 1
ATOM 2873 N N . ARG A 1 373 ? -25.812 -1.712 47.372 1.00 65.94 373 ARG A N 1
ATOM 2874 C CA . ARG A 1 373 ? -26.306 -0.441 47.928 1.00 65.94 373 ARG A CA 1
ATOM 2875 C C . ARG A 1 373 ? -27.776 -0.545 48.319 1.00 65.94 373 ARG A C 1
ATOM 2877 O O . ARG A 1 373 ? -28.102 -0.248 49.465 1.00 65.94 373 ARG A O 1
ATOM 2884 N N . ALA A 1 374 ? -28.616 -1.045 47.419 1.00 62.50 374 ALA A N 1
ATOM 2885 C CA . ALA A 1 374 ? -30.046 -1.196 47.653 1.00 62.50 374 ALA A CA 1
ATOM 2886 C C . ALA A 1 374 ? -30.347 -2.176 48.803 1.00 62.50 374 ALA A C 1
ATOM 2888 O O . ALA A 1 374 ? -31.054 -1.840 49.748 1.00 62.50 374 ALA A O 1
ATOM 2889 N N . THR A 1 375 ? -29.712 -3.353 48.816 1.00 64.56 375 THR A N 1
ATOM 2890 C CA . THR A 1 375 ? -29.934 -4.359 49.877 1.00 64.56 375 THR A CA 1
ATOM 2891 C C . THR A 1 375 ? -29.407 -3.940 51.256 1.00 64.56 375 THR A C 1
ATOM 2893 O O . THR A 1 375 ? -29.917 -4.408 52.275 1.00 64.56 375 THR A O 1
ATOM 2896 N N . ARG A 1 376 ? -28.395 -3.059 51.329 1.00 61.88 376 ARG A N 1
ATOM 2897 C CA . ARG A 1 376 ? -27.915 -2.484 52.601 1.00 61.88 376 ARG A CA 1
ATOM 2898 C C . ARG A 1 376 ? -28.849 -1.417 53.157 1.00 61.88 376 ARG A C 1
ATOM 2900 O O . ARG A 1 376 ? -28.899 -1.259 54.376 1.00 61.88 376 ARG A O 1
ATOM 2907 N N . MET A 1 377 ? -29.548 -0.696 52.287 1.00 52.66 377 MET A N 1
ATOM 2908 C CA . MET A 1 377 ? -30.494 0.341 52.691 1.00 52.66 377 MET A CA 1
ATOM 2909 C C . MET A 1 377 ? -31.806 -0.250 53.224 1.00 52.66 377 MET A C 1
ATOM 2911 O O . MET A 1 377 ? -32.497 0.443 53.960 1.00 52.66 377 MET A O 1
ATOM 2915 N N . ASP A 1 378 ? -32.102 -1.532 52.972 1.00 52.72 378 ASP A N 1
ATOM 2916 C CA . ASP A 1 378 ? -33.404 -2.123 53.289 1.00 52.72 378 ASP A CA 1
ATOM 2917 C C . ASP A 1 378 ? -33.418 -3.121 54.466 1.00 52.72 378 ASP A C 1
ATOM 2919 O O . ASP A 1 378 ? -33.221 -4.337 54.344 1.00 52.72 378 ASP A O 1
ATOM 2923 N N . ALA A 1 379 ? -33.692 -2.593 55.663 1.00 46.31 379 ALA A N 1
ATOM 2924 C CA . ALA A 1 379 ? -34.255 -3.379 56.768 1.00 46.31 379 ALA A CA 1
ATOM 2925 C C . ALA A 1 379 ? -34.883 -2.543 57.896 1.00 46.31 379 ALA A C 1
ATOM 2927 O O . ALA A 1 379 ? -35.696 -3.091 58.635 1.00 46.31 379 ALA A O 1
ATOM 2928 N N . LEU A 1 380 ? -34.487 -1.277 58.090 1.00 43.41 380 LEU A N 1
ATOM 2929 C CA . LEU A 1 380 ? -34.900 -0.473 59.258 1.00 43.41 380 LEU A CA 1
ATOM 2930 C C . LEU A 1 380 ? -35.336 0.972 58.936 1.00 43.41 380 LEU A C 1
ATOM 2932 O O . LEU A 1 380 ? -35.984 1.589 59.777 1.00 43.41 380 LEU A O 1
ATOM 2936 N N . SER A 1 381 ? -35.040 1.497 57.745 1.00 46.19 381 SER A N 1
ATOM 2937 C CA . SER A 1 381 ? -35.347 2.876 57.304 1.00 46.19 381 SER A CA 1
ATOM 2938 C C . SER A 1 381 ? -36.690 3.005 56.575 1.00 46.19 381 SER A C 1
ATOM 2940 O O . SER A 1 381 ? -37.423 3.961 56.805 1.00 46.19 381 SER A O 1
ATOM 2942 N N . VAL A 1 382 ? -37.112 2.002 55.795 1.00 47.16 382 VAL A N 1
ATOM 2943 C CA . VAL A 1 382 ? -38.352 2.077 54.987 1.00 47.16 382 VAL A CA 1
ATOM 2944 C C . VAL A 1 382 ? -39.634 2.254 55.819 1.00 47.16 382 VAL A C 1
ATOM 2946 O O . VAL A 1 382 ? -40.619 2.793 55.328 1.00 47.16 382 VAL A O 1
ATOM 2949 N N . ARG A 1 383 ? -39.627 1.916 57.119 1.00 44.97 383 ARG A N 1
ATOM 2950 C CA . ARG A 1 383 ? -40.773 2.165 58.020 1.00 44.97 383 ARG A CA 1
ATOM 2951 C C . ARG A 1 383 ? -40.709 3.493 58.790 1.00 44.97 383 ARG A C 1
ATOM 2953 O O . ARG A 1 383 ? -41.642 3.796 59.527 1.00 44.97 383 ARG A O 1
ATOM 2960 N N . ARG A 1 384 ? -39.621 4.263 58.663 1.00 41.28 384 ARG A N 1
ATOM 2961 C CA . ARG A 1 384 ? -39.396 5.534 59.381 1.00 41.28 384 ARG A CA 1
ATOM 2962 C C . ARG A 1 384 ? -39.228 6.741 58.451 1.00 41.28 384 ARG A C 1
ATOM 2964 O O . ARG A 1 384 ? -39.470 7.859 58.892 1.00 41.28 384 ARG A O 1
ATOM 2971 N N . GLU A 1 385 ? -38.889 6.527 57.181 1.00 42.97 385 GLU A N 1
ATOM 2972 C CA . GLU A 1 385 ? -38.655 7.600 56.204 1.00 42.97 385 GLU A CA 1
ATOM 2973 C C . GLU A 1 385 ? -39.920 8.154 55.522 1.00 42.97 385 GLU A C 1
ATOM 2975 O O . GLU A 1 385 ? -39.845 9.203 54.887 1.00 42.97 385 GLU A O 1
ATOM 2980 N N . SER A 1 386 ? -41.100 7.540 55.690 1.00 42.25 386 SER A N 1
ATOM 2981 C CA . SER A 1 386 ? -42.359 8.060 55.119 1.00 42.25 386 SER A CA 1
ATOM 2982 C C . SER A 1 386 ? -42.813 9.405 55.717 1.00 42.25 386 SER A C 1
ATOM 2984 O O . SER A 1 386 ? -43.879 9.898 55.361 1.00 42.25 386 SER A O 1
ATOM 2986 N N . ALA A 1 387 ? -42.030 9.999 56.628 1.00 35.53 387 ALA A N 1
ATOM 2987 C CA . ALA A 1 387 ? -42.320 11.283 57.259 1.00 35.53 387 ALA A CA 1
ATOM 2988 C C . ALA A 1 387 ? -41.306 12.406 56.955 1.00 35.53 387 ALA A C 1
ATOM 2990 O O . ALA A 1 387 ? -41.663 13.559 57.161 1.00 35.53 387 ALA A O 1
ATOM 2991 N N . HIS A 1 388 ? -40.098 12.145 56.427 1.00 43.53 388 HIS A N 1
ATOM 2992 C CA . HIS A 1 388 ? -39.189 13.213 55.965 1.00 43.53 388 HIS A CA 1
ATOM 2993 C C . HIS A 1 388 ? -38.131 12.703 54.971 1.00 43.53 388 HIS A C 1
ATOM 2995 O O . HIS A 1 388 ? -37.212 11.976 55.335 1.00 43.53 388 HIS A O 1
ATOM 3001 N N . SER A 1 389 ? -38.217 13.149 53.714 1.00 40.00 389 SER A N 1
ATOM 3002 C CA . SER A 1 389 ? -37.243 12.862 52.656 1.00 40.00 389 SER A CA 1
ATOM 3003 C C . SER A 1 389 ? -36.100 13.890 52.647 1.00 40.00 389 SER A C 1
ATOM 3005 O O . SER A 1 389 ? -36.183 14.915 51.967 1.00 40.00 389 SER A O 1
ATOM 3007 N N . THR A 1 390 ? -35.010 13.647 53.374 1.00 47.06 390 THR A N 1
ATOM 3008 C CA . THR A 1 390 ? -33.810 14.508 53.307 1.00 47.06 390 THR A CA 1
ATOM 3009 C C . THR A 1 390 ? -32.505 13.716 53.290 1.00 47.06 390 THR A C 1
ATOM 3011 O O . THR A 1 390 ? -31.583 13.977 54.056 1.00 47.06 390 THR A O 1
ATOM 3014 N N . HIS A 1 391 ? -32.354 12.810 52.325 1.00 42.44 391 HIS A N 1
ATOM 3015 C CA . HIS A 1 391 ? -31.028 12.332 51.931 1.00 42.44 391 HIS A CA 1
ATOM 3016 C C . HIS A 1 391 ? -30.703 12.792 50.509 1.00 42.44 391 HIS A C 1
ATOM 3018 O O . HIS A 1 391 ? -30.930 12.102 49.522 1.00 42.44 391 HIS A O 1
ATOM 3024 N N . ILE A 1 392 ? -30.159 14.010 50.420 1.00 45.69 392 ILE A N 1
ATOM 3025 C CA . ILE A 1 392 ? -29.547 14.540 49.197 1.00 45.69 392 ILE A CA 1
ATOM 3026 C C . ILE A 1 392 ? -28.325 13.670 48.888 1.00 45.69 392 ILE A C 1
ATOM 3028 O O . ILE A 1 392 ? -27.429 13.525 49.726 1.00 45.69 392 ILE A O 1
ATOM 3032 N N . SER A 1 393 ? -28.300 13.077 47.694 1.00 49.66 393 SER A N 1
ATOM 3033 C CA . SER A 1 393 ? -27.221 12.186 47.263 1.00 49.66 393 SER A CA 1
ATOM 3034 C C . SER A 1 393 ? -25.865 12.908 47.294 1.00 49.66 393 SER A C 1
ATOM 3036 O O . SER A 1 393 ? -25.752 14.085 46.942 1.00 49.66 393 SER A O 1
ATOM 3038 N N . LEU A 1 394 ? -24.797 12.211 47.699 1.00 45.94 394 LEU A N 1
ATOM 3039 C CA . LEU A 1 394 ? -23.442 12.787 47.785 1.00 45.94 394 LEU A CA 1
ATOM 3040 C C . LEU A 1 394 ? -22.951 13.388 46.448 1.00 45.94 394 LEU A C 1
ATOM 3042 O O . LEU A 1 394 ? -22.151 14.321 46.454 1.00 45.94 394 LEU A O 1
ATOM 3046 N N . TRP A 1 395 ? -23.497 12.928 45.317 1.00 44.22 395 TRP A N 1
ATOM 3047 C CA . TRP A 1 395 ? -23.255 13.468 43.974 1.00 44.22 395 TRP A CA 1
ATOM 3048 C C . TRP A 1 395 ? -23.862 14.865 43.753 1.00 44.22 395 TRP A C 1
ATOM 3050 O O . TRP A 1 395 ? -23.204 15.735 43.183 1.00 44.22 395 TRP A O 1
ATOM 3060 N N . GLN A 1 396 ? -25.059 15.142 44.286 1.00 46.69 396 GLN A N 1
ATOM 3061 C CA . GLN A 1 396 ? -25.657 16.487 44.276 1.00 46.69 396 GLN A CA 1
ATOM 3062 C C . GLN A 1 396 ? -24.880 17.483 45.150 1.00 46.69 396 GLN A C 1
ATOM 3064 O O . GLN A 1 396 ? -24.857 18.679 44.848 1.00 46.69 396 GLN A O 1
ATOM 3069 N N . ARG A 1 397 ? -24.220 17.008 46.216 1.00 51.22 397 ARG A N 1
ATOM 3070 C CA . ARG A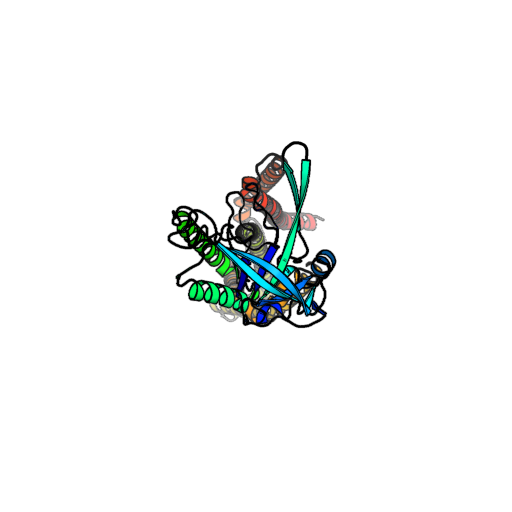 1 397 ? -23.473 17.866 47.151 1.00 51.22 397 ARG A CA 1
ATOM 3071 C C . ARG A 1 397 ? -22.151 18.384 46.577 1.00 51.22 397 ARG A C 1
ATOM 3073 O O . ARG A 1 397 ? -21.722 19.467 46.959 1.00 51.22 397 ARG A O 1
ATOM 3080 N N . LEU A 1 398 ? -21.532 17.650 45.648 1.00 49.38 398 LEU A N 1
ATOM 3081 C CA . LEU A 1 398 ? -20.200 17.969 45.116 1.00 49.38 398 LEU A CA 1
ATOM 3082 C C . LEU A 1 398 ? -20.186 18.831 43.841 1.00 49.38 398 LEU A C 1
ATOM 3084 O O . LEU A 1 398 ? -19.104 19.193 43.396 1.00 49.38 398 LEU A O 1
ATOM 3088 N N . ARG A 1 399 ? -21.343 19.185 43.249 1.00 57.00 399 ARG A N 1
ATOM 3089 C CA . ARG A 1 399 ? -21.457 19.997 42.004 1.00 57.00 399 ARG A CA 1
ATOM 3090 C C . ARG A 1 399 ? -20.481 19.586 40.875 1.00 57.00 399 ARG A C 1
ATOM 3092 O O . ARG A 1 399 ? -20.156 20.407 40.018 1.00 57.00 399 ARG A O 1
ATOM 3099 N N . LEU A 1 400 ? -20.052 18.323 40.847 1.00 52.00 400 LEU A N 1
ATOM 3100 C CA . LEU A 1 400 ? -19.062 17.801 39.898 1.00 52.00 400 LEU A CA 1
ATOM 3101 C C . LEU A 1 400 ? -19.546 17.918 38.444 1.00 52.00 400 LEU A C 1
ATOM 3103 O O . LEU A 1 400 ? -18.752 18.261 37.577 1.00 52.00 400 LEU A O 1
ATOM 3107 N N . ASP A 1 401 ? -20.854 17.780 38.199 1.00 56.41 401 ASP A N 1
ATOM 3108 C CA . ASP A 1 401 ? -21.457 17.977 36.870 1.00 56.41 401 ASP A CA 1
ATOM 3109 C C . ASP A 1 401 ? -21.334 19.411 36.344 1.00 56.41 401 ASP A C 1
ATOM 3111 O O . ASP A 1 401 ? -21.191 19.623 35.144 1.00 56.41 401 ASP A O 1
ATOM 3115 N N . LEU A 1 402 ? -21.380 20.416 37.226 1.00 57.31 402 LEU A N 1
ATOM 3116 C CA . LEU A 1 402 ? -21.260 21.819 36.818 1.00 57.31 402 LEU A CA 1
ATOM 3117 C C . LEU A 1 402 ? -19.807 22.158 36.477 1.00 57.31 402 LEU A C 1
ATOM 3119 O O . LEU A 1 402 ? -19.555 22.869 35.510 1.00 57.31 402 LEU A O 1
ATOM 3123 N N . VAL A 1 403 ? -18.855 21.590 37.221 1.00 59.75 403 VAL A N 1
ATOM 3124 C CA . VAL A 1 403 ? -17.425 21.687 36.901 1.00 59.75 403 VAL A CA 1
ATOM 3125 C C . VAL A 1 403 ? -17.133 20.984 35.574 1.00 59.75 403 VAL A C 1
ATOM 3127 O O . VAL A 1 403 ? -16.474 21.566 34.717 1.00 59.75 403 VAL A O 1
ATOM 3130 N N . LEU A 1 404 ? -17.676 19.784 35.353 1.00 60.50 404 LEU A N 1
ATOM 3131 C CA . LEU A 1 404 ? -17.456 19.033 34.116 1.00 60.50 404 LEU A CA 1
ATOM 3132 C C . LEU A 1 404 ? -18.120 19.701 32.901 1.00 60.50 404 LEU A C 1
ATOM 3134 O O . LEU A 1 404 ? -17.513 19.765 31.834 1.00 60.50 404 LEU A O 1
ATOM 3138 N N . GLY A 1 405 ? -19.317 20.271 33.072 1.00 61.56 405 GLY A N 1
ATOM 3139 C CA . GLY A 1 405 ? -19.997 21.057 32.042 1.00 61.56 405 GLY A CA 1
ATOM 3140 C C . GLY A 1 405 ? -19.244 22.336 31.671 1.00 61.56 405 GLY A C 1
ATOM 3141 O O . GLY A 1 405 ? -19.106 22.639 30.488 1.00 61.56 405 GLY A O 1
ATOM 3142 N N . VAL A 1 406 ? -18.687 23.056 32.653 1.00 64.56 406 VAL A N 1
ATOM 3143 C CA . VAL A 1 406 ? -17.846 24.241 32.401 1.00 64.56 406 VAL A CA 1
ATOM 3144 C C . VAL A 1 406 ? -16.547 23.852 31.696 1.00 64.56 406 VAL A C 1
ATOM 3146 O O . VAL A 1 406 ? -16.173 24.501 30.724 1.00 64.56 406 VAL A O 1
ATOM 3149 N N . VAL A 1 407 ? -15.886 22.771 32.117 1.00 62.22 407 VAL A N 1
ATOM 3150 C CA . VAL A 1 407 ? -14.669 22.265 31.457 1.00 62.22 407 VAL A CA 1
ATOM 3151 C C . VAL A 1 407 ? -14.954 21.853 30.008 1.00 62.22 407 VAL A C 1
ATO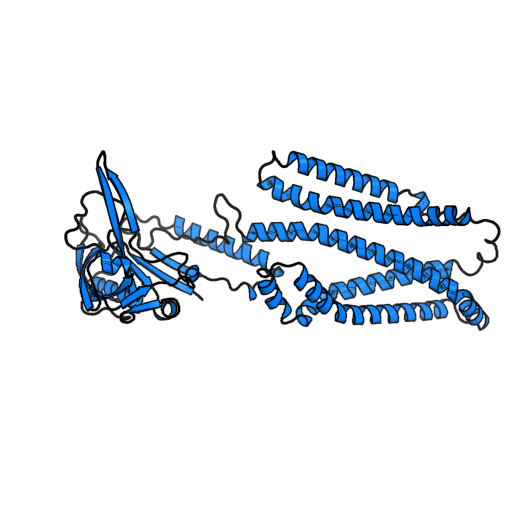M 3153 O O . VAL A 1 407 ? -14.187 22.205 29.113 1.00 62.22 407 VAL A O 1
ATOM 3156 N N . ALA A 1 408 ? -16.077 21.177 29.747 1.00 62.31 408 ALA A N 1
ATOM 3157 C CA . ALA A 1 408 ? -16.493 20.800 28.397 1.00 62.31 408 ALA A CA 1
ATOM 3158 C C . ALA A 1 408 ? -16.837 22.016 27.520 1.00 62.31 408 ALA A C 1
ATOM 3160 O O . ALA A 1 408 ? -16.447 22.061 26.354 1.00 62.31 408 ALA A O 1
ATOM 3161 N N . LEU A 1 409 ? -17.516 23.023 28.077 1.00 61.88 409 LEU A N 1
ATOM 3162 C CA . LEU A 1 409 ? -17.877 24.254 27.370 1.00 61.88 409 LEU A CA 1
ATOM 3163 C C . LEU A 1 409 ? -16.635 25.091 27.036 1.00 61.88 409 LEU A C 1
ATOM 3165 O O . LEU A 1 409 ? -16.505 25.575 25.913 1.00 61.88 409 LEU A O 1
ATOM 3169 N N . VAL A 1 410 ? -15.681 25.199 27.966 1.00 65.38 410 VAL A N 1
ATOM 3170 C CA . VAL A 1 410 ? -14.382 25.847 27.724 1.00 65.38 410 VAL A CA 1
ATOM 3171 C C . VAL A 1 410 ? -13.583 25.086 26.662 1.00 65.38 410 VAL A C 1
ATOM 3173 O O . VAL A 1 410 ? -13.046 25.711 25.750 1.00 65.38 410 VAL A O 1
ATOM 3176 N N . GLY A 1 411 ? -13.552 23.750 26.715 1.00 63.41 411 GLY A N 1
ATOM 3177 C CA . GLY A 1 411 ? -12.909 22.919 25.690 1.00 63.41 411 GLY A CA 1
ATOM 3178 C C . GLY A 1 411 ? -13.544 23.078 24.303 1.00 63.41 411 GLY A C 1
ATOM 3179 O O . GLY A 1 411 ? -12.832 23.162 23.300 1.00 63.41 411 GLY A O 1
ATOM 3180 N N . TYR A 1 412 ? -14.873 23.193 24.242 1.00 64.88 412 TYR A N 1
ATOM 3181 C CA . TYR A 1 412 ? -15.613 23.448 23.007 1.00 64.88 412 TYR A CA 1
ATOM 3182 C C . TYR A 1 412 ? -15.311 24.836 22.430 1.00 64.88 412 TYR A C 1
ATOM 3184 O O . TYR A 1 412 ? -14.972 24.947 21.252 1.00 64.88 412 TYR A O 1
ATOM 3192 N N . LEU A 1 413 ? -15.353 25.886 23.257 1.00 63.53 413 LEU A N 1
ATOM 3193 C CA . LEU A 1 413 ? -15.031 27.253 22.833 1.00 63.53 413 LEU A CA 1
ATOM 3194 C C . LEU A 1 413 ? -13.578 27.383 22.365 1.00 63.53 413 LEU A C 1
ATOM 3196 O O . LEU A 1 413 ? -13.320 28.026 21.349 1.00 63.53 413 LEU A O 1
ATOM 3200 N N . LEU A 1 414 ? -12.637 26.734 23.056 1.00 65.19 414 LEU A N 1
ATOM 3201 C CA . LEU A 1 414 ? -11.229 26.720 22.667 1.00 65.19 414 LEU A CA 1
ATOM 3202 C C . LEU A 1 414 ? -11.023 26.018 21.316 1.00 65.19 414 LEU A C 1
ATOM 3204 O O . LEU A 1 414 ? -10.260 26.498 20.480 1.00 65.19 414 LEU A O 1
ATOM 3208 N N . SER A 1 415 ? -11.740 24.921 21.068 1.00 60.66 415 SER A N 1
ATOM 3209 C CA . SER A 1 415 ? -11.717 24.222 19.780 1.00 60.66 415 SER A CA 1
ATOM 3210 C C . SER A 1 415 ? -12.283 25.074 18.641 1.00 60.66 415 SER A C 1
ATOM 3212 O O . SER A 1 415 ? -11.663 25.194 17.582 1.00 60.66 415 SER A O 1
ATOM 3214 N N . LEU A 1 416 ? -13.414 25.744 18.873 1.00 62.81 416 LEU A N 1
ATOM 3215 C CA . LEU A 1 416 ? -14.032 26.661 17.912 1.00 62.81 416 LEU A CA 1
ATOM 3216 C C . LEU A 1 416 ? -13.101 27.843 17.589 1.00 62.81 416 LEU A C 1
ATOM 3218 O O . LEU A 1 416 ? -12.949 28.227 16.429 1.00 62.81 416 LEU A O 1
ATOM 3222 N N . TYR A 1 417 ? -12.404 28.362 18.602 1.00 62.59 417 TYR A N 1
ATOM 3223 C CA . TYR A 1 417 ? -11.403 29.418 18.462 1.00 62.59 417 TYR A CA 1
ATOM 3224 C C . TYR A 1 417 ? -10.181 28.969 17.641 1.00 62.59 417 TYR A C 1
ATOM 3226 O O . TYR A 1 417 ? -9.778 29.652 16.699 1.00 62.59 417 TYR A O 1
ATOM 3234 N N . LEU A 1 418 ? -9.637 27.782 17.922 1.00 61.03 418 LEU A N 1
ATOM 3235 C CA . LEU A 1 418 ? -8.518 27.195 17.170 1.00 61.03 418 LEU A CA 1
ATOM 3236 C C . LEU A 1 418 ? -8.887 26.870 15.715 1.00 61.03 418 LEU A C 1
ATOM 3238 O O . LEU A 1 418 ? -8.048 26.988 14.823 1.00 61.03 418 LEU A O 1
ATOM 3242 N N . THR A 1 419 ? -10.146 26.512 15.461 1.00 58.19 419 THR A N 1
ATOM 3243 C CA . THR A 1 419 ? -10.665 26.270 14.105 1.00 58.19 419 THR A CA 1
ATOM 3244 C C . THR A 1 419 ? -10.753 27.567 13.303 1.00 58.19 419 THR A C 1
ATOM 3246 O O . THR A 1 419 ? -10.336 27.598 12.146 1.00 58.19 419 THR A O 1
ATOM 3249 N N . SER A 1 420 ? -11.219 28.650 13.933 1.00 58.38 420 SER A N 1
ATOM 3250 C CA . SER A 1 420 ? -11.320 29.980 13.315 1.00 58.38 420 SER A CA 1
ATOM 3251 C C . SER A 1 420 ? -9.956 30.611 13.007 1.00 58.38 420 SER A C 1
ATOM 3253 O O . SER A 1 420 ? -9.825 31.327 12.020 1.00 58.38 420 SER A O 1
ATOM 3255 N N . ILE A 1 421 ? -8.921 30.317 13.802 1.00 56.34 421 ILE A N 1
ATOM 3256 C CA . ILE A 1 421 ? -7.545 30.813 13.583 1.00 56.34 421 ILE A CA 1
ATOM 3257 C C . ILE A 1 421 ? -6.737 29.882 12.659 1.00 56.34 421 ILE A C 1
ATOM 3259 O O . ILE A 1 421 ? -5.717 30.270 12.090 1.00 56.34 421 ILE A O 1
ATOM 3263 N N . GLY A 1 422 ? -7.216 28.657 12.432 1.00 48.03 422 GLY A N 1
ATOM 3264 C CA . GLY A 1 422 ? -6.562 27.642 11.606 1.00 48.03 422 GLY A CA 1
ATOM 3265 C C . GLY A 1 422 ? -6.438 27.971 10.110 1.00 48.03 422 GLY A C 1
ATOM 3266 O O . GLY A 1 422 ? -5.884 27.157 9.368 1.00 48.03 422 GLY A O 1
ATOM 3267 N N . SER A 1 423 ? -6.932 29.118 9.628 1.00 50.28 423 SER A N 1
ATOM 3268 C CA . SER A 1 423 ? -6.620 29.626 8.280 1.00 50.28 423 SER A CA 1
ATOM 3269 C C . SER A 1 423 ? -5.229 30.274 8.188 1.00 50.28 423 SER A C 1
ATOM 3271 O O . SER A 1 423 ? -4.719 30.422 7.082 1.00 50.28 423 SER A O 1
ATOM 3273 N N . LEU A 1 424 ? -4.598 30.599 9.326 1.00 48.59 424 LEU A N 1
ATOM 3274 C CA . LEU A 1 424 ? -3.306 31.294 9.415 1.00 48.59 424 LEU A CA 1
ATOM 3275 C C . LEU A 1 424 ? -2.150 30.413 9.939 1.00 48.59 424 LEU A C 1
ATOM 3277 O O . LEU A 1 424 ? -1.023 30.891 10.045 1.00 48.59 424 LEU A O 1
ATOM 3281 N N . LEU A 1 425 ? -2.394 29.136 10.274 1.00 49.34 425 LEU A N 1
ATOM 3282 C CA . LEU A 1 425 ? -1.367 28.209 10.783 1.00 49.34 425 LEU A CA 1
ATOM 3283 C C . LEU A 1 425 ? -0.880 27.213 9.715 1.00 49.34 425 LEU A C 1
ATOM 3285 O O . LEU A 1 425 ? -1.680 26.588 9.019 1.00 49.34 425 LEU A O 1
ATOM 3289 N N . ASN A 1 426 ? 0.444 27.005 9.669 1.00 51.34 426 ASN A N 1
ATOM 3290 C CA . ASN A 1 426 ? 1.136 26.029 8.819 1.00 51.34 426 ASN A CA 1
ATOM 3291 C C . ASN A 1 426 ? 0.513 24.618 8.883 1.00 51.34 426 ASN A C 1
ATOM 3293 O O . ASN A 1 426 ? 0.168 24.115 9.958 1.00 51.34 426 ASN A O 1
ATOM 3297 N N . ALA A 1 427 ? 0.455 23.945 7.726 1.00 54.12 427 ALA A N 1
ATOM 3298 C CA . ALA A 1 427 ? -0.185 22.639 7.519 1.00 54.12 427 ALA A CA 1
ATOM 3299 C C . ALA A 1 427 ? 0.237 21.546 8.529 1.00 54.12 427 ALA A C 1
ATOM 3301 O O . ALA A 1 427 ? -0.598 20.744 8.946 1.00 54.12 427 ALA A O 1
ATOM 3302 N N . ASN A 1 428 ? 1.489 21.570 9.000 1.00 49.03 428 ASN A N 1
ATOM 3303 C CA . ASN A 1 428 ? 2.035 20.574 9.934 1.00 49.03 428 ASN A CA 1
ATOM 3304 C C . ASN A 1 428 ? 1.503 20.726 11.377 1.00 49.03 428 ASN A C 1
ATOM 3306 O O . ASN A 1 428 ? 1.308 19.732 12.079 1.00 49.03 428 ASN A O 1
ATOM 3310 N N . MET A 1 429 ? 1.200 21.951 11.828 1.00 45.66 429 MET A N 1
ATOM 3311 C CA . MET A 1 429 ? 0.593 22.177 13.153 1.00 45.66 429 MET A CA 1
ATOM 3312 C C . MET A 1 429 ? -0.929 22.014 13.125 1.00 45.66 429 MET A C 1
ATOM 3314 O O . MET A 1 429 ? -1.534 21.568 14.103 1.00 45.66 429 MET A O 1
ATOM 3318 N N . LYS A 1 430 ? -1.549 22.309 11.976 1.00 47.22 430 LYS A N 1
ATOM 3319 C CA . LYS A 1 430 ? -2.984 22.125 11.754 1.00 47.22 430 LYS A CA 1
ATOM 3320 C C . LYS A 1 430 ? -3.378 20.644 11.828 1.00 47.22 430 LYS A C 1
ATOM 3322 O O . LYS A 1 430 ? -4.333 20.321 12.534 1.00 47.22 430 LYS A O 1
ATOM 3327 N N . ALA A 1 431 ? -2.609 19.751 11.203 1.00 50.34 431 ALA A N 1
ATOM 3328 C CA . ALA A 1 431 ? -2.862 18.307 11.245 1.00 50.34 431 ALA A CA 1
ATOM 3329 C C . ALA A 1 431 ? -2.735 17.721 12.666 1.00 50.34 431 ALA A C 1
ATOM 3331 O O . ALA A 1 431 ? -3.602 16.959 13.099 1.00 50.34 431 ALA A O 1
ATOM 3332 N N . THR A 1 432 ? -1.705 18.146 13.405 1.00 52.25 432 THR A N 1
ATOM 3333 C CA . THR A 1 432 ? -1.339 17.574 14.712 1.00 52.25 432 THR A CA 1
ATOM 3334 C C . THR A 1 432 ? -2.275 17.992 15.853 1.00 52.25 432 THR A C 1
ATOM 3336 O O . THR A 1 432 ? -2.522 17.197 16.756 1.00 52.25 432 THR A O 1
ATOM 3339 N N . ILE A 1 433 ? -2.817 19.219 15.835 1.00 52.56 433 ILE A N 1
ATOM 3340 C CA . ILE A 1 433 ? -3.562 19.774 16.986 1.00 52.56 433 ILE A CA 1
ATOM 3341 C C . ILE A 1 433 ? -5.022 20.098 16.643 1.00 52.56 433 ILE A C 1
ATOM 3343 O O . ILE A 1 433 ? -5.916 19.806 17.436 1.00 52.56 433 ILE A O 1
ATOM 3347 N N . SER A 1 434 ? -5.301 20.675 15.468 1.00 51.50 434 SER A N 1
ATOM 3348 C CA . SER A 1 434 ? -6.646 21.204 15.178 1.00 51.50 434 SER A CA 1
ATOM 3349 C C . SER A 1 434 ? -7.661 20.117 14.814 1.00 51.50 434 SER A C 1
ATOM 3351 O O . SER A 1 434 ? -8.800 20.170 15.273 1.00 51.50 434 SER A O 1
ATOM 3353 N N . THR A 1 435 ? -7.246 19.097 14.059 1.00 55.06 435 THR A N 1
ATOM 3354 C CA . THR A 1 435 ? -8.090 17.972 13.620 1.00 55.06 435 THR A CA 1
ATOM 3355 C C . THR A 1 435 ? -8.606 17.095 14.768 1.00 55.06 435 THR A C 1
ATOM 3357 O O . THR A 1 435 ? -9.803 16.810 14.803 1.00 55.06 435 THR A O 1
ATOM 3360 N N . PRO A 1 436 ? -7.773 16.665 15.740 1.00 54.50 436 PRO A N 1
ATOM 3361 C CA . PRO A 1 436 ? -8.293 15.919 16.882 1.00 54.50 436 PRO A CA 1
ATOM 3362 C C . PRO A 1 436 ? -9.180 16.8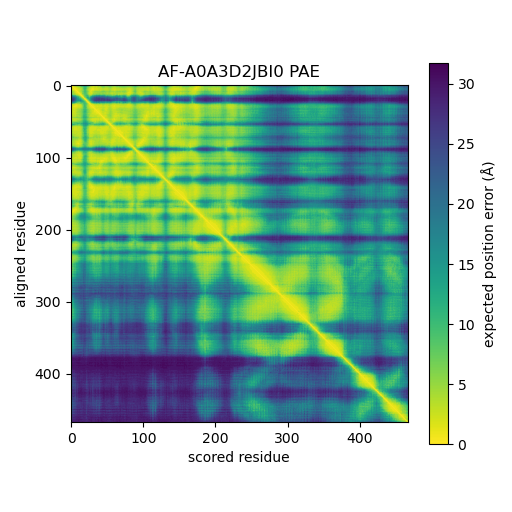01 17.772 1.00 54.50 436 PRO A C 1
ATOM 3364 O O . PRO A 1 436 ? -10.236 16.352 18.209 1.00 54.50 436 PRO A O 1
ATOM 3367 N N . LEU A 1 437 ? -8.823 18.070 17.993 1.00 54.53 437 LEU A N 1
ATOM 3368 C CA . LEU A 1 437 ? -9.573 18.950 18.893 1.00 54.53 437 LEU A CA 1
ATOM 3369 C C . LEU A 1 437 ? -10.958 19.349 18.348 1.00 54.53 437 LEU A C 1
ATOM 3371 O O . LEU A 1 437 ? -11.907 19.488 19.125 1.00 54.53 437 LEU A O 1
ATOM 3375 N N . THR A 1 438 ? -11.104 19.483 17.026 1.00 58.44 438 THR A N 1
ATOM 3376 C CA . THR A 1 438 ? -12.400 19.737 16.363 1.00 58.44 438 THR A CA 1
ATOM 3377 C C . THR A 1 438 ? -13.355 18.559 16.455 1.00 58.44 438 THR A C 1
ATOM 3379 O O . THR A 1 438 ? -14.556 18.783 16.566 1.00 58.44 438 THR A O 1
ATOM 3382 N N . LEU A 1 439 ? -12.856 17.317 16.473 1.00 58.62 439 LEU A N 1
ATOM 3383 C CA . LEU A 1 439 ? -13.706 16.147 16.720 1.00 58.62 439 LEU A CA 1
ATOM 3384 C C . LEU A 1 439 ? -13.990 15.926 18.215 1.00 58.62 439 LEU A C 1
ATOM 3386 O O . LEU A 1 439 ? -15.074 15.472 18.571 1.00 58.62 439 LEU A O 1
ATOM 3390 N N . ILE A 1 440 ? -13.044 16.247 19.100 1.00 59.25 440 ILE A N 1
ATOM 3391 C CA . ILE A 1 440 ? -13.193 16.087 20.557 1.00 59.25 440 ILE A CA 1
ATOM 3392 C C . ILE A 1 440 ? -14.270 17.031 21.110 1.00 59.25 440 ILE A C 1
ATOM 3394 O O . ILE A 1 440 ? -15.106 16.625 21.917 1.00 59.25 440 ILE A O 1
ATOM 3398 N N . ALA A 1 441 ? -14.289 18.280 20.657 1.00 60.44 441 ALA A N 1
ATOM 3399 C CA . ALA A 1 441 ? -15.198 19.311 21.149 1.00 60.44 441 ALA A CA 1
ATOM 3400 C C . ALA A 1 441 ? -16.698 18.941 21.102 1.00 60.44 441 ALA A C 1
ATOM 3402 O O . ALA A 1 441 ? -17.344 19.015 22.151 1.00 60.44 441 ALA A O 1
ATOM 3403 N N . PRO A 1 442 ? -17.280 18.501 19.967 1.00 61.81 442 PRO A N 1
ATOM 3404 C CA . PRO A 1 442 ? -18.677 18.079 19.932 1.00 61.81 442 PRO A CA 1
ATOM 3405 C C . PRO A 1 442 ? -18.941 16.841 20.802 1.00 61.81 442 PRO A C 1
ATOM 3407 O O . PRO A 1 442 ? -20.005 16.752 21.405 1.00 61.81 442 PRO A O 1
ATOM 3410 N N . THR A 1 443 ? -17.981 15.922 20.959 1.00 61.94 443 THR A N 1
ATOM 3411 C CA . THR A 1 443 ? -18.166 14.751 21.841 1.00 61.94 443 THR A CA 1
ATOM 3412 C C . THR A 1 443 ? -18.222 15.133 23.323 1.00 61.94 443 THR A C 1
ATOM 3414 O O . THR A 1 443 ? -19.108 14.675 24.040 1.00 61.94 443 THR A O 1
ATOM 3417 N N . PHE A 1 444 ? -17.363 16.050 23.781 1.00 63.44 444 PHE A N 1
ATOM 3418 C CA . PHE A 1 444 ? -17.441 16.590 25.143 1.00 63.44 444 PHE A CA 1
ATOM 3419 C C . PHE A 1 444 ? -18.706 17.422 25.371 1.00 63.44 444 PHE A C 1
ATOM 3421 O O . PHE A 1 444 ? -19.259 17.393 26.468 1.00 63.44 444 PHE A O 1
ATOM 3428 N N . LEU A 1 445 ? -19.194 18.127 24.346 1.00 65.38 445 LEU A N 1
ATOM 3429 C CA . LEU A 1 445 ? -20.466 18.845 24.414 1.00 65.38 445 LEU A CA 1
ATOM 3430 C C . LEU A 1 445 ? -21.638 17.875 24.595 1.00 65.38 445 LEU A C 1
ATOM 3432 O O . LEU A 1 445 ? -22.485 18.106 25.454 1.00 65.38 445 LEU A O 1
ATOM 3436 N N . VAL A 1 446 ? -21.666 16.766 23.851 1.00 67.44 446 VAL A N 1
ATOM 3437 C CA . VAL A 1 446 ? -22.687 15.718 24.012 1.00 67.44 446 VAL A CA 1
ATOM 3438 C C . VAL A 1 446 ? -22.574 15.050 25.387 1.00 67.44 446 VAL A C 1
ATOM 3440 O O . VAL A 1 446 ? -23.599 14.805 26.020 1.00 67.44 446 VAL A O 1
ATOM 3443 N N . LEU A 1 447 ? -21.362 14.810 25.899 1.00 61.94 447 LEU A N 1
ATOM 3444 C CA . LEU A 1 447 ? -21.135 14.304 27.262 1.00 61.94 447 LEU A CA 1
ATOM 3445 C C . LEU A 1 447 ? -21.690 15.263 28.327 1.00 61.94 447 LEU A C 1
ATOM 3447 O O . LEU A 1 447 ? -22.412 14.846 29.233 1.00 61.94 447 LEU A O 1
ATOM 3451 N N . ALA A 1 448 ? -21.389 16.555 28.203 1.00 64.56 448 ALA A N 1
ATOM 3452 C CA . ALA A 1 448 ? -21.883 17.580 29.114 1.00 64.56 448 ALA A CA 1
ATOM 3453 C C . ALA A 1 448 ? -23.407 17.722 29.043 1.00 64.56 448 ALA A C 1
ATOM 3455 O O . ALA A 1 448 ? -24.064 17.803 30.080 1.00 64.56 448 ALA A O 1
ATOM 3456 N N . LEU A 1 449 ? -23.977 17.702 27.835 1.00 65.44 449 LEU A N 1
ATOM 3457 C CA . LEU A 1 449 ? -25.420 17.772 27.621 1.00 65.44 449 LEU A CA 1
ATOM 3458 C C . LEU A 1 449 ? -26.133 16.552 28.215 1.00 65.44 449 LEU A C 1
ATOM 3460 O O . LEU A 1 449 ? -27.175 16.703 28.846 1.00 65.44 449 LEU A O 1
ATOM 3464 N N . MET A 1 450 ? -25.553 15.358 28.068 1.00 64.44 450 MET A N 1
ATOM 3465 C CA . MET A 1 450 ? -26.070 14.125 28.658 1.00 64.44 450 MET A CA 1
ATOM 3466 C C . MET A 1 450 ? -26.121 14.211 30.190 1.00 64.44 450 MET A C 1
ATOM 3468 O O . MET A 1 450 ? -27.167 13.937 30.775 1.00 64.44 450 MET A O 1
ATOM 3472 N N . LEU A 1 451 ? -25.034 14.631 30.845 1.00 61.94 451 LEU A N 1
ATOM 3473 C CA . LEU A 1 451 ? -24.998 14.801 32.307 1.00 61.94 451 LEU A CA 1
ATOM 3474 C C . LEU A 1 451 ? -25.964 15.889 32.788 1.00 61.94 451 LEU A C 1
ATOM 3476 O O . LEU A 1 451 ? -26.619 15.748 33.822 1.00 61.94 451 LEU A O 1
ATOM 3480 N N . LEU A 1 452 ? -26.103 16.960 32.008 1.00 64.56 452 LEU A N 1
ATOM 3481 C CA . LEU A 1 452 ? -27.063 18.022 32.273 1.00 64.56 452 LEU A CA 1
ATOM 3482 C C . LEU A 1 452 ? -28.506 17.490 32.204 1.00 64.56 452 LEU A C 1
ATOM 3484 O O . LEU A 1 452 ? -29.269 17.711 33.141 1.00 64.56 452 LEU A O 1
ATOM 3488 N N . LEU A 1 453 ? -28.868 16.729 31.167 1.00 63.25 453 LEU A N 1
ATOM 3489 C CA . LEU A 1 453 ? -30.182 16.077 31.025 1.00 63.25 453 LEU A CA 1
ATOM 3490 C C . LEU A 1 453 ? -30.498 15.136 32.193 1.00 63.25 453 LEU A C 1
ATOM 3492 O O . LEU A 1 453 ? -31.581 15.210 32.774 1.00 63.25 453 LEU A O 1
ATOM 3496 N N . LEU A 1 454 ? -29.528 14.310 32.582 1.00 61.25 454 LEU A N 1
ATOM 3497 C CA . LEU A 1 454 ? -29.597 13.429 33.750 1.00 61.25 454 LEU A CA 1
ATOM 3498 C C . LEU A 1 454 ? -29.953 14.178 35.040 1.00 61.25 454 LEU A C 1
ATOM 3500 O O . LEU A 1 454 ? -30.717 13.686 35.869 1.00 61.25 454 LEU A O 1
ATOM 3504 N N . ARG A 1 455 ? -29.435 15.397 35.194 1.00 64.19 455 ARG A N 1
ATOM 3505 C CA . ARG A 1 455 ? -29.711 16.257 36.345 1.00 64.19 455 ARG A CA 1
ATOM 3506 C C . ARG A 1 455 ? -31.047 16.994 36.256 1.00 64.19 455 ARG A C 1
ATOM 3508 O O . ARG A 1 455 ? -31.652 17.264 37.293 1.00 64.19 455 ARG A O 1
ATOM 3515 N N . PHE A 1 456 ? -31.508 17.335 35.056 1.00 62.53 456 PHE A N 1
ATOM 3516 C CA . PHE A 1 456 ? -32.823 17.951 34.861 1.00 62.53 456 PHE A CA 1
ATOM 3517 C C . PHE A 1 456 ? -33.972 16.951 35.019 1.00 62.53 456 PHE A C 1
ATOM 3519 O O . PHE A 1 456 ? -35.072 17.359 35.382 1.00 62.53 456 PHE A O 1
ATOM 3526 N N . PHE A 1 457 ? -33.721 15.655 34.834 1.00 59.59 457 PHE A N 1
ATOM 3527 C CA . PHE A 1 457 ? -34.720 14.599 35.002 1.00 59.59 457 PHE A CA 1
ATOM 3528 C C . PHE A 1 457 ? -35.474 14.638 36.354 1.00 59.59 457 PHE A C 1
ATOM 3530 O O . PHE A 1 457 ? -36.704 14.700 36.337 1.00 59.59 457 PHE A O 1
ATOM 3537 N N . PRO A 1 458 ? -34.815 14.703 37.531 1.00 59.31 458 PRO A N 1
ATOM 3538 C CA . PRO A 1 458 ? -35.524 14.819 38.811 1.00 59.31 458 PRO A CA 1
ATOM 3539 C C . PRO A 1 458 ? -36.287 16.144 38.984 1.00 59.31 458 PRO A C 1
ATOM 3541 O O . PRO A 1 458 ? -37.316 16.172 39.654 1.00 59.31 458 PRO A O 1
ATOM 3544 N N . LEU A 1 459 ? -35.822 17.239 38.370 1.00 59.59 459 LEU A N 1
ATOM 3545 C CA . LEU A 1 459 ? -36.508 18.541 38.409 1.00 59.59 459 LEU A CA 1
ATOM 3546 C C . LEU A 1 459 ? -37.772 18.544 37.533 1.00 59.59 459 LEU A C 1
ATOM 3548 O O . LEU A 1 459 ? -38.788 19.135 37.902 1.00 59.59 459 LEU A O 1
ATOM 3552 N N . LEU A 1 460 ? -37.731 17.852 36.393 1.00 61.53 460 LEU A N 1
ATOM 3553 C CA . LEU A 1 460 ? -38.892 17.637 35.527 1.00 61.53 460 LEU A CA 1
ATOM 3554 C C . LEU A 1 460 ? -39.951 16.768 36.215 1.00 61.53 460 LEU A C 1
ATOM 3556 O O . LEU A 1 460 ? -41.134 17.083 36.149 1.00 61.53 460 LEU A O 1
ATOM 3560 N N . LEU A 1 461 ? -39.536 15.731 36.947 1.00 60.84 461 LEU A N 1
ATOM 3561 C CA . LEU A 1 461 ? -40.462 14.919 37.742 1.00 60.84 461 LEU A CA 1
ATOM 3562 C C . LEU A 1 461 ? -41.112 15.721 38.881 1.00 60.84 461 LEU A C 1
ATOM 3564 O O . LEU A 1 461 ? -42.306 15.578 39.116 1.00 60.84 461 LEU A O 1
ATOM 3568 N N . GLN A 1 462 ? -40.367 16.607 39.552 1.00 63.12 462 GLN A N 1
ATOM 3569 C CA . GLN A 1 462 ? -40.940 17.486 40.583 1.00 63.12 462 GLN A CA 1
ATOM 3570 C C . GLN A 1 462 ? -41.916 18.524 40.019 1.00 63.12 462 GLN A C 1
ATOM 3572 O O . GLN A 1 462 ? -42.932 18.800 40.646 1.00 63.12 462 GLN A O 1
ATOM 3577 N N . SER A 1 463 ? -41.627 19.096 38.849 1.00 63.94 463 SER A N 1
ATOM 3578 C CA . SER A 1 463 ? -42.528 20.062 38.203 1.00 63.94 463 SER A CA 1
ATOM 3579 C C . SER A 1 463 ? -43.776 19.398 37.620 1.00 63.94 463 SER A C 1
ATOM 3581 O O . SER A 1 463 ? -44.856 19.970 37.717 1.00 63.94 463 SER A O 1
ATOM 3583 N N . GLY A 1 464 ? -43.656 18.175 37.098 1.00 65.31 464 GLY A N 1
ATOM 3584 C CA . GLY A 1 464 ? -44.797 17.370 36.659 1.00 65.31 464 GLY A CA 1
ATOM 3585 C C . GLY A 1 464 ? -45.677 16.854 37.800 1.00 65.31 464 GLY A C 1
ATOM 3586 O O . GLY A 1 464 ? -46.857 16.653 37.580 1.00 65.31 464 GLY A O 1
ATOM 3587 N N . ALA A 1 465 ? -45.135 16.670 39.008 1.00 58.91 465 ALA A N 1
ATOM 3588 C CA . ALA A 1 465 ? -45.920 16.322 40.199 1.00 58.91 465 ALA A CA 1
ATOM 3589 C C . ALA A 1 465 ? -46.615 17.534 40.856 1.00 58.91 465 ALA A C 1
ATOM 3591 O O . ALA A 1 465 ? -47.429 17.359 41.760 1.00 58.91 465 ALA A O 1
ATOM 3592 N N . TRP A 1 466 ? -46.243 18.756 40.458 1.00 53.28 466 TRP A N 1
ATOM 3593 C CA . TRP A 1 466 ? -46.859 20.002 40.924 1.00 53.28 466 TRP A CA 1
ATOM 3594 C C . TRP A 1 466 ? -48.037 20.451 40.037 1.00 53.28 466 TRP A C 1
ATOM 3596 O O . TRP A 1 466 ? -48.872 21.232 40.489 1.00 53.28 466 TRP A O 1
ATOM 3606 N N . LEU A 1 467 ? -48.090 19.952 38.797 1.00 44.78 467 LEU A N 1
ATOM 3607 C CA . LEU A 1 467 ? -49.223 20.031 37.866 1.00 44.78 467 LEU A CA 1
ATOM 3608 C C . LEU A 1 467 ? -50.192 18.874 38.123 1.00 44.78 467 LEU A C 1
ATOM 3610 O O . LEU A 1 467 ? -51.414 19.123 38.016 1.00 44.78 467 LEU A O 1
#

Mean predicted aligned error: 15.16 Å